Protein AF-A0A8H7CWH9-F1 (afdb_monomer_lite)

Radius of gyration: 48.65 Å; chains: 1; bounding box: 119×48×132 Å

Secondary structure (DSSP, 8-state):
------------PPPPTTEEEEE-TTS-EEEEETTTTEEE---------S---TT--------TTSHHHHHHHHHHHTT-----TTEEEEEEE-S--SS--SSTTEEEEEEETTTTEEESSHHHHH-GGGGGS-HHHHHHHHHHHHHHHHH--SSSPPPTTHHHHHHHHHHHHHHHHHHHGGG---SS-HHHHHHHHHHHHHTTSGGGTT-HHHHHHHHHHHHHHHHHHHHTTTTTS-HHHHHHHHHHHHHHTTT-S-PPPTTTHHHHHHHHHHTSTTHHHHHHHHHHHHS---S-HHHHHHHHHHHHHHHHHHHHHHHHHHHHHHHHHHHHHT-S---HHHHHHHHHHHHHHHHHHHHHHHHHHHHHTT-SHHHHHHHHHHHHHSTTHHHHHHHHHTHHHHHHHHHHHHHHHHHHHHHHGGGS--S---SEEEEEEETTSPPPSS--SSPPPPHHHHHHTSEE-B-GGGHHHHHHHHSTT-SEEEEEEEEHHHHGGGEEEE---HHHH---TTS-PEEEE-SSS--STTTEEEEEEEE-BTTBSHHHHHHHTTT---

pLDDT: mean 79.01, std 16.64, range [28.09, 96.88]

Organism: NCBI:txid2733690

Sequence (558 aa):
MVSRSSTLVAESSPVPNSWLLHVHPQGWIYFSNSELKIVTDQASITPSGVFASPSRIKLRAKDIRLPEVYEILDKVTQPLVDNSQGIEMHLQVAKELSGATEGRGVLSLAVNHLHCIASYQLEDVTRSDSLQTDLRTLNRQRRLYWNFLWNHPSHVALPSRALNEAKDALIWYITDNLISGQRSVVPFSKLECDDLGKVLKELADPCYDASPAKTVFVAWLLREICSFRDSVHYGMHTLKESDALRQESRTSSSSAISRPPPFLLPLLDLVIRVVFFGIPLIYLSHVRKSSEYRGRLANVQQNWENYIERLVREYAHFLLIATVLLSATVGILSVSDILQPAKTAAIVSALASLGSIIVGVVAIWRHQASTRTADSFTYMYNAQHNYFGYHGHAMILSLPPVLLVWAVVTFTASILAYAMQDATGPTDRPTYIYKLVPASSPVPDTLPERLPLSELDTTSGFIHLSTAVQIPGTLKHFFAEHEQVYVLRIKYAMVEKDIRWEDPKAEVCGERGGEGFFPHLYNGGRLGSGEIDSVAVWDRNAGSWDEALRKAEPWLVY

Foldseek 3Di:
DDDDDPPPPPDDQDADPQKDWDAAPVGAIWIAGPVLLEIERFFDADDPDDDDDDPDPPSPGPDNSDPVNVVVCVVLSVVVPDPQPQKHKYWDFAHDPPDDPDDPGIQIKIAGQVLQFIDSDPVCRRDPCVVVPDPLNRLVRNLVSLVVCLVVVQPDWDDPCLLVVLLVLLVVQLVLCVVQPLLRQDQDHNVRSVVLNVVSVVCVDPVCRNPSVSSNSSSVSSSVVSVSCNVLVPPPDDPVRSVVVLVVLQVVLLPPFDDADPVCVVVLVCCCCPLLVVQLVVLLVLLSVLCRDSNYLVSSLVSLLVSLVVLLVVLVVLLVLLVVLLVVLVVLCPDPDADPLLNVLSVLLNVLSVQLNVLSVVSNVVSVVQSDSVSSVVVQVCQRPDNCHSSVVSVSSSSNVSSNVSSVVSNVSSVVRRVCCVVDPDPDDFQKKKAKDAVVQDQDPAKDQAGDADPVCVVVQWGWIAALLCVVVCCVQPVLPGQKMKMFIFGCVQQVVQWDFADPPCVPGHDDPPRGTTIIGNPRRGDIPRTTPDMDMAGAPPSHRVVVSVVCVVVRGD

InterPro domains:
  IPR009297 Protein of unknown function DUF952 [PF06108] (454-528)
  IPR009297 Protein of unknown function DUF952 [PTHR34129] (425-549)

Structure (mmCIF, N/CA/C/O backbone):
data_AF-A0A8H7CWH9-F1
#
_entry.id   AF-A0A8H7CWH9-F1
#
loop_
_atom_site.group_PDB
_atom_site.id
_atom_site.type_symbol
_atom_site.label_atom_id
_atom_site.label_alt_id
_atom_site.label_comp_id
_atom_site.label_asym_id
_atom_site.label_entity_id
_atom_site.label_seq_id
_atom_site.pdbx_PDB_ins_code
_atom_site.Cartn_x
_atom_site.Cartn_y
_atom_site.Cartn_z
_atom_site.occupancy
_atom_site.B_iso_or_equiv
_atom_site.auth_seq_id
_atom_site.auth_comp_id
_atom_site.auth_asym_id
_atom_site.auth_atom_id
_atom_site.pdbx_PDB_model_num
ATOM 1 N N . MET A 1 1 ? 69.651 12.461 1.926 1.00 36.06 1 MET A N 1
ATOM 2 C CA . MET A 1 1 ? 68.853 11.363 1.337 1.00 36.06 1 MET A CA 1
ATOM 3 C C . MET A 1 1 ? 67.500 11.923 0.928 1.00 36.06 1 MET A C 1
ATOM 5 O O . MET A 1 1 ? 66.620 12.054 1.764 1.00 36.06 1 MET A O 1
ATOM 9 N N . VAL A 1 2 ? 67.371 12.339 -0.331 1.00 32.56 2 VAL A N 1
ATOM 10 C CA . VAL A 1 2 ? 66.107 12.799 -0.924 1.00 32.56 2 VAL A CA 1
ATOM 11 C C . VAL A 1 2 ? 65.599 11.641 -1.776 1.00 32.56 2 VAL A C 1
ATOM 13 O O . VAL A 1 2 ? 66.203 11.314 -2.795 1.00 32.56 2 VAL A O 1
ATOM 16 N N . SER A 1 3 ? 64.559 10.959 -1.301 1.00 28.09 3 SER A N 1
ATOM 17 C CA . SER A 1 3 ? 63.927 9.854 -2.022 1.00 28.09 3 SER A CA 1
ATOM 18 C C . SER A 1 3 ? 62.997 10.432 -3.086 1.00 28.09 3 SER A C 1
ATOM 20 O O . SER A 1 3 ? 62.015 11.098 -2.767 1.00 28.09 3 SER A O 1
ATOM 22 N N . ARG A 1 4 ? 63.352 10.224 -4.358 1.00 32.47 4 ARG A N 1
ATOM 23 C CA . ARG A 1 4 ? 62.520 10.548 -5.519 1.00 32.47 4 ARG A CA 1
ATOM 24 C C . ARG A 1 4 ? 61.291 9.636 -5.516 1.00 32.47 4 ARG A C 1
ATOM 26 O O . ARG A 1 4 ? 61.421 8.437 -5.740 1.00 32.47 4 ARG A O 1
ATOM 33 N N . SER A 1 5 ? 60.112 10.216 -5.322 1.00 30.44 5 SER A N 1
ATOM 34 C CA . SER A 1 5 ? 58.834 9.573 -5.628 1.00 30.44 5 SER A CA 1
ATOM 35 C C . SER A 1 5 ? 58.733 9.374 -7.142 1.00 30.44 5 SER A C 1
ATOM 37 O O . SER A 1 5 ? 58.462 10.313 -7.887 1.00 30.44 5 SER A O 1
ATOM 39 N N . SER A 1 6 ? 59.011 8.159 -7.607 1.00 29.92 6 SER A N 1
ATOM 40 C CA . SER A 1 6 ? 58.760 7.723 -8.977 1.00 29.92 6 SER A CA 1
ATOM 41 C C . SER A 1 6 ? 57.258 7.540 -9.178 1.00 29.92 6 SER A C 1
ATOM 43 O O . SER A 1 6 ? 56.671 6.509 -8.851 1.00 29.92 6 SER A O 1
ATOM 45 N N . THR A 1 7 ? 56.618 8.571 -9.718 1.00 32.22 7 THR A N 1
ATOM 46 C CA . THR A 1 7 ? 55.267 8.491 -10.269 1.00 32.22 7 THR A CA 1
ATOM 47 C C . THR A 1 7 ? 55.303 7.524 -11.455 1.00 32.22 7 THR A C 1
ATOM 49 O O . THR A 1 7 ? 55.728 7.882 -12.550 1.00 32.22 7 THR A O 1
ATOM 52 N N . LEU A 1 8 ? 54.923 6.266 -11.222 1.00 31.72 8 LEU A N 1
ATOM 53 C CA . LEU A 1 8 ? 54.723 5.260 -12.264 1.00 31.72 8 LEU A CA 1
ATOM 54 C C . LEU A 1 8 ? 53.511 5.667 -13.113 1.00 31.72 8 LEU A C 1
ATOM 56 O O . LEU A 1 8 ? 52.377 5.288 -12.822 1.00 31.72 8 LEU A O 1
ATOM 60 N N . VAL A 1 9 ? 53.758 6.464 -14.151 1.00 32.81 9 VAL A N 1
ATOM 61 C CA . VAL A 1 9 ? 52.853 6.607 -15.294 1.00 32.81 9 VAL A CA 1
ATOM 62 C C . VAL A 1 9 ? 52.783 5.231 -15.952 1.00 32.81 9 VAL A C 1
ATOM 64 O O . VAL A 1 9 ? 53.792 4.707 -16.414 1.00 32.81 9 VAL A O 1
ATOM 67 N N . ALA A 1 10 ? 51.614 4.596 -15.916 1.00 34.62 10 ALA A N 1
ATOM 68 C CA . ALA A 1 10 ? 51.390 3.351 -16.634 1.00 34.62 10 ALA A CA 1
ATOM 69 C C . ALA A 1 10 ? 51.481 3.635 -18.142 1.00 34.62 10 ALA A C 1
ATOM 71 O O . ALA A 1 10 ? 50.628 4.337 -18.682 1.00 34.62 10 ALA A O 1
ATOM 72 N N . GLU A 1 11 ? 52.515 3.119 -18.806 1.00 36.38 11 GLU A N 1
ATOM 73 C CA . GLU A 1 11 ? 52.637 3.135 -20.266 1.00 36.38 11 GLU A CA 1
ATOM 74 C C . GLU A 1 11 ? 51.413 2.444 -20.888 1.00 36.38 11 GLU A C 1
ATOM 76 O O . GLU A 1 11 ? 51.205 1.240 -20.728 1.00 36.38 11 GLU A O 1
ATOM 81 N N . SER A 1 12 ? 50.558 3.209 -21.569 1.00 50.28 12 SER A N 1
ATOM 82 C CA . SER A 1 12 ? 49.477 2.659 -22.380 1.00 50.28 12 SER A CA 1
ATOM 83 C C . SER A 1 12 ? 50.078 2.034 -23.639 1.00 50.28 12 SER A C 1
ATOM 85 O O . SER A 1 12 ? 50.621 2.754 -24.476 1.00 50.28 12 SER A O 1
ATOM 87 N N . SER A 1 13 ? 49.984 0.711 -23.786 1.00 59.06 13 SER A N 1
ATOM 88 C CA . SER A 1 13 ? 50.326 0.017 -25.035 1.00 59.06 13 SER A CA 1
ATOM 89 C C . SER A 1 13 ? 49.581 0.651 -26.227 1.00 59.06 13 SER A C 1
ATOM 91 O O . SER A 1 13 ? 48.406 1.007 -26.076 1.00 59.06 13 SER A O 1
ATOM 93 N N . PRO A 1 14 ? 50.237 0.840 -27.387 1.00 69.12 14 PRO A N 1
ATOM 94 C CA . PRO A 1 14 ? 49.621 1.480 -28.546 1.00 69.12 14 PRO A CA 1
ATOM 95 C C . PRO A 1 14 ? 48.468 0.630 -29.096 1.00 69.12 14 PRO A C 1
ATOM 97 O O . PRO A 1 14 ? 48.522 -0.599 -29.083 1.00 69.12 14 PRO A O 1
ATOM 100 N N . VAL A 1 15 ? 47.414 1.296 -29.569 1.00 71.81 15 VAL A N 1
ATOM 101 C CA . VAL A 1 15 ? 46.290 0.644 -30.256 1.00 71.81 15 VAL A CA 1
ATOM 102 C C . VAL A 1 15 ? 46.780 0.131 -31.620 1.00 71.81 15 VAL A C 1
ATOM 104 O O . VAL A 1 15 ? 47.503 0.872 -32.292 1.00 71.81 15 VAL A O 1
ATOM 107 N N . PRO A 1 16 ? 46.433 -1.101 -32.044 1.00 72.44 16 PRO A N 1
ATOM 108 C CA . PRO A 1 16 ? 46.834 -1.618 -33.351 1.00 72.44 16 PRO A CA 1
ATOM 109 C C . PRO A 1 16 ? 46.383 -0.719 -34.510 1.00 72.44 16 PRO A C 1
ATOM 111 O O . PRO A 1 16 ? 45.282 -0.166 -34.492 1.00 72.44 16 PRO A O 1
ATOM 114 N N . ASN A 1 17 ? 47.224 -0.601 -35.540 1.00 64.81 17 ASN A N 1
ATOM 115 C CA . ASN A 1 17 ? 46.901 0.139 -36.764 1.00 64.81 17 ASN A CA 1
ATOM 116 C C . ASN A 1 17 ? 45.596 -0.420 -37.368 1.00 64.81 17 ASN A C 1
ATOM 118 O O . ASN A 1 17 ? 45.459 -1.639 -37.421 1.00 64.81 17 ASN A O 1
ATOM 122 N N . SER A 1 18 ? 44.674 0.450 -37.813 1.00 75.19 18 SER A N 1
ATOM 123 C CA . SER A 1 18 ? 43.266 0.199 -38.240 1.00 75.19 18 SER A CA 1
ATOM 124 C C . SER A 1 18 ? 42.178 0.237 -37.150 1.00 75.19 18 SER A C 1
ATOM 126 O O . SER A 1 18 ? 40.994 0.328 -37.482 1.00 75.19 18 SER A O 1
ATOM 128 N N . TRP A 1 19 ? 42.540 0.265 -35.862 1.00 79.94 19 TRP A N 1
ATOM 129 C CA . TRP A 1 19 ? 41.574 0.360 -34.760 1.00 79.94 19 TRP A CA 1
ATOM 130 C C . TRP A 1 19 ? 41.524 1.759 -34.141 1.00 79.94 19 TRP A C 1
ATOM 132 O O . TRP A 1 19 ? 42.546 2.394 -33.887 1.00 79.94 19 TRP A O 1
ATOM 142 N N . LEU A 1 20 ? 40.311 2.228 -33.856 1.00 84.88 20 LEU A N 1
ATOM 143 C CA . LEU A 1 20 ? 40.031 3.511 -33.220 1.00 84.88 20 LEU A CA 1
ATOM 144 C C . LEU A 1 20 ? 39.544 3.291 -31.789 1.00 84.88 20 LEU A C 1
ATOM 146 O O . LEU A 1 20 ? 38.644 2.486 -31.555 1.00 84.88 20 LEU A O 1
ATOM 150 N N . LEU A 1 21 ? 40.136 4.021 -30.842 1.00 86.44 21 LEU A N 1
ATOM 151 C CA . LEU A 1 21 ? 39.702 4.071 -29.448 1.00 86.44 21 LEU A CA 1
ATOM 152 C C . LEU A 1 21 ? 38.583 5.102 -29.298 1.00 86.44 21 LEU A C 1
ATOM 154 O O . LEU A 1 21 ? 38.774 6.278 -29.603 1.00 86.44 21 LEU A O 1
ATOM 158 N N . HIS A 1 22 ? 37.465 4.672 -28.732 1.00 86.94 22 HIS A N 1
ATOM 159 C CA . HIS A 1 22 ? 36.342 5.527 -28.378 1.00 86.94 22 HIS A CA 1
ATOM 160 C C . HIS A 1 22 ? 36.139 5.553 -26.871 1.00 86.94 22 HIS A C 1
ATOM 162 O O . HIS A 1 22 ? 36.386 4.568 -26.172 1.00 86.94 22 HIS A O 1
ATOM 168 N N . VAL A 1 23 ? 35.656 6.689 -26.376 1.00 86.25 23 VAL A N 1
ATOM 169 C CA . VAL A 1 23 ? 35.307 6.879 -24.967 1.00 86.25 23 VAL A CA 1
ATOM 170 C C . VAL A 1 23 ? 33.805 7.094 -24.872 1.00 86.25 23 VAL A C 1
ATOM 172 O O . VAL A 1 23 ? 33.240 7.961 -25.543 1.00 86.25 23 VAL A O 1
ATOM 175 N N . HIS A 1 24 ? 33.156 6.285 -24.046 1.00 89.62 24 HIS A N 1
ATOM 176 C CA . HIS A 1 24 ? 31.752 6.437 -23.712 1.00 89.62 24 HIS A CA 1
ATOM 177 C C . HIS A 1 24 ? 31.564 7.613 -22.734 1.00 89.62 24 HIS A C 1
ATOM 179 O O . HIS A 1 24 ? 32.402 7.793 -21.849 1.00 89.62 24 HIS A O 1
ATOM 185 N N . PRO A 1 25 ? 30.455 8.377 -22.787 1.00 87.00 25 PRO A N 1
ATOM 186 C CA . PRO A 1 25 ? 30.198 9.472 -21.842 1.00 87.00 25 PRO A CA 1
ATOM 187 C C . PRO A 1 25 ? 30.204 9.080 -20.351 1.00 87.00 25 PRO A C 1
ATOM 189 O O . PRO A 1 25 ? 30.433 9.930 -19.498 1.00 87.00 25 PRO A O 1
ATOM 192 N N . GLN A 1 26 ? 29.980 7.802 -20.022 1.00 84.44 26 GLN A N 1
ATOM 193 C CA . GLN A 1 26 ? 30.089 7.263 -18.651 1.00 84.44 26 GLN A CA 1
ATOM 194 C C . GLN A 1 26 ? 31.520 6.831 -18.260 1.00 84.44 26 GLN A C 1
ATOM 196 O O . GLN A 1 26 ? 31.734 6.358 -17.148 1.00 84.44 26 GLN A O 1
ATOM 201 N N . GLY A 1 27 ? 32.506 6.998 -19.148 1.00 82.44 27 GLY A N 1
ATOM 202 C CA . GLY A 1 27 ? 33.933 6.859 -18.846 1.00 82.44 27 GLY A CA 1
ATOM 203 C C . GLY A 1 27 ? 34.589 5.526 -19.217 1.00 82.44 27 GLY A C 1
ATOM 204 O O . GLY A 1 27 ? 35.804 5.409 -19.070 1.00 82.44 27 GLY A O 1
ATOM 205 N N . TRP A 1 28 ? 33.846 4.528 -19.711 1.00 83.69 28 TRP A N 1
ATOM 206 C CA . TRP A 1 28 ? 34.459 3.309 -20.259 1.00 83.69 28 TRP A CA 1
ATOM 207 C C . TRP A 1 28 ? 34.928 3.501 -21.704 1.00 83.69 28 TRP A C 1
ATOM 209 O O . TRP A 1 28 ? 34.498 4.424 -22.396 1.00 83.69 28 TRP A O 1
ATOM 219 N N . ILE A 1 29 ? 35.811 2.614 -22.158 1.00 85.44 29 ILE A N 1
ATOM 220 C CA . ILE A 1 29 ? 36.385 2.640 -23.505 1.00 85.44 29 ILE A CA 1
ATOM 221 C C . ILE A 1 29 ? 35.892 1.464 -24.341 1.00 85.44 29 ILE A C 1
ATOM 223 O O . ILE A 1 29 ? 35.563 0.413 -23.798 1.00 85.44 29 ILE A O 1
ATOM 227 N N . TYR A 1 30 ? 35.888 1.641 -25.655 1.00 86.94 30 TYR A N 1
ATOM 228 C CA . TYR A 1 30 ? 35.650 0.575 -26.623 1.00 86.94 30 TYR A CA 1
ATOM 229 C C . TYR A 1 30 ? 36.426 0.859 -27.910 1.00 86.94 30 TYR A C 1
ATOM 231 O O . TYR A 1 30 ? 36.938 1.963 -28.107 1.00 86.94 30 TYR A O 1
ATOM 239 N N . PHE A 1 31 ? 36.537 -0.139 -28.780 1.00 86.25 31 PHE A N 1
ATOM 240 C CA . PHE A 1 31 ? 37.340 -0.061 -29.993 1.00 86.25 31 PHE A CA 1
ATOM 241 C C . PHE A 1 31 ? 36.487 -0.352 -31.222 1.00 86.25 31 PHE A C 1
ATOM 243 O O . PHE A 1 31 ? 35.656 -1.259 -31.199 1.00 86.25 31 PHE A O 1
ATOM 250 N N . SER A 1 32 ? 36.711 0.396 -32.300 1.00 85.94 32 SER A N 1
ATOM 251 C CA . SER A 1 32 ? 36.064 0.156 -33.592 1.00 85.94 32 SER A CA 1
ATOM 252 C C . SER A 1 32 ? 37.092 0.048 -34.710 1.00 85.94 32 SER A C 1
ATOM 254 O O . SER A 1 32 ? 38.042 0.829 -34.746 1.00 85.94 32 SER A O 1
ATOM 256 N N . ASN A 1 33 ? 36.858 -0.836 -35.669 1.00 83.69 33 ASN A N 1
ATOM 257 C CA . ASN A 1 33 ? 37.616 -0.925 -36.907 1.00 83.69 33 ASN A CA 1
ATOM 258 C C . ASN A 1 33 ? 36.690 -0.625 -38.090 1.00 83.69 33 ASN A C 1
ATOM 260 O O . ASN A 1 33 ? 35.756 -1.382 -38.355 1.00 83.69 33 ASN A O 1
ATOM 264 N N . SER A 1 34 ? 36.948 0.480 -38.790 1.00 78.00 34 SER A N 1
ATOM 265 C CA . SER A 1 34 ? 36.117 0.925 -39.915 1.00 78.00 34 SER A CA 1
ATOM 266 C C . SER A 1 34 ? 36.290 0.063 -41.169 1.00 78.00 34 SER A C 1
ATOM 268 O O . SER A 1 34 ? 35.359 -0.036 -41.963 1.00 78.00 34 SER A O 1
ATOM 270 N N . GLU A 1 35 ? 37.456 -0.562 -41.354 1.00 75.25 35 GLU A N 1
ATOM 271 C CA . GLU A 1 35 ? 37.756 -1.409 -42.517 1.00 75.25 35 GLU A CA 1
ATOM 272 C C . GLU A 1 35 ? 37.085 -2.777 -42.381 1.00 75.25 35 GLU A C 1
ATOM 274 O O . GLU A 1 35 ? 36.467 -3.268 -43.323 1.00 75.25 35 GLU A O 1
ATOM 279 N N . LEU A 1 36 ? 37.143 -3.355 -41.179 1.00 73.38 36 LEU A N 1
ATOM 280 C CA . LEU A 1 36 ? 36.510 -4.637 -40.865 1.00 73.38 36 LEU A CA 1
ATOM 281 C C . LEU A 1 36 ? 35.026 -4.500 -40.480 1.00 73.38 36 LEU A C 1
ATOM 283 O O . LEU A 1 36 ? 34.329 -5.507 -40.414 1.00 73.38 36 LEU A O 1
ATOM 287 N N . LYS A 1 37 ? 34.541 -3.271 -40.235 1.00 78.50 37 LYS A N 1
ATOM 288 C CA . LYS A 1 37 ? 33.204 -2.945 -39.692 1.00 78.50 37 LYS A CA 1
ATOM 289 C C . LYS A 1 37 ? 32.901 -3.667 -38.377 1.00 78.50 37 LYS A C 1
ATOM 291 O O . LYS A 1 37 ? 31.851 -4.293 -38.217 1.00 78.50 37 LYS A O 1
ATOM 296 N N . ILE A 1 38 ? 33.842 -3.608 -37.438 1.00 80.62 38 ILE A N 1
ATOM 297 C CA . ILE A 1 38 ? 33.761 -4.346 -36.172 1.00 80.62 38 ILE A CA 1
ATOM 298 C C . ILE A 1 38 ? 33.897 -3.420 -34.980 1.00 80.62 38 ILE A C 1
ATOM 300 O O . ILE A 1 38 ? 34.739 -2.526 -34.969 1.00 80.62 38 ILE A O 1
ATOM 304 N N . VAL A 1 39 ? 33.103 -3.693 -33.949 1.00 83.81 39 VAL A N 1
ATOM 305 C CA . VAL A 1 39 ? 33.157 -3.021 -32.651 1.00 83.81 39 VAL A CA 1
ATOM 306 C C . VAL A 1 39 ? 33.426 -4.054 -31.563 1.00 83.81 39 VAL A C 1
ATOM 308 O O . VAL A 1 39 ? 32.888 -5.160 -31.597 1.00 83.81 39 VAL A O 1
ATOM 311 N N . THR A 1 40 ? 34.263 -3.717 -30.584 1.00 82.19 40 THR A N 1
ATOM 312 C CA . THR A 1 40 ? 34.515 -4.570 -29.416 1.00 82.19 40 THR A CA 1
ATOM 313 C C . THR A 1 40 ? 34.777 -3.739 -28.161 1.00 82.19 40 THR A C 1
ATOM 315 O O . THR A 1 40 ? 35.407 -2.683 -28.206 1.00 82.19 40 THR A O 1
ATOM 318 N N . ASP A 1 41 ? 34.279 -4.219 -27.028 1.00 76.44 41 ASP A N 1
ATOM 319 C CA . ASP A 1 41 ? 34.265 -3.556 -25.720 1.00 76.44 41 ASP A CA 1
ATOM 320 C C . ASP A 1 41 ? 35.094 -4.303 -24.659 1.00 76.44 41 ASP A C 1
ATOM 322 O O . ASP A 1 41 ? 35.134 -3.908 -23.492 1.00 76.44 41 ASP A O 1
ATOM 326 N N . GLN A 1 42 ? 35.756 -5.405 -25.026 1.00 64.50 42 GLN A N 1
ATOM 327 C CA . GLN A 1 42 ? 36.283 -6.326 -24.027 1.00 64.50 42 GLN A CA 1
ATOM 328 C C . GLN A 1 42 ? 37.522 -5.859 -23.265 1.00 64.50 42 GLN A C 1
ATOM 330 O O . GLN A 1 42 ? 38.565 -5.520 -23.821 1.00 64.50 42 GLN A O 1
ATOM 335 N N . ALA A 1 43 ? 37.366 -6.021 -21.949 1.00 47.84 43 ALA A N 1
ATOM 336 C CA . ALA A 1 43 ? 38.363 -6.145 -20.908 1.00 47.84 43 ALA A CA 1
ATOM 337 C C . ALA A 1 43 ? 37.829 -7.095 -19.812 1.00 47.84 43 ALA A C 1
ATOM 339 O O . ALA A 1 43 ? 37.311 -6.628 -18.800 1.00 47.84 43 ALA A O 1
ATOM 340 N N . SER A 1 44 ? 37.936 -8.426 -19.958 1.00 36.88 44 SER A N 1
ATOM 341 C CA . SER A 1 44 ? 37.855 -9.330 -18.790 1.00 36.88 44 SER A CA 1
ATOM 342 C C . SER A 1 44 ? 38.356 -10.757 -19.045 1.00 36.88 44 SER A C 1
ATOM 344 O O . SER A 1 44 ? 37.734 -11.525 -19.770 1.00 36.88 44 SER A O 1
ATOM 346 N N . ILE A 1 45 ? 39.405 -11.158 -18.319 1.00 40.72 45 ILE A N 1
ATOM 347 C CA . ILE A 1 45 ? 39.523 -12.520 -17.783 1.00 40.72 45 ILE A CA 1
ATOM 348 C C . ILE A 1 45 ? 39.641 -12.360 -16.267 1.00 40.72 45 ILE A C 1
ATOM 350 O O . ILE A 1 45 ? 40.588 -11.750 -15.770 1.00 40.72 45 ILE A O 1
ATOM 354 N N . THR A 1 46 ? 38.677 -12.891 -15.518 1.00 35.16 46 THR A N 1
ATOM 355 C CA . THR A 1 46 ? 38.874 -13.169 -14.089 1.00 35.16 46 THR A CA 1
ATOM 356 C C . THR A 1 46 ? 39.667 -14.474 -13.991 1.00 35.16 46 THR A C 1
ATOM 358 O O . THR A 1 46 ? 39.257 -15.445 -14.627 1.00 35.16 46 THR A O 1
ATOM 361 N N . PRO A 1 47 ? 40.781 -14.554 -13.239 1.00 36.12 47 PRO A N 1
ATOM 362 C CA . PRO A 1 47 ? 41.436 -15.832 -13.018 1.00 36.12 47 PRO A CA 1
ATOM 363 C C . PRO A 1 47 ? 40.518 -16.691 -12.149 1.00 36.12 47 PRO A C 1
ATOM 365 O O . PRO A 1 47 ? 40.150 -16.303 -11.039 1.00 36.12 47 PRO A O 1
ATOM 368 N N . SER A 1 48 ? 40.154 -17.863 -12.650 1.00 36.47 48 SER A N 1
ATOM 369 C CA . SER A 1 48 ? 39.626 -18.958 -11.847 1.00 36.47 48 SER A CA 1
ATOM 370 C C . SER A 1 48 ? 40.697 -19.385 -10.840 1.00 36.47 48 SER A C 1
ATOM 372 O O . SER A 1 48 ? 41.603 -20.150 -11.159 1.00 36.47 48 SER A O 1
ATOM 374 N N . GLY A 1 49 ? 40.613 -18.843 -9.630 1.00 33.66 49 GLY A N 1
ATOM 375 C CA . GLY A 1 49 ? 41.446 -19.207 -8.493 1.00 33.66 49 GLY A CA 1
ATOM 376 C C . GLY A 1 49 ? 40.675 -18.921 -7.216 1.00 33.66 49 GLY A C 1
ATOM 377 O O . GLY A 1 49 ? 40.584 -17.776 -6.778 1.00 33.66 49 GLY A O 1
ATOM 378 N N . VAL A 1 50 ? 40.071 -19.963 -6.650 1.00 40.16 50 VAL A N 1
ATOM 379 C CA . VAL A 1 50 ? 39.501 -19.936 -5.302 1.00 40.16 50 VAL A CA 1
ATOM 380 C C . VAL A 1 50 ? 40.626 -19.502 -4.349 1.00 40.16 50 VAL A C 1
ATOM 382 O O . VAL A 1 50 ? 41.708 -20.076 -4.396 1.00 40.16 50 VAL A O 1
ATOM 385 N N . PHE A 1 51 ? 40.362 -18.478 -3.531 1.00 39.56 51 PHE A N 1
ATOM 386 C CA . PHE A 1 51 ? 41.273 -17.794 -2.591 1.00 39.56 51 PHE A CA 1
ATOM 387 C C . PHE A 1 51 ? 42.181 -16.687 -3.168 1.00 39.56 51 PHE A C 1
ATOM 389 O O . PHE A 1 51 ? 43.387 -16.857 -3.320 1.00 39.56 51 PHE A O 1
ATOM 396 N N . ALA A 1 52 ? 41.637 -15.475 -3.337 1.00 34.03 52 ALA A N 1
ATOM 397 C CA . ALA A 1 52 ? 42.446 -14.253 -3.299 1.00 34.03 52 ALA A CA 1
ATOM 398 C C . ALA A 1 52 ? 41.719 -13.126 -2.539 1.00 34.03 52 ALA A C 1
ATOM 400 O O . ALA A 1 52 ? 40.560 -12.820 -2.800 1.00 34.03 52 ALA A O 1
ATOM 401 N N . SER A 1 53 ? 42.427 -12.545 -1.567 1.00 34.38 53 SER A N 1
ATOM 402 C CA . SER A 1 53 ? 41.986 -11.499 -0.631 1.00 34.38 53 SER A CA 1
ATOM 403 C C . SER A 1 53 ? 41.604 -10.170 -1.331 1.00 34.38 53 SER A C 1
ATOM 405 O O . SER A 1 53 ? 42.170 -9.869 -2.386 1.00 34.38 53 SER A O 1
ATOM 407 N N . PRO A 1 54 ? 40.703 -9.330 -0.766 1.00 40.12 54 PRO A N 1
ATOM 408 C CA . PRO A 1 54 ? 40.034 -8.228 -1.481 1.00 40.12 54 PRO A CA 1
ATOM 409 C C . PRO A 1 54 ? 40.907 -7.026 -1.882 1.00 40.12 54 PRO A C 1
ATOM 411 O O . PRO A 1 54 ? 40.398 -6.080 -2.473 1.00 40.12 54 PRO A O 1
ATOM 414 N N . SER A 1 55 ? 42.201 -6.999 -1.562 1.00 36.34 55 SER A N 1
ATOM 415 C CA . SER A 1 55 ? 43.006 -5.767 -1.608 1.00 36.34 55 SER A CA 1
ATOM 416 C C . SER A 1 55 ? 44.033 -5.669 -2.748 1.00 36.34 55 SER A C 1
ATOM 418 O O . SER A 1 55 ? 44.768 -4.684 -2.806 1.00 36.34 55 SER A O 1
ATOM 420 N N . ARG A 1 56 ? 44.094 -6.621 -3.696 1.00 35.19 56 ARG A N 1
ATOM 421 C CA . ARG A 1 56 ? 45.070 -6.576 -4.816 1.00 35.19 56 ARG A CA 1
ATOM 422 C C . ARG A 1 56 ? 44.591 -7.127 -6.169 1.00 35.19 56 ARG A C 1
ATOM 424 O O . ARG A 1 56 ? 45.411 -7.543 -6.984 1.00 35.19 56 ARG A O 1
ATOM 431 N N . ILE A 1 57 ? 43.298 -7.066 -6.480 1.00 39.59 57 ILE A N 1
ATOM 432 C CA . ILE A 1 57 ? 42.826 -7.363 -7.843 1.00 39.59 57 ILE A CA 1
ATOM 433 C C . ILE A 1 57 ? 43.017 -6.110 -8.713 1.00 39.59 57 ILE A C 1
ATOM 435 O O . ILE A 1 57 ? 42.092 -5.341 -8.953 1.00 39.59 57 ILE A O 1
ATOM 439 N N . LYS A 1 58 ? 44.242 -5.886 -9.206 1.00 36.94 58 LYS A N 1
ATOM 440 C CA . LYS A 1 58 ? 44.419 -5.102 -10.436 1.00 36.94 58 LYS A CA 1
ATOM 441 C C . LYS A 1 58 ? 43.881 -5.972 -11.571 1.00 36.94 58 LYS A C 1
ATOM 443 O O . LYS A 1 58 ? 44.623 -6.787 -12.112 1.00 36.94 58 LYS A O 1
ATOM 448 N N . LEU A 1 59 ? 42.592 -5.836 -11.890 1.00 40.28 59 LEU A N 1
ATOM 449 C CA . LEU A 1 59 ? 42.020 -6.313 -13.149 1.00 40.28 59 LEU A CA 1
ATOM 450 C C . LEU A 1 59 ? 42.839 -5.674 -14.277 1.00 40.28 59 LEU A C 1
ATOM 452 O O . LEU A 1 59 ? 42.595 -4.533 -14.661 1.00 40.28 59 LEU A O 1
ATOM 456 N N . ARG A 1 60 ? 43.867 -6.367 -14.777 1.00 43.62 60 ARG A N 1
ATOM 457 C CA . ARG A 1 60 ? 44.452 -6.019 -16.070 1.00 43.62 60 ARG A CA 1
ATOM 458 C C . ARG A 1 60 ? 43.384 -6.360 -17.097 1.00 43.62 60 ARG A C 1
ATOM 460 O O . ARG A 1 60 ? 43.212 -7.520 -17.456 1.00 43.62 60 ARG A O 1
ATOM 467 N N . ALA A 1 61 ? 42.627 -5.338 -17.475 1.00 51.47 61 ALA A N 1
ATOM 468 C CA . ALA A 1 61 ? 41.800 -5.316 -18.663 1.00 51.47 61 ALA A CA 1
ATOM 469 C C . ALA A 1 61 ? 42.599 -5.923 -19.826 1.00 51.47 61 ALA A C 1
ATOM 471 O O . ALA A 1 61 ? 43.587 -5.334 -20.260 1.00 51.47 61 ALA A O 1
ATOM 472 N N . LYS A 1 62 ? 42.237 -7.136 -20.262 1.00 60.56 62 LYS A N 1
ATOM 473 C CA . LYS A 1 62 ? 42.758 -7.699 -21.505 1.00 60.56 62 LYS A CA 1
ATOM 474 C C . LYS A 1 62 ? 41.928 -7.125 -22.643 1.00 60.56 62 LYS A C 1
ATOM 476 O O . LYS A 1 62 ? 40.837 -7.624 -22.887 1.00 60.56 62 LYS A O 1
ATOM 481 N N . ASP A 1 63 ? 42.416 -6.053 -23.251 1.00 67.56 63 ASP A N 1
ATOM 482 C CA . ASP A 1 63 ? 41.800 -5.416 -24.414 1.00 67.56 63 ASP A CA 1
ATOM 483 C C . ASP A 1 63 ? 42.652 -5.624 -25.671 1.00 67.56 63 ASP A C 1
ATOM 485 O O . ASP A 1 63 ? 43.674 -6.311 -25.636 1.00 67.56 63 ASP A O 1
ATOM 489 N N . ILE A 1 64 ? 42.236 -5.027 -26.789 1.00 67.75 64 ILE A N 1
ATOM 490 C CA . ILE A 1 64 ? 42.913 -5.166 -28.083 1.00 67.75 64 ILE A CA 1
ATOM 491 C C . ILE A 1 64 ? 44.366 -4.666 -28.095 1.00 67.75 64 ILE A C 1
ATOM 493 O O . ILE A 1 64 ? 45.133 -5.001 -28.9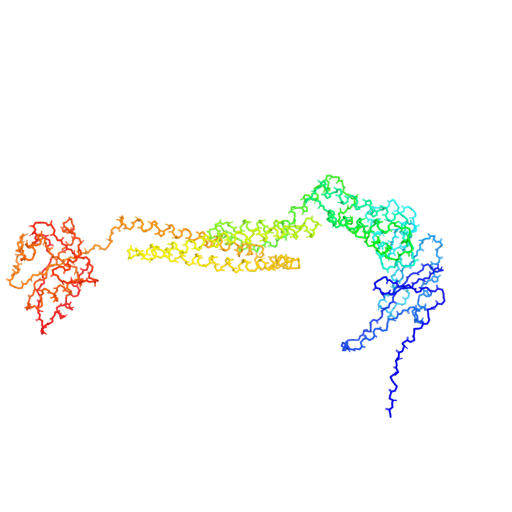94 1.00 67.75 64 ILE A O 1
ATOM 497 N N . ARG A 1 65 ? 44.784 -3.886 -27.094 1.00 70.06 65 ARG A N 1
ATOM 498 C CA . ARG A 1 65 ? 46.182 -3.464 -26.953 1.00 70.06 65 ARG A CA 1
ATOM 499 C C . ARG A 1 65 ? 47.084 -4.626 -26.522 1.00 70.06 65 ARG A C 1
ATOM 501 O O . ARG A 1 65 ? 48.305 -4.486 -26.547 1.00 70.06 65 ARG A O 1
ATOM 508 N N . LEU A 1 66 ? 46.508 -5.767 -26.128 1.00 70.25 66 LEU A N 1
ATOM 509 C CA . LEU A 1 66 ? 47.232 -7.016 -25.913 1.00 70.25 66 LEU A CA 1
ATOM 510 C C . LEU A 1 66 ? 47.295 -7.855 -27.204 1.00 70.25 66 LEU A C 1
ATOM 512 O O . LEU A 1 66 ? 46.244 -8.177 -27.765 1.00 70.25 66 LEU A O 1
ATOM 516 N N . PRO A 1 67 ? 48.492 -8.318 -27.619 1.00 67.12 67 PRO A N 1
ATOM 517 C CA . PRO A 1 67 ? 48.665 -9.139 -28.822 1.00 67.12 67 PRO A CA 1
ATOM 518 C C . PRO A 1 67 ? 47.808 -10.416 -28.854 1.00 67.12 67 PRO A C 1
ATOM 520 O O . PRO A 1 67 ? 47.268 -10.759 -29.899 1.00 67.12 67 PRO A O 1
ATOM 523 N N . GLU A 1 68 ? 47.607 -11.076 -27.705 1.00 67.94 68 GLU A N 1
ATOM 524 C CA . GLU A 1 68 ? 46.774 -12.289 -27.591 1.00 67.94 68 GLU A CA 1
ATOM 525 C C . GLU A 1 68 ? 45.324 -12.059 -28.049 1.00 67.94 68 GLU A C 1
ATOM 527 O O . GLU A 1 68 ? 44.726 -12.916 -28.694 1.00 67.94 68 GLU A O 1
ATOM 532 N N . VAL A 1 69 ? 44.748 -10.901 -27.706 1.00 67.31 69 VAL A N 1
ATOM 533 C CA . VAL A 1 69 ? 43.358 -10.554 -28.044 1.00 67.31 69 VAL A CA 1
ATOM 534 C C . VAL A 1 69 ? 43.262 -10.175 -29.518 1.00 67.31 69 VAL A C 1
ATOM 536 O O . VAL A 1 69 ? 42.332 -10.599 -30.201 1.00 67.31 69 VAL A O 1
ATOM 539 N N . TYR A 1 70 ? 44.248 -9.428 -30.016 1.00 69.44 70 TYR A N 1
ATOM 540 C CA . TYR A 1 70 ? 44.333 -9.045 -31.421 1.00 69.44 70 TYR A CA 1
ATOM 541 C C . TYR A 1 70 ? 44.436 -10.263 -32.351 1.00 69.44 70 TYR A C 1
ATOM 543 O O . TYR A 1 70 ? 43.683 -10.341 -33.313 1.00 69.44 70 TYR A O 1
ATOM 551 N N . GLU A 1 71 ? 45.289 -11.249 -32.048 1.00 67.62 71 GLU A N 1
ATOM 552 C CA . GLU A 1 71 ? 45.432 -12.459 -32.876 1.00 67.62 71 GLU A CA 1
ATOM 553 C C . GLU A 1 71 ? 44.159 -13.317 -32.927 1.00 67.62 71 GLU A C 1
ATOM 555 O O . GLU A 1 71 ? 43.869 -13.945 -33.946 1.00 67.62 71 GLU A O 1
ATOM 560 N N . ILE A 1 72 ? 43.399 -13.374 -31.828 1.00 69.38 72 ILE A N 1
ATOM 561 C CA . ILE A 1 72 ? 42.119 -14.093 -31.788 1.00 69.38 72 ILE A CA 1
ATOM 562 C C . ILE A 1 72 ? 41.084 -13.360 -32.635 1.00 69.38 72 ILE A C 1
ATOM 564 O O . ILE A 1 72 ? 40.383 -14.000 -33.417 1.00 69.38 72 ILE A O 1
ATOM 568 N N . LEU A 1 73 ? 40.997 -12.034 -32.488 1.00 68.62 73 LEU A N 1
ATOM 569 C CA . LEU A 1 73 ? 40.098 -11.216 -33.293 1.00 68.62 73 LEU A CA 1
ATOM 570 C C . LEU A 1 73 ? 40.454 -11.358 -34.774 1.00 68.62 73 LEU A C 1
ATOM 572 O O . LEU A 1 73 ? 39.595 -11.774 -35.536 1.00 68.62 73 LEU A O 1
ATOM 576 N N . ASP A 1 74 ? 41.714 -11.172 -35.164 1.00 68.56 74 ASP A N 1
ATOM 577 C CA . ASP A 1 74 ? 42.149 -11.270 -36.563 1.00 68.56 74 ASP A CA 1
ATOM 578 C C . ASP A 1 74 ? 41.790 -12.627 -37.208 1.00 68.56 74 ASP A C 1
ATOM 580 O O . ASP A 1 74 ? 41.248 -12.679 -38.313 1.00 68.56 74 ASP A O 1
ATOM 584 N N . LYS A 1 75 ? 41.959 -13.742 -36.481 1.00 67.00 75 LYS A N 1
ATOM 585 C CA . LYS A 1 75 ? 41.548 -15.083 -36.951 1.00 67.00 75 LYS A CA 1
ATOM 586 C C . LYS A 1 75 ? 40.034 -15.238 -37.122 1.00 67.00 75 LYS A C 1
ATOM 588 O O . LYS A 1 75 ? 39.594 -15.989 -37.989 1.00 67.00 75 LYS A O 1
ATOM 593 N N . VAL A 1 76 ? 39.237 -14.572 -36.287 1.00 65.31 76 VAL A N 1
ATOM 594 C CA . VAL A 1 76 ? 37.764 -14.634 -36.317 1.00 65.31 76 VAL A CA 1
ATOM 595 C C . VAL A 1 76 ? 37.182 -13.681 -37.363 1.00 65.31 76 VAL A C 1
ATOM 597 O O . VAL A 1 76 ? 36.100 -13.942 -37.884 1.00 65.31 76 VAL A O 1
ATOM 600 N N . THR A 1 77 ? 37.888 -12.600 -37.703 1.00 63.12 77 THR A N 1
ATOM 601 C CA . THR A 1 77 ? 37.394 -11.549 -38.604 1.00 63.12 77 THR A CA 1
ATOM 602 C C . THR A 1 77 ? 37.708 -11.788 -40.077 1.00 63.12 77 THR A C 1
ATOM 604 O O . THR A 1 77 ? 36.954 -11.324 -40.930 1.00 63.12 77 THR A O 1
ATOM 607 N N . GLN A 1 78 ? 38.752 -12.560 -40.395 1.00 58.44 78 GLN A N 1
ATOM 608 C CA . GLN A 1 78 ? 39.113 -12.932 -41.773 1.00 58.44 78 GLN A CA 1
ATOM 609 C C . GLN A 1 78 ? 37.977 -13.560 -42.623 1.00 58.44 78 GLN A C 1
ATOM 611 O O . GLN A 1 78 ? 37.913 -13.245 -43.810 1.00 58.44 78 GLN A O 1
ATOM 616 N N . PRO A 1 79 ? 37.057 -14.394 -42.088 1.00 54.28 79 PRO A N 1
ATOM 617 C CA . PRO A 1 79 ? 35.958 -14.964 -42.877 1.00 54.28 79 PRO A CA 1
ATOM 618 C C . PRO A 1 79 ? 34.688 -14.095 -42.973 1.00 54.28 79 PRO A C 1
ATOM 620 O O . PRO A 1 79 ? 33.756 -14.489 -43.668 1.00 54.28 79 PRO A O 1
ATOM 623 N N . LEU A 1 80 ? 34.605 -12.942 -42.294 1.00 58.47 80 LEU A N 1
ATOM 624 C CA . LEU A 1 80 ? 33.357 -12.166 -42.159 1.00 58.47 80 LEU A CA 1
ATOM 625 C C . LEU A 1 80 ? 33.243 -10.955 -43.107 1.00 58.47 80 LEU A C 1
ATOM 627 O O . LEU A 1 80 ? 32.361 -10.110 -42.944 1.00 58.47 80 LEU A O 1
ATOM 631 N N . VAL A 1 81 ? 34.115 -10.867 -44.112 1.00 52.62 81 VAL A N 1
ATOM 632 C CA . VAL A 1 81 ? 34.094 -9.808 -45.131 1.00 52.62 81 VAL A CA 1
ATOM 633 C C . VAL A 1 81 ? 32.999 -10.107 -46.161 1.00 52.62 81 VAL A C 1
ATOM 635 O O . VAL A 1 81 ? 33.286 -10.461 -47.301 1.00 52.62 81 VAL A O 1
ATOM 638 N N . ASP A 1 82 ? 31.733 -9.988 -45.756 1.00 55.84 82 ASP A N 1
ATOM 639 C CA . ASP A 1 82 ? 30.616 -9.932 -46.699 1.00 55.84 82 ASP A CA 1
ATOM 640 C C . ASP A 1 82 ? 30.088 -8.496 -46.824 1.00 55.84 82 ASP A C 1
ATOM 642 O O . ASP A 1 82 ? 29.882 -7.762 -45.852 1.00 55.84 82 ASP A O 1
ATOM 646 N N . ASN A 1 83 ? 29.930 -8.066 -48.070 1.00 54.44 83 ASN A N 1
ATOM 647 C CA . ASN A 1 83 ? 29.969 -6.675 -48.518 1.00 54.44 83 ASN A CA 1
ATOM 648 C C . ASN A 1 83 ? 28.620 -5.948 -48.356 1.00 54.44 83 ASN A C 1
ATOM 650 O O . ASN A 1 83 ? 28.164 -5.223 -49.240 1.00 54.44 83 ASN A O 1
ATOM 654 N N . SER A 1 84 ? 27.955 -6.123 -47.216 1.00 63.06 84 SER A N 1
ATOM 655 C CA . SER A 1 84 ? 26.679 -5.462 -46.935 1.00 63.06 84 SER A CA 1
ATOM 656 C C . SER A 1 84 ? 26.905 -4.027 -46.431 1.00 63.06 84 SER A C 1
ATOM 658 O O . SER A 1 84 ? 27.631 -3.760 -45.465 1.00 63.06 84 SER A O 1
ATOM 660 N N . GLN A 1 85 ? 26.351 -3.043 -47.144 1.00 66.88 85 GLN A N 1
ATOM 661 C CA . GLN A 1 85 ? 26.473 -1.629 -46.778 1.00 66.88 85 GLN A CA 1
ATOM 662 C C . GLN A 1 85 ? 25.710 -1.345 -45.473 1.00 66.88 85 GLN A C 1
ATOM 664 O O . GLN A 1 85 ? 24.556 -1.734 -45.329 1.00 66.88 85 GLN A O 1
ATOM 669 N N . GLY A 1 86 ? 26.351 -0.652 -44.526 1.00 71.38 86 GLY A N 1
ATOM 670 C CA . GLY A 1 86 ? 25.715 -0.207 -43.279 1.00 71.38 86 GLY A CA 1
ATOM 671 C C . GLY A 1 86 ? 25.534 -1.269 -42.186 1.00 71.38 86 GLY A C 1
ATOM 672 O O . GLY A 1 86 ? 24.876 -0.964 -41.190 1.00 71.38 86 GLY A O 1
ATOM 673 N N . ILE A 1 87 ? 26.099 -2.472 -42.357 1.00 81.31 87 ILE A N 1
ATOM 674 C CA . ILE A 1 87 ? 26.125 -3.521 -41.327 1.00 81.31 87 ILE A CA 1
ATOM 675 C C . ILE A 1 87 ? 27.484 -3.531 -40.626 1.00 81.31 87 ILE A C 1
ATOM 677 O O . ILE A 1 87 ? 28.516 -3.605 -41.290 1.00 81.31 87 ILE A O 1
ATOM 681 N N . GLU A 1 88 ? 27.474 -3.472 -39.299 1.00 84.81 88 GLU A N 1
ATOM 682 C CA . GLU A 1 88 ? 28.636 -3.678 -38.437 1.00 84.81 88 GLU A CA 1
ATOM 683 C C . GLU A 1 88 ? 28.417 -4.881 -37.515 1.00 84.81 88 GLU A C 1
ATOM 685 O O . GLU A 1 88 ? 27.282 -5.266 -37.227 1.00 84.81 88 GLU A O 1
ATOM 690 N N . MET A 1 89 ? 29.500 -5.495 -37.049 1.00 81.62 89 MET A N 1
ATOM 691 C CA . MET A 1 89 ? 29.432 -6.587 -36.083 1.00 81.62 89 MET A CA 1
ATOM 692 C C . MET A 1 89 ? 30.054 -6.183 -34.758 1.00 81.62 89 MET A C 1
ATOM 694 O O . MET A 1 89 ? 31.208 -5.767 -34.685 1.00 81.62 89 MET A O 1
ATOM 698 N N . HIS A 1 90 ? 29.303 -6.374 -33.683 1.00 83.62 90 HIS A N 1
ATOM 699 C CA . HIS A 1 90 ? 29.820 -6.277 -32.327 1.00 83.62 90 HIS A CA 1
ATOM 700 C C . HIS A 1 90 ? 30.298 -7.653 -31.870 1.00 83.62 90 HIS A C 1
ATOM 702 O O . HIS A 1 90 ? 29.520 -8.607 -31.859 1.00 83.62 90 HIS A O 1
ATOM 708 N N . LEU A 1 91 ? 31.583 -7.763 -31.529 1.00 77.00 91 LEU A N 1
ATOM 709 C CA . LEU A 1 91 ? 32.208 -9.010 -31.092 1.00 77.00 91 LEU A CA 1
ATOM 710 C C . LEU A 1 91 ? 32.515 -8.975 -29.595 1.00 77.00 91 LEU A C 1
ATOM 712 O O . LEU A 1 91 ? 33.276 -8.126 -29.119 1.00 77.00 91 LEU A O 1
ATOM 716 N N . GLN A 1 92 ? 31.990 -9.970 -28.879 1.00 69.31 92 GLN A N 1
ATOM 717 C CA . GLN A 1 92 ? 32.260 -10.210 -27.467 1.00 69.31 92 GLN A CA 1
ATOM 718 C C . GLN A 1 92 ? 32.909 -11.592 -27.282 1.00 69.31 92 GLN A C 1
ATOM 720 O O . GLN A 1 92 ? 32.310 -12.626 -27.582 1.00 69.31 92 GLN A O 1
ATOM 725 N N . VAL A 1 93 ? 34.146 -11.623 -26.778 1.00 60.31 93 VAL A N 1
ATOM 726 C CA . VAL A 1 93 ? 34.910 -12.866 -26.555 1.00 60.31 93 VAL A CA 1
ATOM 727 C C . VAL A 1 93 ? 34.469 -13.537 -25.240 1.00 60.31 93 VAL A C 1
ATOM 729 O O . VAL A 1 93 ? 34.510 -12.946 -24.167 1.00 60.31 93 VAL A O 1
ATOM 732 N N . ALA A 1 94 ? 33.985 -14.773 -25.284 1.00 51.66 94 ALA A N 1
ATOM 733 C CA . ALA A 1 94 ? 33.438 -15.473 -24.124 1.00 51.66 94 ALA A CA 1
ATOM 734 C C . ALA A 1 94 ? 34.515 -15.910 -23.109 1.00 51.66 94 ALA A C 1
ATOM 736 O O . ALA A 1 94 ? 35.700 -16.040 -23.408 1.00 51.66 94 ALA A O 1
ATOM 737 N N . LYS A 1 95 ? 34.053 -16.161 -21.878 1.00 47.91 95 LYS A N 1
ATOM 738 C CA . LYS A 1 95 ? 34.832 -16.319 -20.636 1.00 47.91 95 LYS A CA 1
ATOM 739 C C . LYS A 1 95 ? 35.683 -17.603 -20.538 1.00 47.91 95 LYS A C 1
ATOM 741 O O . LYS A 1 95 ? 36.511 -17.697 -19.637 1.00 47.91 95 LYS A O 1
ATOM 746 N N . GLU A 1 96 ? 35.509 -18.577 -21.432 1.00 45.19 96 GLU A N 1
ATOM 747 C CA . GLU A 1 96 ? 36.183 -19.884 -21.375 1.00 45.19 96 GLU A CA 1
ATOM 748 C C . GLU A 1 96 ? 37.113 -20.092 -22.577 1.00 45.19 96 GLU A C 1
ATOM 750 O O . GLU A 1 96 ? 36.732 -20.615 -23.620 1.00 45.19 96 GLU A O 1
ATOM 755 N N . LEU A 1 97 ? 38.372 -19.685 -22.415 1.00 46.62 97 LEU A N 1
ATOM 756 C CA . LEU A 1 97 ? 39.433 -19.875 -23.412 1.00 46.62 97 LEU A CA 1
ATOM 757 C C . LEU A 1 97 ? 40.200 -21.202 -23.250 1.00 46.62 97 LEU A C 1
ATOM 759 O O . LEU A 1 97 ? 41.175 -21.428 -23.958 1.00 46.62 97 LEU A O 1
ATOM 763 N N . SER A 1 98 ? 39.781 -22.106 -22.356 1.00 37.25 98 SER A N 1
ATOM 764 C CA . SER A 1 98 ? 40.511 -23.356 -22.078 1.00 37.25 98 SER A CA 1
ATOM 765 C C . SER A 1 98 ? 40.005 -24.587 -22.842 1.00 37.25 98 SER A C 1
ATOM 767 O O . SER A 1 98 ? 40.225 -25.707 -22.387 1.00 37.25 98 SER A O 1
ATOM 769 N N . GLY A 1 99 ? 39.323 -24.422 -23.981 1.00 39.38 99 GLY A N 1
ATOM 770 C CA . GLY A 1 99 ? 38.830 -25.584 -24.736 1.00 39.38 99 GLY A CA 1
ATOM 771 C C . GLY A 1 99 ? 38.216 -25.342 -26.115 1.00 39.38 99 GLY A C 1
ATOM 772 O O . GLY A 1 99 ? 37.871 -26.314 -26.782 1.00 39.38 99 GLY A O 1
ATOM 773 N N . ALA A 1 100 ? 38.087 -24.098 -26.582 1.00 35.31 100 ALA A N 1
ATOM 774 C CA . ALA A 1 100 ? 37.497 -23.810 -27.888 1.00 35.31 100 ALA A CA 1
ATOM 775 C C . ALA A 1 100 ? 38.498 -24.072 -29.029 1.00 35.31 100 ALA A C 1
ATOM 777 O O . ALA A 1 100 ? 39.094 -23.158 -29.594 1.00 35.31 100 ALA A O 1
ATOM 778 N N . THR A 1 101 ? 38.671 -25.344 -29.381 1.00 39.53 101 THR A N 1
ATOM 779 C CA . THR A 1 101 ? 38.914 -25.693 -30.783 1.00 39.53 101 THR A CA 1
ATOM 780 C C . THR A 1 101 ? 37.637 -25.325 -31.551 1.00 39.53 101 THR A C 1
ATOM 782 O O . THR A 1 101 ? 36.540 -25.657 -31.116 1.00 39.53 101 THR A O 1
ATOM 785 N N . GLU A 1 102 ? 37.783 -24.555 -32.632 1.00 45.03 102 GLU A N 1
ATOM 786 C CA . GLU A 1 102 ? 36.709 -24.114 -33.543 1.00 45.03 102 GLU A CA 1
ATOM 787 C C . GLU A 1 102 ? 35.661 -23.133 -32.965 1.00 45.03 102 GLU A C 1
ATOM 789 O O . GLU A 1 102 ? 34.584 -23.525 -32.530 1.00 45.03 102 GLU A O 1
ATOM 794 N N . GLY A 1 103 ? 35.942 -21.822 -33.030 1.00 46.66 103 GLY A N 1
ATOM 795 C CA . GLY A 1 103 ? 34.950 -20.746 -33.261 1.00 46.66 103 GLY A CA 1
ATOM 796 C C . GLY A 1 103 ? 33.797 -20.506 -32.263 1.00 46.66 103 GLY A C 1
ATOM 797 O O . GLY A 1 103 ? 33.128 -19.483 -32.361 1.00 46.66 103 GLY A O 1
ATOM 798 N N . ARG A 1 104 ? 33.548 -21.379 -31.281 1.00 39.22 104 ARG A N 1
ATOM 799 C CA . ARG A 1 104 ? 32.360 -21.340 -30.397 1.00 39.22 104 ARG A CA 1
ATOM 800 C C . ARG A 1 104 ? 32.428 -20.333 -29.247 1.00 39.22 104 ARG A C 1
ATOM 802 O O . ARG A 1 104 ? 31.495 -20.250 -28.455 1.00 39.22 104 ARG A O 1
ATOM 809 N N . GLY A 1 105 ? 33.517 -19.577 -29.141 1.00 47.47 105 GLY A N 1
ATOM 810 C CA . GLY A 1 105 ? 33.759 -18.642 -28.044 1.00 47.47 105 GLY A CA 1
ATOM 811 C C . GLY A 1 105 ? 33.420 -17.182 -28.338 1.00 47.47 105 GLY A C 1
ATOM 812 O O . GLY A 1 105 ? 33.692 -16.354 -27.483 1.00 47.47 105 GLY A O 1
ATOM 813 N N . VAL A 1 106 ? 32.888 -16.819 -29.508 1.00 57.81 106 VAL A N 1
ATOM 814 C CA . VAL A 1 106 ? 32.638 -15.407 -29.856 1.00 57.81 106 VAL A CA 1
ATOM 815 C C . VAL A 1 106 ? 31.147 -15.173 -30.048 1.00 57.81 106 VAL A C 1
ATOM 817 O O . VAL A 1 106 ? 30.537 -15.714 -30.966 1.00 57.81 106 VAL A O 1
ATOM 820 N N . LEU A 1 107 ? 30.553 -14.364 -29.170 1.00 59.84 107 LEU A N 1
ATOM 821 C CA . LEU A 1 107 ? 29.204 -13.848 -29.370 1.00 59.84 107 LEU A CA 1
ATOM 822 C C . LEU A 1 107 ? 29.309 -12.679 -30.350 1.00 59.84 107 LEU A C 1
ATOM 824 O O . LEU A 1 107 ? 29.938 -11.668 -30.036 1.00 59.84 107 LEU A O 1
ATOM 828 N N . SER A 1 108 ? 28.725 -12.833 -31.537 1.00 75.75 108 SER A N 1
ATOM 829 C CA . SER A 1 108 ? 28.619 -11.767 -32.531 1.00 75.75 108 SER A CA 1
ATOM 830 C C . SER A 1 108 ? 27.188 -11.232 -32.573 1.00 75.75 108 SER A C 1
ATOM 832 O O . SER A 1 108 ? 26.218 -11.989 -32.618 1.00 75.75 108 SER A O 1
ATOM 834 N N . LEU A 1 109 ? 27.047 -9.912 -32.513 1.00 84.31 109 LEU A N 1
ATOM 835 C CA . LEU A 1 109 ? 25.792 -9.210 -32.758 1.00 84.31 109 LEU A CA 1
ATOM 836 C C . LEU A 1 109 ? 25.944 -8.439 -34.070 1.00 84.31 109 LEU A C 1
ATOM 838 O O . LEU A 1 109 ? 26.773 -7.538 -34.161 1.00 84.31 109 LEU A O 1
ATOM 842 N N . ALA A 1 110 ? 25.147 -8.784 -35.078 1.00 85.44 110 ALA A N 1
ATOM 843 C CA . ALA A 1 110 ? 25.078 -8.041 -36.330 1.00 85.44 110 ALA A CA 1
ATOM 844 C C . ALA A 1 110 ? 24.147 -6.835 -36.156 1.00 85.44 110 ALA A C 1
ATOM 846 O O . ALA A 1 110 ? 23.013 -6.976 -35.693 1.00 85.44 110 ALA A O 1
ATOM 847 N N . VAL A 1 111 ? 24.620 -5.651 -36.526 1.00 87.12 111 VAL A N 1
ATOM 848 C CA . VAL A 1 111 ? 23.961 -4.358 -36.326 1.00 87.12 111 VAL A CA 1
ATOM 849 C C . VAL A 1 111 ? 23.831 -3.678 -37.683 1.00 87.12 111 VAL A C 1
ATOM 851 O O . VAL A 1 111 ? 24.820 -3.477 -38.370 1.00 87.12 111 VAL A O 1
ATOM 854 N N . ASN A 1 112 ? 22.620 -3.299 -38.083 1.00 87.94 112 ASN A N 1
ATOM 855 C CA . ASN A 1 112 ? 22.365 -2.565 -39.323 1.00 87.94 112 ASN A CA 1
ATOM 856 C C . ASN A 1 112 ? 21.885 -1.152 -39.006 1.00 87.94 112 ASN A C 1
ATOM 858 O O . ASN A 1 112 ? 20.762 -0.950 -38.531 1.00 87.94 112 ASN A O 1
ATOM 862 N N . HIS A 1 113 ? 22.729 -0.163 -39.298 1.00 86.81 113 HIS A N 1
ATOM 863 C CA . HIS A 1 113 ? 22.436 1.244 -39.023 1.00 86.81 113 HIS A CA 1
ATOM 864 C C . HIS A 1 113 ? 21.409 1.851 -39.969 1.00 86.81 113 HIS A C 1
ATOM 866 O O . HIS A 1 113 ? 20.670 2.745 -39.555 1.00 86.81 113 HIS A O 1
ATOM 872 N N . LEU A 1 114 ? 21.320 1.355 -41.207 1.00 84.69 114 LEU A N 1
ATOM 873 C CA . LEU A 1 114 ? 20.360 1.845 -42.196 1.00 84.69 114 LEU A CA 1
ATOM 874 C C . LEU A 1 114 ? 18.924 1.539 -41.751 1.00 84.69 114 LEU A C 1
ATOM 876 O O . LEU A 1 114 ? 18.044 2.398 -41.807 1.00 84.69 114 LEU A O 1
ATOM 880 N N . HIS A 1 115 ? 18.703 0.321 -41.252 1.00 84.06 115 HIS A N 1
ATOM 881 C CA . HIS A 1 115 ? 17.395 -0.140 -40.789 1.00 84.06 115 HIS A CA 1
ATOM 882 C C . HIS A 1 115 ? 17.205 -0.076 -39.267 1.00 84.06 115 HIS A C 1
ATOM 884 O O . HIS A 1 115 ? 16.087 -0.312 -38.804 1.00 84.06 115 HIS A O 1
ATOM 890 N N . CYS A 1 116 ? 18.210 0.371 -38.506 1.00 89.06 116 CYS A N 1
ATOM 891 C CA . CYS A 1 116 ? 18.207 0.461 -37.037 1.00 89.06 116 CYS A CA 1
ATOM 892 C C . CYS A 1 116 ? 17.732 -0.840 -36.361 1.00 89.06 116 CYS A C 1
ATOM 894 O O . CYS A 1 116 ? 16.875 -0.817 -35.475 1.00 89.06 116 CYS A O 1
ATOM 896 N N . ILE A 1 117 ? 18.261 -1.974 -36.820 1.00 89.44 117 ILE A N 1
ATOM 897 C CA . ILE A 1 117 ? 17.952 -3.320 -36.317 1.00 89.44 117 ILE A CA 1
ATOM 898 C C . ILE A 1 117 ? 19.244 -4.054 -35.970 1.00 89.44 117 ILE A C 1
ATOM 900 O O . ILE A 1 117 ? 20.283 -3.803 -36.578 1.00 89.44 117 ILE A O 1
ATOM 904 N N . ALA A 1 118 ? 19.184 -4.959 -34.995 1.00 89.00 118 ALA A N 1
ATOM 905 C CA . ALA A 1 118 ? 20.291 -5.843 -34.664 1.00 89.00 118 ALA A CA 1
ATOM 906 C C . ALA A 1 118 ? 19.789 -7.250 -34.311 1.00 89.00 118 ALA A C 1
ATOM 908 O O . ALA A 1 118 ? 18.722 -7.396 -33.711 1.00 89.00 118 ALA A O 1
ATOM 909 N N . SER A 1 119 ? 20.559 -8.280 -34.665 1.00 87.44 119 SER A N 1
ATOM 910 C CA . SER A 1 119 ? 20.287 -9.684 -34.324 1.00 87.44 119 SER A CA 1
ATOM 911 C C . SER A 1 119 ? 21.591 -10.453 -34.117 1.00 87.44 119 SER A C 1
ATOM 913 O O . SER A 1 119 ? 22.643 -10.077 -34.625 1.00 87.44 119 SER A O 1
ATOM 915 N N . TYR A 1 120 ? 21.514 -11.555 -33.374 1.00 83.94 120 TYR A N 1
ATOM 916 C CA . TYR A 1 120 ? 22.625 -12.501 -33.210 1.00 83.94 120 TYR A CA 1
ATOM 917 C C . TYR A 1 120 ? 22.818 -13.403 -34.439 1.00 83.94 120 TYR A C 1
ATOM 919 O O . TYR A 1 120 ? 23.811 -14.114 -34.534 1.00 83.94 120 TYR A O 1
ATOM 927 N N . GLN A 1 121 ? 21.862 -13.398 -35.371 1.00 80.00 121 GLN A N 1
ATOM 928 C CA . GLN A 1 121 ? 21.953 -14.103 -36.645 1.00 80.00 121 GLN A CA 1
ATOM 929 C C . GLN A 1 121 ? 22.107 -13.077 -37.769 1.00 80.00 121 GLN A C 1
ATOM 931 O O . GLN A 1 121 ? 21.282 -12.176 -37.912 1.00 80.00 121 GLN A O 1
ATOM 936 N N . LEU A 1 122 ? 23.164 -13.209 -38.573 1.00 75.75 122 LEU A N 1
ATOM 937 C CA . LEU A 1 122 ? 23.470 -12.273 -39.662 1.00 75.75 122 LEU A CA 1
ATOM 938 C C . LEU A 1 122 ? 22.367 -12.245 -40.741 1.00 75.75 122 LEU A C 1
ATOM 940 O O . LEU A 1 122 ? 22.088 -11.198 -41.328 1.00 75.75 122 LEU A O 1
ATOM 944 N N . GLU A 1 123 ? 21.703 -13.379 -40.971 1.00 75.25 123 GLU A N 1
ATOM 945 C CA . GLU A 1 123 ? 20.622 -13.531 -41.956 1.00 75.25 123 GLU A CA 1
ATOM 946 C C . GLU A 1 123 ? 19.409 -12.632 -41.662 1.00 75.25 123 GLU A C 1
ATOM 948 O O . GLU A 1 123 ? 18.799 -12.083 -42.582 1.00 75.25 123 GLU A O 1
ATOM 953 N N . ASP A 1 124 ? 19.100 -12.416 -40.381 1.00 76.69 124 ASP A N 1
ATOM 954 C CA . ASP A 1 124 ? 17.965 -11.597 -39.936 1.00 76.69 124 ASP A CA 1
ATOM 955 C C . ASP A 1 124 ? 18.132 -10.111 -40.278 1.00 76.69 124 ASP A C 1
ATOM 957 O O . ASP A 1 124 ? 17.158 -9.366 -40.368 1.00 76.69 124 ASP A O 1
ATOM 961 N N . VAL A 1 125 ? 19.384 -9.673 -40.407 1.00 75.69 125 VAL A N 1
ATOM 962 C CA . VAL A 1 125 ? 19.788 -8.265 -40.504 1.00 75.69 125 VAL A CA 1
ATOM 963 C C . VAL A 1 125 ? 20.146 -7.878 -41.947 1.00 75.69 125 VAL A C 1
ATOM 965 O O . VAL A 1 125 ? 20.114 -6.697 -42.308 1.00 75.69 125 VAL A O 1
ATOM 968 N N . THR A 1 126 ? 20.470 -8.876 -42.774 1.00 71.75 126 THR A N 1
ATOM 969 C CA . THR A 1 126 ? 20.867 -8.741 -44.185 1.00 71.75 126 THR A CA 1
ATOM 970 C C . THR A 1 126 ? 19.687 -8.815 -45.153 1.00 71.75 126 THR A C 1
ATOM 972 O O . THR A 1 126 ? 19.713 -8.159 -46.194 1.00 71.75 126 THR A O 1
ATOM 975 N N . ARG A 1 127 ? 18.626 -9.570 -44.836 1.00 64.88 127 ARG A N 1
ATOM 976 C CA . ARG A 1 127 ? 17.439 -9.671 -45.699 1.00 64.88 127 ARG A CA 1
ATOM 977 C C . ARG A 1 127 ? 16.592 -8.398 -45.636 1.00 64.88 127 ARG A C 1
ATOM 979 O O . ARG A 1 127 ? 15.983 -8.105 -44.612 1.00 64.88 127 ARG A O 1
ATOM 986 N N . SER A 1 128 ? 16.474 -7.686 -46.755 1.00 54.41 128 SER A N 1
ATOM 987 C CA . SER A 1 128 ? 15.606 -6.503 -46.912 1.00 54.41 128 SER A CA 1
ATOM 988 C C . SER A 1 128 ? 14.103 -6.810 -46.756 1.00 54.41 128 SER A C 1
ATOM 990 O O . SER A 1 128 ? 13.324 -5.909 -46.457 1.00 54.41 128 SER A O 1
ATOM 992 N N . ASP A 1 129 ? 13.706 -8.083 -46.890 1.00 52.59 129 ASP A N 1
ATOM 993 C CA . ASP A 1 129 ? 12.337 -8.587 -46.663 1.00 52.59 129 ASP A CA 1
ATOM 994 C C . ASP A 1 129 ? 11.964 -8.739 -45.176 1.00 52.59 129 ASP A C 1
ATOM 996 O O . ASP A 1 129 ? 10.813 -9.016 -44.842 1.00 52.59 129 ASP A O 1
ATOM 1000 N N . SER A 1 130 ? 12.902 -8.505 -44.251 1.00 51.34 130 SER A N 1
ATOM 1001 C CA . SER A 1 130 ? 12.661 -8.553 -42.798 1.00 51.34 130 SER A CA 1
ATOM 1002 C C . SER A 1 130 ? 11.634 -7.518 -42.298 1.00 51.34 130 SER A C 1
ATOM 1004 O O . SER A 1 130 ? 11.158 -7.619 -41.166 1.00 51.34 130 SER A O 1
ATOM 1006 N N . LEU A 1 131 ? 11.203 -6.577 -43.146 1.00 52.78 131 LEU A N 1
ATOM 1007 C CA . LEU A 1 131 ? 10.055 -5.696 -42.898 1.00 52.78 131 LEU A CA 1
ATOM 1008 C C . LEU A 1 131 ? 8.690 -6.419 -42.956 1.00 52.78 131 LEU A C 1
ATOM 1010 O O . LEU A 1 131 ? 7.707 -5.851 -42.486 1.00 52.78 131 LEU A O 1
ATOM 1014 N N . GLN A 1 132 ? 8.619 -7.652 -43.482 1.00 52.94 132 GLN A N 1
ATOM 1015 C CA . GLN A 1 132 ? 7.434 -8.531 -43.422 1.00 52.94 132 GLN A CA 1
ATOM 1016 C C . GLN A 1 132 ? 7.431 -9.479 -42.207 1.00 52.94 132 GLN A C 1
ATOM 1018 O O . GLN A 1 132 ? 6.523 -10.296 -42.053 1.00 52.94 132 GLN A O 1
ATOM 1023 N N . THR A 1 133 ? 8.439 -9.388 -41.337 1.00 62.47 133 THR A N 1
ATOM 1024 C CA . THR A 1 133 ? 8.526 -10.201 -40.117 1.00 62.47 133 THR A CA 1
ATOM 1025 C C . THR A 1 133 ? 7.476 -9.762 -39.094 1.00 62.47 133 THR A C 1
ATOM 1027 O O . THR A 1 133 ? 7.074 -8.600 -39.055 1.00 62.47 133 THR A O 1
ATOM 1030 N N . ASP A 1 134 ? 7.073 -10.689 -38.221 1.00 78.50 134 ASP A N 1
ATOM 1031 C CA . ASP A 1 134 ? 6.277 -10.415 -37.020 1.00 78.50 134 ASP A CA 1
ATOM 1032 C C . ASP A 1 134 ? 6.756 -9.137 -36.291 1.00 78.50 134 ASP A C 1
ATOM 1034 O O . ASP A 1 134 ? 7.948 -8.975 -35.996 1.00 78.50 134 ASP A O 1
ATOM 1038 N N . LEU A 1 135 ? 5.819 -8.229 -35.988 1.00 82.88 135 LEU A N 1
ATOM 1039 C CA . LEU A 1 135 ? 6.077 -6.919 -35.373 1.00 82.88 135 LEU A CA 1
ATOM 1040 C C . LEU A 1 135 ? 6.858 -7.039 -34.060 1.00 82.88 135 LEU A C 1
ATOM 1042 O O . LEU A 1 135 ? 7.673 -6.172 -33.734 1.00 82.88 135 LEU A O 1
ATOM 1046 N N . ARG A 1 136 ? 6.648 -8.132 -33.321 1.00 84.00 136 ARG A N 1
ATOM 1047 C CA . ARG A 1 136 ? 7.371 -8.427 -32.082 1.00 84.00 136 ARG A CA 1
ATOM 1048 C C . ARG A 1 136 ? 8.856 -8.681 -32.326 1.00 84.00 136 ARG A C 1
ATOM 1050 O O . ARG A 1 136 ? 9.700 -8.153 -31.603 1.00 84.00 136 ARG A O 1
ATOM 1057 N N . THR A 1 137 ? 9.185 -9.470 -33.345 1.00 86.19 137 THR A N 1
ATOM 1058 C CA . THR A 1 137 ? 10.575 -9.764 -33.714 1.00 86.19 137 THR A CA 1
ATOM 1059 C C . THR A 1 137 ? 11.285 -8.489 -34.149 1.00 86.19 137 THR A C 1
ATOM 1061 O O . THR A 1 137 ? 12.385 -8.215 -33.670 1.00 86.19 137 THR A O 1
ATOM 1064 N N . LEU A 1 138 ? 10.615 -7.651 -34.947 1.00 87.88 138 LEU A N 1
ATOM 1065 C CA . LEU A 1 138 ? 11.140 -6.346 -35.344 1.00 87.88 138 LEU A CA 1
ATOM 1066 C C . LEU A 1 138 ? 11.382 -5.433 -34.131 1.00 87.88 138 LEU A C 1
ATOM 1068 O O . LEU A 1 138 ? 12.433 -4.800 -34.027 1.00 87.88 138 LEU A O 1
ATOM 1072 N N . ASN A 1 139 ? 10.438 -5.366 -33.187 1.00 90.00 139 ASN A N 1
ATOM 1073 C CA . ASN A 1 139 ? 10.589 -4.547 -31.984 1.00 90.00 139 ASN A CA 1
ATOM 1074 C C . ASN A 1 139 ? 11.749 -5.037 -31.096 1.00 90.00 139 ASN A C 1
ATOM 1076 O O . ASN A 1 139 ? 12.543 -4.225 -30.614 1.00 90.00 139 ASN A O 1
ATOM 1080 N N . ARG A 1 140 ? 11.926 -6.358 -30.971 1.00 89.31 140 ARG A N 1
ATOM 1081 C CA . ARG A 1 140 ? 13.073 -6.969 -30.284 1.00 89.31 140 ARG A CA 1
ATOM 1082 C C . ARG A 1 140 ? 14.400 -6.626 -30.965 1.00 89.31 140 ARG A C 1
ATOM 1084 O O . ARG A 1 140 ? 15.352 -6.257 -30.280 1.00 89.31 140 ARG A O 1
ATOM 1091 N N . GLN A 1 141 ? 14.468 -6.701 -32.293 1.00 90.50 141 GLN A N 1
ATOM 1092 C CA . GLN A 1 141 ? 15.667 -6.339 -33.057 1.00 90.50 141 GLN A CA 1
ATOM 1093 C C . GLN A 1 141 ? 16.008 -4.848 -32.926 1.00 90.50 141 GLN A C 1
ATOM 1095 O O . GLN A 1 141 ? 17.172 -4.488 -32.739 1.00 90.50 141 GLN A O 1
ATOM 1100 N N . ARG A 1 142 ? 15.000 -3.966 -32.953 1.00 91.56 142 ARG A N 1
ATOM 1101 C CA . ARG A 1 142 ? 15.178 -2.527 -32.686 1.00 91.56 142 ARG A CA 1
ATOM 1102 C C . ARG A 1 142 ? 15.675 -2.278 -31.266 1.00 91.56 142 ARG A C 1
ATOM 1104 O O . ARG A 1 142 ? 16.579 -1.475 -31.065 1.00 91.56 142 ARG A O 1
ATOM 1111 N N . ARG A 1 143 ? 15.140 -2.991 -30.271 1.00 93.25 143 ARG A N 1
ATOM 1112 C CA . ARG A 1 143 ? 15.614 -2.901 -28.883 1.00 93.25 143 ARG A CA 1
ATOM 1113 C C . ARG A 1 143 ? 17.092 -3.275 -28.759 1.00 93.25 143 ARG A C 1
ATOM 1115 O O . ARG A 1 143 ? 17.819 -2.582 -28.051 1.00 93.25 143 ARG A O 1
ATOM 1122 N N . LEU A 1 144 ? 17.534 -4.337 -29.439 1.00 91.81 144 LEU A N 1
ATOM 1123 C CA . LEU A 1 144 ? 18.946 -4.738 -29.476 1.00 91.81 144 LEU A CA 1
ATOM 1124 C C . LEU A 1 144 ? 19.820 -3.660 -30.127 1.00 91.81 144 LEU A C 1
ATOM 1126 O O . LEU A 1 144 ? 20.858 -3.315 -29.567 1.00 91.81 144 LEU A O 1
ATOM 1130 N N . TYR A 1 145 ? 19.368 -3.073 -31.239 1.00 92.94 145 TYR A N 1
ATOM 1131 C CA . TYR A 1 145 ? 20.062 -1.972 -31.910 1.00 92.94 145 TYR A CA 1
ATOM 1132 C C . TYR A 1 145 ? 20.242 -0.753 -30.997 1.00 92.94 145 TYR A C 1
ATOM 1134 O O . TYR A 1 145 ? 21.352 -0.256 -30.822 1.00 92.94 145 TYR A O 1
ATOM 1142 N N . TRP A 1 146 ? 19.163 -0.289 -30.363 1.00 94.75 146 TRP A N 1
ATOM 1143 C CA . TRP A 1 146 ? 19.226 0.866 -29.466 1.00 94.75 146 TRP A CA 1
ATOM 1144 C C . TRP A 1 146 ? 20.052 0.582 -28.211 1.00 94.75 146 TRP A C 1
ATOM 1146 O O . TRP A 1 146 ? 20.740 1.470 -27.717 1.00 94.75 146 TRP A O 1
ATOM 1156 N N . ASN A 1 147 ? 20.047 -0.659 -27.718 1.00 93.50 147 ASN A N 1
ATOM 1157 C CA . ASN A 1 147 ? 20.932 -1.067 -26.632 1.00 93.50 147 ASN A CA 1
ATOM 1158 C C . ASN A 1 147 ? 22.409 -1.054 -27.049 1.00 93.50 147 ASN A C 1
ATOM 1160 O O . ASN A 1 147 ? 23.261 -0.623 -26.276 1.00 93.50 147 ASN A O 1
ATOM 1164 N N . PHE A 1 148 ? 22.709 -1.498 -28.269 1.00 91.38 148 PHE A N 1
ATOM 1165 C CA . PHE A 1 148 ? 24.053 -1.433 -28.823 1.00 91.38 148 PHE A CA 1
ATOM 1166 C C . PHE A 1 148 ? 24.532 0.023 -28.954 1.00 91.38 148 PHE A C 1
ATOM 1168 O O . PHE A 1 148 ? 25.599 0.353 -28.438 1.00 91.38 148 PHE A O 1
ATOM 1175 N N . LEU A 1 149 ? 23.720 0.900 -29.554 1.00 92.12 149 LEU A N 1
ATOM 1176 C CA . LEU A 1 149 ? 24.062 2.311 -29.769 1.00 92.12 149 LEU A CA 1
ATOM 1177 C C . LEU A 1 149 ? 24.171 3.093 -28.449 1.00 92.12 149 LEU A C 1
ATOM 1179 O O . LEU A 1 149 ? 24.973 4.014 -28.335 1.00 92.12 149 LEU A O 1
ATOM 1183 N N . TRP A 1 150 ? 23.395 2.704 -27.432 1.00 91.81 150 TRP A N 1
ATOM 1184 C CA . TRP A 1 150 ? 23.519 3.249 -26.081 1.00 91.81 150 TRP A CA 1
ATOM 1185 C C . TRP A 1 150 ? 24.881 2.934 -25.452 1.00 91.81 150 TRP A C 1
ATOM 1187 O O . TRP A 1 150 ? 25.446 3.806 -24.808 1.00 91.81 150 TRP A O 1
ATOM 1197 N N . ASN A 1 151 ? 25.422 1.729 -25.667 1.00 90.19 151 ASN A N 1
ATOM 1198 C CA . ASN A 1 151 ? 26.740 1.333 -25.155 1.00 90.19 151 ASN A CA 1
ATOM 1199 C C . ASN A 1 151 ? 27.911 1.853 -26.011 1.00 90.19 151 ASN A C 1
ATOM 1201 O O . ASN A 1 151 ? 29.015 2.027 -25.489 1.00 90.19 151 ASN A O 1
ATOM 1205 N N . HIS A 1 152 ? 27.669 2.118 -27.301 1.00 90.44 152 HIS A N 1
ATOM 1206 C CA . HIS A 1 152 ? 28.673 2.530 -28.290 1.00 90.44 152 HIS A CA 1
ATOM 1207 C C . HIS A 1 152 ? 28.196 3.760 -29.105 1.00 90.44 152 HIS A C 1
ATOM 1209 O O . HIS A 1 152 ? 27.838 3.637 -30.274 1.00 90.44 152 HIS A O 1
ATOM 1215 N N . PRO A 1 153 ? 28.142 4.961 -28.501 1.00 90.06 153 PRO A N 1
ATOM 1216 C CA . PRO A 1 153 ? 27.526 6.152 -29.098 1.00 90.06 153 PRO A CA 1
ATOM 1217 C C . PRO A 1 153 ? 28.483 7.040 -29.908 1.00 90.06 153 PRO A C 1
ATOM 1219 O O . PRO A 1 153 ? 28.032 7.958 -30.589 1.00 90.06 153 PRO A O 1
ATOM 1222 N N . SER A 1 154 ? 29.794 6.843 -29.768 1.00 86.44 154 SER A N 1
ATOM 1223 C CA . SER A 1 154 ? 30.837 7.771 -30.227 1.00 86.44 154 SER A CA 1
ATOM 1224 C C . SER A 1 154 ? 31.374 7.451 -31.628 1.00 86.44 154 SER A C 1
ATOM 1226 O O . SER A 1 154 ? 31.965 8.323 -32.258 1.00 86.44 154 SER A O 1
ATOM 1228 N N . HIS A 1 155 ? 31.175 6.228 -32.132 1.00 84.56 155 HIS A N 1
ATOM 1229 C CA . HIS A 1 155 ? 31.701 5.788 -33.434 1.00 84.56 155 HIS A CA 1
ATOM 1230 C C . HIS A 1 155 ? 30.691 5.945 -34.576 1.00 84.56 155 HIS A C 1
ATOM 1232 O O . HIS A 1 155 ? 31.092 5.994 -35.736 1.00 84.56 155 HIS A O 1
ATOM 1238 N N . VAL A 1 156 ? 29.398 6.063 -34.258 1.00 85.44 156 VAL A N 1
ATOM 1239 C CA . VAL A 1 156 ? 28.304 6.208 -35.228 1.00 85.44 156 VAL A CA 1
ATOM 1240 C C . VAL A 1 156 ? 27.419 7.393 -34.851 1.00 85.44 156 VAL A C 1
ATOM 1242 O O . VAL A 1 156 ? 26.985 7.534 -33.708 1.00 85.44 156 VAL A O 1
ATOM 1245 N N . ALA A 1 157 ? 27.120 8.242 -35.836 1.00 85.56 157 ALA A N 1
ATOM 1246 C CA . ALA A 1 157 ? 26.184 9.348 -35.674 1.00 85.56 157 ALA A CA 1
ATOM 1247 C C . ALA A 1 157 ? 24.738 8.846 -35.520 1.00 85.56 157 ALA A C 1
ATOM 1249 O O . ALA A 1 157 ? 24.346 7.820 -36.082 1.00 85.56 157 ALA A O 1
ATOM 1250 N N . LEU A 1 158 ? 23.918 9.598 -34.784 1.00 87.94 158 LEU A N 1
ATOM 1251 C CA . LEU A 1 158 ? 22.513 9.258 -34.586 1.00 87.94 158 LEU A CA 1
ATOM 1252 C C . LEU A 1 158 ? 21.762 9.207 -35.938 1.00 87.94 158 LEU A C 1
ATOM 1254 O O . LEU A 1 158 ? 21.840 10.163 -36.713 1.00 87.94 158 LEU A O 1
ATOM 1258 N N . PRO A 1 159 ? 20.967 8.155 -36.216 1.00 88.94 159 PRO A N 1
ATOM 1259 C CA . PRO A 1 159 ? 20.128 8.106 -37.410 1.00 88.94 159 PRO A CA 1
ATOM 1260 C C . PRO A 1 159 ? 19.143 9.283 -37.462 1.00 88.94 159 PRO A C 1
ATOM 1262 O O . PRO A 1 159 ? 18.451 9.562 -36.481 1.00 88.94 159 PRO A O 1
ATOM 1265 N N . SER A 1 160 ? 19.006 9.929 -38.622 1.00 84.44 160 SER A N 1
ATOM 1266 C CA . SER A 1 160 ? 18.192 11.149 -38.795 1.00 84.44 160 SER A CA 1
ATOM 1267 C C . SER A 1 160 ? 16.718 10.987 -38.391 1.00 84.44 160 SER A C 1
ATOM 1269 O O . SER A 1 160 ? 16.099 11.923 -37.888 1.00 84.44 160 SER A O 1
ATOM 1271 N N . ARG A 1 161 ? 16.156 9.782 -38.545 1.00 88.75 161 ARG A N 1
ATOM 1272 C CA . ARG A 1 161 ? 14.775 9.454 -38.145 1.00 88.75 161 ARG A CA 1
ATOM 1273 C C . ARG A 1 161 ? 14.574 9.267 -36.638 1.00 88.75 161 ARG A C 1
ATOM 1275 O O . ARG A 1 161 ? 13.464 9.465 -36.151 1.00 88.75 161 ARG A O 1
ATOM 1282 N N . ALA A 1 162 ? 15.626 8.919 -35.896 1.00 91.00 162 ALA A N 1
ATOM 1283 C CA . ALA A 1 162 ? 15.531 8.484 -34.501 1.00 91.00 162 ALA A CA 1
ATOM 1284 C C . ALA A 1 162 ? 14.931 9.565 -33.593 1.00 91.00 162 ALA A C 1
ATOM 1286 O O . ALA A 1 162 ? 14.079 9.293 -32.749 1.00 91.00 162 ALA A O 1
ATOM 1287 N N . LEU A 1 163 ? 15.340 10.818 -33.809 1.00 91.56 163 LEU A N 1
ATOM 1288 C CA . LEU A 1 163 ? 14.854 11.950 -33.027 1.00 91.56 163 LEU A CA 1
ATOM 1289 C C . LEU A 1 163 ? 13.349 12.180 -33.230 1.00 91.56 163 LEU A C 1
ATOM 1291 O O . LEU A 1 163 ? 12.633 12.468 -32.273 1.00 91.56 163 LEU A O 1
ATOM 1295 N N . ASN A 1 164 ? 12.868 12.036 -34.466 1.00 91.88 164 ASN A N 1
ATOM 1296 C CA . ASN A 1 164 ? 11.453 12.202 -34.788 1.00 91.88 164 ASN A CA 1
ATOM 1297 C C . ASN A 1 164 ? 10.618 11.038 -34.243 1.00 91.88 164 ASN A C 1
ATOM 1299 O O . ASN A 1 164 ? 9.563 11.280 -33.667 1.00 91.88 164 ASN A O 1
ATOM 1303 N N . GLU A 1 165 ? 11.117 9.801 -34.335 1.00 92.12 165 GLU A N 1
ATOM 1304 C CA . GLU A 1 165 ? 10.461 8.624 -33.744 1.00 92.12 165 GLU A CA 1
ATOM 1305 C C . GLU A 1 165 ? 10.324 8.743 -32.218 1.00 92.12 165 GLU A C 1
ATOM 1307 O O . GLU A 1 165 ? 9.280 8.412 -31.655 1.00 92.12 165 GLU A O 1
ATOM 1312 N N . ALA A 1 166 ? 11.355 9.261 -31.543 1.00 93.50 166 ALA A N 1
ATOM 1313 C CA . ALA A 1 166 ? 11.313 9.506 -30.105 1.00 93.50 166 ALA A CA 1
ATOM 1314 C C . ALA A 1 166 ? 10.278 10.584 -29.737 1.00 93.50 166 ALA A C 1
ATOM 1316 O O . ALA A 1 166 ? 9.510 10.404 -28.790 1.00 93.50 166 ALA A O 1
ATOM 1317 N N . LYS A 1 167 ? 10.221 11.686 -30.502 1.00 92.81 167 LYS A N 1
ATOM 1318 C CA . LYS A 1 167 ? 9.232 12.760 -30.308 1.00 92.81 167 LYS A CA 1
ATOM 1319 C C . LYS A 1 167 ? 7.803 12.258 -30.510 1.00 92.81 167 LYS A C 1
ATOM 1321 O O . LYS A 1 167 ? 6.953 12.537 -29.671 1.00 92.81 167 LYS A O 1
ATOM 1326 N N . ASP A 1 168 ? 7.552 11.501 -31.574 1.00 93.69 168 ASP A N 1
ATOM 1327 C CA . ASP A 1 168 ? 6.228 10.948 -31.879 1.00 93.69 168 ASP A CA 1
ATOM 1328 C C . ASP A 1 168 ? 5.740 9.997 -30.772 1.00 93.69 168 ASP A C 1
ATOM 1330 O O . ASP A 1 168 ? 4.635 10.141 -30.245 1.00 93.69 168 ASP A O 1
ATOM 1334 N N . ALA A 1 169 ? 6.615 9.098 -30.307 1.00 92.75 169 ALA A N 1
ATOM 1335 C CA . ALA A 1 169 ? 6.301 8.206 -29.194 1.00 92.75 169 ALA A CA 1
ATOM 1336 C C . ALA A 1 169 ? 5.985 8.967 -27.892 1.00 92.75 169 ALA A C 1
ATOM 1338 O O . ALA A 1 169 ? 5.026 8.620 -27.200 1.00 92.75 169 ALA A O 1
ATOM 1339 N N . LEU A 1 170 ? 6.746 10.019 -27.562 1.00 93.69 170 LEU A N 1
ATOM 1340 C CA . LEU A 1 170 ? 6.464 10.852 -26.387 1.00 93.69 170 LEU A CA 1
ATOM 1341 C C . LEU A 1 170 ? 5.150 11.628 -26.523 1.00 93.69 170 LEU A C 1
ATOM 1343 O O . LEU A 1 170 ? 4.405 11.715 -25.548 1.00 93.69 170 LEU A O 1
ATOM 1347 N N . ILE A 1 171 ? 4.830 12.159 -27.707 1.00 93.12 171 ILE A N 1
ATOM 1348 C CA . ILE A 1 171 ? 3.549 12.839 -27.958 1.00 93.12 171 ILE A CA 1
ATOM 1349 C C . ILE A 1 171 ? 2.391 11.869 -27.735 1.00 93.12 171 ILE A C 1
ATOM 1351 O O . ILE A 1 171 ? 1.421 12.229 -27.064 1.00 93.12 171 ILE A O 1
ATOM 1355 N N . TRP A 1 172 ? 2.500 10.628 -28.216 1.00 92.06 172 TRP A N 1
ATOM 1356 C CA . TRP A 1 172 ? 1.504 9.600 -27.922 1.00 92.06 172 TRP A CA 1
ATOM 1357 C C . TRP A 1 172 ? 1.378 9.351 -26.416 1.00 92.06 172 TRP A C 1
ATOM 1359 O O . TRP A 1 172 ? 0.267 9.297 -25.893 1.00 92.06 172 TRP A O 1
ATOM 1369 N N . TYR A 1 173 ? 2.491 9.264 -25.688 1.00 91.81 173 TYR A N 1
ATOM 1370 C CA . TYR A 1 173 ? 2.450 9.056 -24.242 1.00 91.81 173 TYR A CA 1
ATOM 1371 C C . TYR A 1 173 ? 1.808 10.225 -23.491 1.00 91.81 173 TYR A C 1
ATOM 1373 O O . TYR A 1 173 ? 1.012 9.997 -22.581 1.00 91.81 173 TYR A O 1
ATOM 1381 N N . ILE A 1 174 ? 2.091 11.471 -23.873 1.00 90.56 174 ILE A N 1
ATOM 1382 C CA . ILE A 1 174 ? 1.399 12.654 -23.337 1.00 90.56 174 ILE A CA 1
ATOM 1383 C C . ILE A 1 174 ? -0.097 12.581 -23.667 1.00 90.56 174 ILE A C 1
ATOM 1385 O O . ILE A 1 174 ? -0.936 12.832 -22.804 1.00 90.56 174 ILE A O 1
ATOM 1389 N N . THR A 1 175 ? -0.437 12.189 -24.892 1.00 92.12 175 THR A N 1
ATOM 1390 C CA . THR A 1 175 ? -1.824 12.078 -25.353 1.00 92.12 175 THR A CA 1
ATOM 1391 C C . THR A 1 175 ? -2.598 11.025 -24.563 1.00 92.12 175 THR A C 1
ATOM 1393 O O . THR A 1 175 ? -3.667 11.327 -24.038 1.00 92.12 175 THR A O 1
ATOM 1396 N N . ASP A 1 176 ? -2.051 9.822 -24.377 1.00 89.50 176 ASP A N 1
ATOM 1397 C CA . ASP A 1 176 ? -2.699 8.781 -23.572 1.00 89.50 176 ASP A CA 1
ATOM 1398 C C . ASP A 1 176 ? -2.810 9.187 -22.095 1.00 89.50 176 ASP A C 1
ATOM 1400 O O . ASP A 1 176 ? -3.818 8.911 -21.448 1.00 89.50 176 ASP A O 1
ATOM 1404 N N . ASN A 1 177 ? -1.830 9.923 -21.562 1.00 87.38 177 ASN A N 1
ATOM 1405 C CA . ASN A 1 177 ? -1.939 10.524 -20.231 1.00 87.38 177 ASN A CA 1
ATOM 1406 C C . ASN A 1 177 ? -3.144 11.475 -20.114 1.00 87.38 177 ASN A C 1
ATOM 1408 O O . ASN A 1 177 ? -3.801 11.495 -19.074 1.00 87.38 177 ASN A O 1
ATOM 1412 N N . LEU A 1 178 ? -3.442 12.251 -21.160 1.00 88.94 178 LEU A N 1
ATOM 1413 C CA . LEU A 1 178 ? -4.574 13.183 -21.187 1.00 88.94 178 LEU A CA 1
ATOM 1414 C C . LEU A 1 178 ? -5.916 12.471 -21.403 1.00 88.94 178 LEU A C 1
ATOM 1416 O O . LEU A 1 178 ? -6.896 12.824 -20.752 1.00 88.94 178 LEU A O 1
ATOM 1420 N N . ILE A 1 179 ? -5.962 11.470 -22.286 1.00 88.88 179 ILE A N 1
ATOM 1421 C CA . ILE A 1 179 ? -7.190 10.731 -22.623 1.00 88.88 179 ILE A CA 1
ATOM 1422 C C . ILE A 1 179 ? -7.562 9.747 -21.507 1.00 88.88 179 ILE A C 1
ATOM 1424 O O . ILE A 1 179 ? -8.708 9.699 -21.059 1.00 88.88 179 ILE A O 1
ATOM 1428 N N . SER A 1 180 ? -6.594 8.952 -21.053 1.00 82.56 180 SER A N 1
ATOM 1429 C CA . SER A 1 180 ? -6.816 7.828 -20.141 1.00 82.56 180 SER A CA 1
ATOM 1430 C C . SER A 1 180 ? -6.595 8.200 -18.667 1.00 82.56 180 SER A C 1
ATOM 1432 O O . SER A 1 180 ? -7.056 7.479 -17.774 1.00 82.56 180 SER A O 1
ATOM 1434 N N . GLY A 1 181 ? -5.910 9.312 -18.372 1.00 81.31 181 GLY A N 1
ATOM 1435 C CA . GLY A 1 181 ? -5.650 9.785 -17.008 1.00 81.31 181 GLY A CA 1
ATOM 1436 C C . GLY A 1 181 ? -4.987 8.713 -16.136 1.00 81.31 181 GLY A C 1
ATOM 1437 O O . GLY A 1 181 ? -3.992 8.099 -16.515 1.00 81.31 181 GLY A O 1
ATOM 1438 N N . GLN A 1 182 ? -5.587 8.412 -14.980 1.00 70.19 182 GLN A N 1
ATOM 1439 C CA . GLN A 1 182 ? -5.113 7.358 -14.064 1.00 70.19 182 GLN A CA 1
ATOM 1440 C C . GLN A 1 182 ? -5.216 5.927 -14.626 1.00 70.19 182 GLN A C 1
ATOM 1442 O O . GLN A 1 182 ? -4.747 4.983 -13.990 1.00 70.19 182 GLN A O 1
ATOM 1447 N N . ARG A 1 183 ? -5.869 5.739 -15.779 1.00 74.12 183 ARG A N 1
ATOM 1448 C CA . ARG A 1 183 ? -5.976 4.445 -16.474 1.00 74.12 183 ARG A CA 1
ATOM 1449 C C . ARG A 1 183 ? -4.896 4.260 -17.541 1.00 74.12 183 ARG A C 1
ATOM 1451 O O . ARG A 1 183 ? -4.860 3.201 -18.159 1.00 74.12 183 ARG A O 1
ATOM 1458 N N . SER A 1 184 ? -4.068 5.277 -17.768 1.00 81.56 184 SER A N 1
ATOM 1459 C CA . SER A 1 184 ? -2.973 5.233 -18.730 1.00 81.56 184 SER A CA 1
ATOM 1460 C C . SER A 1 184 ? -1.916 4.211 -18.306 1.00 81.56 184 SER A C 1
ATOM 1462 O O . SER A 1 184 ? -1.532 4.151 -17.137 1.00 81.56 184 SER A O 1
ATOM 1464 N N . VAL A 1 185 ? -1.449 3.419 -19.271 1.00 79.00 185 VAL A N 1
ATOM 1465 C CA . VAL A 1 185 ? -0.456 2.349 -19.067 1.00 79.00 185 VAL A CA 1
ATOM 1466 C C . VAL A 1 185 ? 0.904 2.681 -19.678 1.00 79.00 185 VAL A C 1
ATOM 1468 O O . VAL A 1 185 ? 1.806 1.857 -19.611 1.00 79.00 185 VAL A O 1
ATOM 1471 N N . VAL A 1 186 ? 1.063 3.858 -20.297 1.00 87.00 186 VAL A N 1
ATOM 1472 C CA . VAL A 1 186 ? 2.331 4.250 -20.942 1.00 87.00 186 VAL A CA 1
ATOM 1473 C C . VAL A 1 186 ? 3.449 4.435 -19.904 1.00 87.00 186 VAL A C 1
ATOM 1475 O O . VAL A 1 186 ? 3.141 4.754 -18.752 1.00 87.00 186 VAL A O 1
ATOM 1478 N N . PRO A 1 187 ? 4.733 4.259 -20.271 1.00 84.00 187 PRO A N 1
ATOM 1479 C CA . PRO A 1 187 ? 5.804 4.052 -19.295 1.00 84.00 187 PRO A CA 1
ATOM 1480 C C . PRO A 1 187 ? 6.169 5.316 -18.510 1.00 84.00 187 PRO A C 1
ATOM 1482 O O . PRO A 1 187 ? 6.606 5.212 -17.369 1.00 84.00 187 PRO A O 1
ATOM 1485 N N . PHE A 1 188 ? 5.946 6.497 -19.093 1.00 87.06 188 PHE A N 1
ATOM 1486 C CA . PHE A 1 188 ? 6.285 7.787 -18.496 1.00 87.06 188 PHE A CA 1
ATOM 1487 C C . PHE A 1 188 ? 5.024 8.569 -18.101 1.00 87.06 188 PHE A C 1
ATOM 1489 O O . PHE A 1 188 ? 4.001 8.563 -18.801 1.00 87.06 188 PHE A O 1
ATOM 1496 N N . SER A 1 189 ? 5.088 9.241 -16.955 1.00 84.75 189 SER A N 1
ATOM 1497 C CA . SER A 1 189 ? 4.087 10.207 -16.505 1.00 84.75 189 SER A CA 1
ATOM 1498 C C . SER A 1 189 ? 4.110 11.474 -17.365 1.00 84.75 189 SER A C 1
ATOM 1500 O O . SER A 1 189 ? 5.064 11.734 -18.093 1.00 84.75 189 SER A O 1
ATOM 1502 N N . LYS A 1 190 ? 3.063 12.302 -17.264 1.00 85.69 190 LYS A N 1
ATOM 1503 C CA . LYS A 1 190 ? 3.007 13.582 -17.986 1.00 85.69 190 LYS A CA 1
ATOM 1504 C C . LYS A 1 190 ? 4.216 14.478 -17.675 1.00 85.69 190 LYS A C 1
ATOM 1506 O O . LYS A 1 190 ? 4.799 15.027 -18.598 1.00 85.69 190 LYS A O 1
ATOM 1511 N N . LEU A 1 191 ? 4.592 14.586 -16.397 1.00 85.75 191 LEU A N 1
ATOM 1512 C CA . LEU A 1 191 ? 5.728 15.404 -15.958 1.00 85.75 191 LEU A CA 1
ATOM 1513 C C . LEU A 1 191 ? 7.046 14.889 -16.549 1.00 85.75 191 LEU A C 1
ATOM 1515 O O . LEU A 1 191 ? 7.802 15.665 -17.123 1.00 85.75 191 LEU A O 1
ATOM 1519 N N . GLU A 1 192 ? 7.277 13.575 -16.494 1.00 88.25 192 GLU A N 1
ATOM 1520 C CA . GLU A 1 192 ? 8.465 12.957 -17.094 1.00 88.25 192 GLU A CA 1
ATOM 1521 C C . GLU A 1 192 ? 8.488 13.148 -18.615 1.00 88.25 192 GLU A C 1
ATOM 1523 O O . GLU A 1 192 ? 9.526 13.489 -19.169 1.00 88.25 192 GLU A O 1
ATOM 1528 N N . CYS A 1 193 ? 7.354 12.986 -19.304 1.00 90.31 193 CYS A N 1
ATOM 1529 C CA . CYS A 1 193 ? 7.270 13.251 -20.740 1.00 90.31 193 CYS A CA 1
ATOM 1530 C C . CYS A 1 193 ? 7.573 14.715 -21.088 1.00 90.31 193 CYS A C 1
ATOM 1532 O O . CYS A 1 193 ? 8.223 14.964 -22.103 1.00 90.31 193 CYS A O 1
ATOM 1534 N N . ASP A 1 194 ? 7.112 15.673 -20.278 1.00 89.69 194 ASP A N 1
ATOM 1535 C CA . ASP A 1 194 ? 7.392 17.096 -20.480 1.00 89.69 194 ASP A CA 1
ATOM 1536 C C . ASP A 1 194 ? 8.892 17.388 -20.307 1.00 89.69 194 ASP A C 1
ATOM 1538 O O . ASP A 1 194 ? 9.473 18.111 -21.117 1.00 89.69 194 ASP A O 1
ATOM 1542 N N . ASP A 1 195 ? 9.543 16.788 -19.307 1.00 91.75 195 ASP A N 1
ATOM 1543 C CA . ASP A 1 195 ? 10.982 16.947 -19.068 1.00 91.75 195 ASP A CA 1
ATOM 1544 C C . ASP A 1 195 ? 11.832 16.260 -20.146 1.00 91.75 195 ASP A C 1
ATOM 1546 O O . ASP A 1 195 ? 12.725 16.887 -20.720 1.00 91.75 195 ASP A O 1
ATOM 1550 N N . LEU A 1 196 ? 11.499 15.021 -20.521 1.00 93.38 196 LEU A N 1
ATOM 1551 C CA . LEU A 1 196 ? 12.123 14.326 -21.653 1.00 93.38 196 LEU A CA 1
ATOM 1552 C C . LEU A 1 196 ? 11.925 15.111 -22.960 1.00 93.38 196 LEU A C 1
ATOM 1554 O O . LEU A 1 196 ? 12.842 15.226 -23.774 1.00 93.38 196 LEU A O 1
ATOM 1558 N N . GLY A 1 197 ? 10.741 15.697 -23.147 1.00 92.75 197 GLY A N 1
ATOM 1559 C CA . GLY A 1 197 ? 10.404 16.526 -24.297 1.00 92.75 197 GLY A CA 1
ATOM 1560 C C . GLY A 1 197 ? 11.212 17.823 -24.374 1.00 92.75 197 GLY A C 1
ATOM 1561 O O . GLY A 1 197 ? 11.573 18.231 -25.478 1.00 92.75 197 GLY A O 1
ATOM 1562 N N . LYS A 1 198 ? 11.531 18.464 -23.239 1.00 93.25 198 LYS A N 1
ATOM 1563 C CA . LYS A 1 198 ? 12.433 19.634 -23.192 1.00 93.25 198 LYS A CA 1
ATOM 1564 C C . LYS A 1 198 ? 13.841 19.251 -23.644 1.00 93.25 198 LYS A C 1
ATOM 1566 O O . LYS A 1 198 ? 14.361 19.879 -24.561 1.00 93.25 198 LYS A O 1
ATOM 1571 N N . VAL A 1 199 ? 14.392 18.161 -23.104 1.00 92.38 199 VAL A N 1
ATOM 1572 C CA . VAL A 1 199 ? 15.730 17.671 -23.480 1.00 92.38 199 VAL A CA 1
ATOM 1573 C C . VAL A 1 199 ? 15.793 17.325 -24.974 1.00 92.38 199 VAL A C 1
ATOM 1575 O O . VAL A 1 199 ? 16.733 17.713 -25.661 1.00 92.38 199 VAL A O 1
ATOM 1578 N N . LEU A 1 200 ? 14.767 16.672 -25.535 1.00 91.62 200 LEU A N 1
ATOM 1579 C CA . LEU A 1 200 ? 14.719 16.389 -26.979 1.00 91.62 200 LEU A CA 1
ATOM 1580 C C . LEU A 1 200 ? 14.602 17.639 -27.862 1.00 91.62 200 LEU A C 1
ATOM 1582 O O . LEU A 1 200 ? 14.959 17.575 -29.041 1.00 91.62 200 LEU A O 1
ATOM 1586 N N . LYS A 1 201 ? 14.046 18.743 -27.349 1.00 90.94 201 LYS A N 1
ATOM 1587 C CA . LYS A 1 201 ? 13.994 20.021 -28.074 1.00 90.94 201 LYS A CA 1
ATOM 1588 C C . LYS A 1 201 ? 15.363 20.689 -28.087 1.00 90.94 201 LYS A C 1
ATOM 1590 O O . LYS A 1 201 ? 15.789 21.098 -29.155 1.00 90.94 201 LYS A O 1
ATOM 1595 N N . GLU A 1 202 ? 16.059 20.717 -26.954 1.00 91.25 202 GLU A N 1
ATOM 1596 C CA . GLU A 1 202 ? 17.426 21.252 -26.851 1.00 91.25 202 GLU A CA 1
ATOM 1597 C C . GLU A 1 202 ? 18.412 20.449 -27.713 1.00 91.25 202 GLU A C 1
ATOM 1599 O O . GLU A 1 202 ? 19.187 21.005 -28.483 1.00 91.25 202 GLU A O 1
ATOM 1604 N N . LEU A 1 203 ? 18.325 19.116 -27.680 1.00 87.81 203 LEU A N 1
ATOM 1605 C CA . LEU A 1 203 ? 19.168 18.237 -28.499 1.00 87.81 203 LEU A CA 1
ATOM 1606 C C . LEU A 1 203 ? 18.820 18.255 -30.001 1.00 87.81 203 LEU A C 1
ATOM 1608 O O . LEU A 1 203 ? 19.513 17.615 -30.800 1.00 87.81 203 LEU A O 1
ATOM 1612 N N . ALA A 1 204 ? 17.742 18.937 -30.402 1.00 87.56 204 ALA A N 1
ATOM 1613 C CA . ALA A 1 204 ? 17.389 19.107 -31.810 1.00 87.56 204 ALA A CA 1
ATOM 1614 C C . ALA A 1 204 ? 18.249 20.166 -32.508 1.00 87.56 204 ALA A C 1
ATOM 1616 O O . ALA A 1 204 ? 18.260 20.192 -33.739 1.00 87.56 204 ALA A O 1
ATOM 1617 N N . ASP A 1 205 ? 18.967 20.999 -31.752 1.00 88.06 205 ASP A N 1
ATOM 1618 C CA . ASP A 1 205 ? 19.842 22.009 -32.329 1.00 88.06 205 ASP A CA 1
ATOM 1619 C C . ASP A 1 205 ? 21.007 21.359 -33.106 1.00 88.06 205 ASP A C 1
ATOM 1621 O O . ASP A 1 205 ? 21.612 20.392 -32.619 1.00 88.06 205 ASP A O 1
ATOM 1625 N N . PRO A 1 206 ? 21.377 21.893 -34.292 1.00 85.06 206 PRO A N 1
ATOM 1626 C CA . PRO A 1 206 ? 22.440 21.323 -35.130 1.00 85.06 206 PRO A CA 1
ATOM 1627 C C . PRO A 1 206 ? 23.813 21.246 -34.448 1.00 85.06 206 PRO A C 1
ATOM 1629 O O . PRO A 1 206 ? 24.668 20.453 -34.836 1.00 85.06 206 PRO A O 1
ATOM 1632 N N . CYS A 1 207 ? 24.045 22.046 -33.400 1.00 85.06 207 CYS A N 1
ATOM 1633 C CA . CYS A 1 207 ? 25.288 22.014 -32.628 1.00 85.06 207 CYS A CA 1
ATOM 1634 C C . CYS A 1 207 ? 25.532 20.663 -31.930 1.00 85.06 207 CYS A C 1
ATOM 1636 O O . CYS A 1 207 ? 26.676 20.341 -31.612 1.00 85.06 207 CYS A O 1
ATOM 1638 N N . TYR A 1 208 ? 24.485 19.856 -31.730 1.00 84.00 208 TYR A N 1
ATOM 1639 C CA . TYR A 1 208 ? 24.569 18.553 -31.076 1.00 84.00 208 TYR A CA 1
ATOM 1640 C C . TYR A 1 208 ? 24.597 17.365 -32.045 1.00 84.00 208 TYR A C 1
ATOM 1642 O O . TYR A 1 208 ? 24.591 16.228 -31.580 1.00 84.00 208 TYR A O 1
ATOM 1650 N N . ASP A 1 209 ? 24.641 17.570 -33.365 1.00 79.88 209 ASP A N 1
ATOM 1651 C CA . ASP A 1 209 ? 24.545 16.470 -34.343 1.00 79.88 209 ASP A CA 1
ATOM 1652 C C . ASP A 1 209 ? 25.681 15.443 -34.244 1.00 79.88 209 ASP A C 1
ATOM 1654 O O . ASP A 1 209 ? 25.447 14.250 -34.428 1.00 79.88 209 ASP A O 1
ATOM 1658 N N . ALA A 1 210 ? 26.883 15.883 -33.865 1.00 79.69 210 ALA A N 1
ATOM 1659 C CA . ALA A 1 210 ? 28.028 15.009 -33.602 1.00 79.69 210 ALA A CA 1
ATOM 1660 C C . ALA A 1 210 ? 28.205 14.664 -32.108 1.00 79.69 210 ALA A C 1
ATOM 1662 O O . ALA A 1 210 ? 29.216 14.079 -31.729 1.00 79.69 210 ALA A O 1
ATOM 1663 N N . SER A 1 211 ? 27.267 15.056 -31.237 1.00 89.19 211 SER A N 1
ATOM 1664 C CA . SER A 1 211 ? 27.404 14.878 -29.789 1.00 89.19 211 SER A CA 1
ATOM 1665 C C . SER A 1 211 ? 27.081 13.439 -29.365 1.00 89.19 211 SER A C 1
ATOM 1667 O O . SER A 1 211 ? 25.932 13.009 -29.511 1.00 89.19 211 SER A O 1
ATOM 1669 N N . PRO A 1 212 ? 28.018 12.712 -28.724 1.00 88.50 212 PRO A N 1
ATOM 1670 C CA . PRO A 1 212 ? 27.735 11.385 -28.180 1.00 88.50 212 PRO A CA 1
ATOM 1671 C C . PRO A 1 212 ? 26.616 11.408 -27.131 1.00 88.50 212 PRO A C 1
ATOM 1673 O O . PRO A 1 212 ? 25.873 10.441 -26.997 1.00 88.50 212 PRO A O 1
ATOM 1676 N N . ALA A 1 213 ? 26.437 12.525 -26.414 1.00 88.88 213 ALA A N 1
ATOM 1677 C CA . ALA A 1 213 ? 25.369 12.674 -25.426 1.00 88.88 213 ALA A CA 1
ATOM 1678 C C . ALA A 1 213 ? 23.969 12.638 -26.068 1.00 88.88 213 ALA A C 1
ATOM 1680 O O . ALA A 1 213 ? 23.061 12.013 -25.516 1.00 88.88 213 ALA A O 1
ATOM 1681 N N . LYS A 1 214 ? 23.810 13.239 -27.259 1.00 91.38 214 LYS A N 1
ATOM 1682 C CA . LYS A 1 214 ? 22.570 13.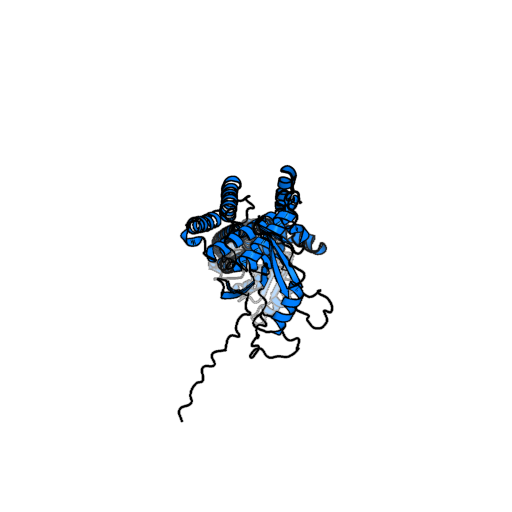165 -28.052 1.00 91.38 214 LYS A CA 1
ATOM 1683 C C . LYS A 1 214 ? 22.272 11.718 -28.436 1.00 91.38 214 LYS A C 1
ATOM 1685 O O . LYS A 1 214 ? 21.150 11.250 -28.240 1.00 91.38 214 LYS A O 1
ATOM 1690 N N . THR A 1 215 ? 23.287 11.003 -28.920 1.00 91.75 215 THR A N 1
ATOM 1691 C CA . THR A 1 215 ? 23.181 9.591 -29.302 1.00 91.75 215 THR A CA 1
ATOM 1692 C C . THR A 1 215 ? 22.794 8.710 -28.114 1.00 91.75 215 THR A C 1
ATOM 1694 O O . THR A 1 215 ? 21.820 7.967 -28.214 1.00 91.75 215 THR A O 1
ATOM 1697 N N . VAL A 1 216 ? 23.473 8.843 -26.967 1.00 92.38 216 VAL A N 1
ATOM 1698 C CA . VAL A 1 216 ? 23.164 8.080 -25.741 1.00 92.38 216 VAL A CA 1
ATOM 1699 C C . VAL A 1 216 ? 21.733 8.323 -25.280 1.00 92.38 216 VAL A C 1
ATOM 1701 O O . VAL A 1 216 ? 21.018 7.365 -24.990 1.00 92.38 216 VAL A O 1
ATOM 1704 N N . PHE A 1 217 ? 21.301 9.585 -25.210 1.00 92.88 217 PHE A N 1
ATOM 1705 C CA . PHE A 1 217 ? 19.978 9.927 -24.692 1.00 92.88 217 PHE A CA 1
ATOM 1706 C C . PHE A 1 217 ? 18.854 9.387 -25.583 1.00 92.88 217 PHE A C 1
ATOM 1708 O O . PHE A 1 217 ? 17.923 8.748 -25.090 1.00 92.88 217 PHE A O 1
ATOM 1715 N N . VAL A 1 218 ? 18.953 9.588 -26.901 1.00 93.62 218 VAL A N 1
ATOM 1716 C CA . VAL A 1 218 ? 17.934 9.110 -27.849 1.00 93.62 218 VAL A CA 1
ATOM 1717 C C . VAL A 1 218 ? 17.944 7.582 -27.944 1.00 93.62 218 VAL A C 1
ATOM 1719 O O . VAL A 1 218 ? 16.874 6.974 -27.958 1.00 93.62 218 VAL A O 1
ATOM 1722 N N . ALA A 1 219 ? 19.121 6.947 -27.946 1.00 93.56 219 ALA A N 1
ATOM 1723 C CA . ALA A 1 219 ? 19.233 5.490 -27.946 1.00 93.56 219 ALA A CA 1
ATOM 1724 C C . ALA A 1 219 ? 18.641 4.875 -26.671 1.00 93.56 219 ALA A C 1
ATOM 1726 O O . ALA A 1 219 ? 17.871 3.920 -26.750 1.00 93.56 219 ALA A O 1
ATOM 1727 N N . TRP A 1 220 ? 18.920 5.457 -25.501 1.00 94.38 220 TRP A N 1
ATOM 1728 C CA . TRP A 1 220 ? 18.290 5.052 -24.246 1.00 94.38 220 TRP A CA 1
ATOM 1729 C C . TRP A 1 220 ? 16.763 5.169 -24.323 1.00 94.38 220 TRP A C 1
ATOM 1731 O O . TRP A 1 220 ? 16.060 4.194 -24.064 1.00 94.38 220 TRP A O 1
ATOM 1741 N N . LEU A 1 221 ? 16.241 6.322 -24.747 1.00 94.31 221 LEU A N 1
ATOM 1742 C CA . LEU A 1 221 ? 14.799 6.559 -24.798 1.00 94.31 221 LEU A CA 1
ATOM 1743 C C . LEU A 1 221 ? 14.090 5.591 -25.758 1.00 94.31 221 LEU A C 1
ATOM 1745 O O . LEU A 1 221 ? 13.071 4.998 -25.404 1.00 94.31 221 LEU A O 1
ATOM 1749 N N . LEU A 1 222 ? 14.638 5.381 -26.958 1.00 94.56 222 LEU A N 1
ATOM 1750 C CA . LEU A 1 222 ? 14.076 4.444 -27.934 1.00 94.56 222 LEU A CA 1
ATOM 1751 C C . LEU A 1 222 ? 14.193 2.986 -27.477 1.00 94.56 222 LEU A C 1
ATOM 1753 O O . LEU A 1 222 ? 13.284 2.196 -27.742 1.00 94.56 222 LEU A O 1
ATOM 1757 N N . ARG A 1 223 ? 15.246 2.628 -26.731 1.00 94.75 223 ARG A N 1
ATOM 1758 C CA . ARG A 1 223 ? 15.352 1.321 -26.068 1.00 94.75 223 ARG A CA 1
ATOM 1759 C C . ARG A 1 223 ? 14.235 1.129 -25.046 1.00 94.75 223 ARG A C 1
ATOM 1761 O O . ARG A 1 223 ? 13.600 0.075 -25.063 1.00 94.75 223 ARG A O 1
ATOM 1768 N N . GLU A 1 224 ? 13.972 2.120 -24.194 1.00 91.38 224 GLU A N 1
ATOM 1769 C CA . GLU A 1 224 ? 12.887 2.052 -23.204 1.00 91.38 224 GLU A CA 1
ATOM 1770 C C . GLU A 1 224 ? 11.509 1.981 -23.875 1.00 91.38 224 GLU A C 1
ATOM 1772 O O . GLU A 1 224 ? 10.664 1.184 -23.472 1.00 91.38 224 GLU A O 1
ATOM 1777 N N . ILE A 1 225 ? 11.300 2.723 -24.967 1.00 92.69 225 ILE A N 1
ATOM 1778 C CA . ILE A 1 225 ? 10.079 2.634 -25.781 1.00 92.69 225 ILE A CA 1
ATOM 1779 C C . ILE A 1 225 ? 9.907 1.229 -26.369 1.00 92.69 225 ILE A C 1
ATOM 1781 O O . ILE A 1 225 ? 8.816 0.668 -26.283 1.00 92.69 225 ILE A O 1
ATOM 1785 N N . CYS A 1 226 ? 10.958 0.637 -26.947 1.00 92.12 226 CYS A N 1
ATOM 1786 C CA . CYS A 1 226 ? 10.885 -0.725 -27.484 1.00 92.12 226 CYS A CA 1
ATOM 1787 C C . CYS A 1 226 ? 10.645 -1.748 -26.362 1.00 92.12 226 CYS A C 1
ATOM 1789 O O . CYS A 1 226 ? 9.801 -2.626 -26.507 1.00 92.12 226 CYS A O 1
ATOM 1791 N N . SER A 1 227 ? 11.314 -1.600 -25.217 1.00 90.75 227 SER A N 1
ATOM 1792 C CA . SER A 1 227 ? 11.110 -2.446 -24.033 1.00 90.75 227 SER A CA 1
ATOM 1793 C C . SER A 1 227 ? 9.664 -2.386 -23.523 1.00 90.75 227 SER A C 1
ATOM 1795 O O . SER A 1 227 ? 9.058 -3.415 -23.229 1.00 90.75 227 SER A O 1
ATOM 1797 N N . PHE A 1 228 ? 9.074 -1.189 -23.485 1.00 89.69 228 PHE A N 1
ATOM 1798 C CA . PHE A 1 228 ? 7.665 -1.009 -23.149 1.00 89.69 228 PHE A CA 1
ATOM 1799 C C . PHE A 1 228 ? 6.735 -1.643 -24.192 1.00 89.69 228 PHE A C 1
ATOM 1801 O O . PHE A 1 228 ? 5.793 -2.343 -23.838 1.00 89.69 228 PHE A O 1
ATOM 1808 N N . ARG A 1 229 ? 7.004 -1.448 -25.487 1.00 89.44 229 ARG A N 1
ATOM 1809 C CA . ARG A 1 229 ? 6.227 -2.074 -26.570 1.00 89.44 229 ARG A CA 1
ATOM 1810 C C . ARG A 1 229 ? 6.247 -3.603 -26.487 1.00 89.44 229 ARG A C 1
ATOM 1812 O O . ARG A 1 229 ? 5.212 -4.224 -26.722 1.00 89.44 229 ARG A O 1
ATOM 1819 N N . ASP A 1 230 ? 7.378 -4.195 -26.097 1.00 87.00 230 ASP A N 1
ATOM 1820 C CA . ASP A 1 230 ? 7.487 -5.635 -25.841 1.00 87.00 230 ASP A CA 1
ATOM 1821 C C . ASP A 1 230 ? 6.582 -6.068 -24.678 1.00 87.00 230 ASP A C 1
ATOM 1823 O O . ASP A 1 230 ? 5.886 -7.076 -24.791 1.00 87.00 230 ASP A O 1
ATOM 1827 N N . SER A 1 231 ? 6.565 -5.316 -23.568 1.00 82.81 231 SER A N 1
ATOM 1828 C CA . SER A 1 231 ? 5.797 -5.692 -22.371 1.00 82.81 231 SER A CA 1
ATOM 1829 C C . SER A 1 231 ? 4.283 -5.626 -22.580 1.00 82.81 231 SER A C 1
ATOM 1831 O O . SER A 1 231 ? 3.542 -6.400 -21.974 1.00 82.81 231 SER A O 1
ATOM 1833 N N . VAL A 1 232 ? 3.818 -4.748 -23.473 1.00 82.75 232 VAL A N 1
ATOM 1834 C CA . VAL A 1 232 ? 2.394 -4.611 -23.820 1.00 82.75 232 VAL A CA 1
ATOM 1835 C C . VAL A 1 232 ? 1.984 -5.397 -25.066 1.00 82.75 232 VAL A C 1
ATOM 1837 O O . VAL A 1 232 ? 0.862 -5.220 -25.537 1.00 82.75 232 VAL A O 1
ATOM 1840 N N . HIS A 1 233 ? 2.863 -6.253 -25.603 1.00 84.62 233 HIS A N 1
ATOM 1841 C CA . HIS A 1 233 ? 2.614 -7.032 -26.824 1.00 84.62 233 HIS A CA 1
ATOM 1842 C C . HIS A 1 233 ? 2.128 -6.143 -27.985 1.00 84.62 233 HIS A C 1
ATOM 1844 O O . HIS A 1 233 ? 1.117 -6.412 -28.638 1.00 84.62 233 HIS A O 1
ATOM 1850 N N . TYR A 1 234 ? 2.826 -5.026 -28.201 1.00 84.62 234 TYR A N 1
ATOM 1851 C CA . TYR A 1 234 ? 2.447 -4.003 -29.172 1.00 84.62 234 TYR A CA 1
ATOM 1852 C C . TYR A 1 234 ? 2.227 -4.592 -30.575 1.00 84.62 234 TYR A C 1
ATOM 1854 O O . TYR A 1 234 ? 3.105 -5.253 -31.123 1.00 84.62 234 TYR A O 1
ATOM 1862 N N . GLY A 1 235 ? 1.053 -4.326 -31.158 1.00 84.44 235 GLY A N 1
ATOM 1863 C CA . GLY A 1 235 ? 0.684 -4.787 -32.501 1.00 84.44 235 GLY A CA 1
ATOM 1864 C C . GLY A 1 235 ? 0.168 -6.229 -32.594 1.00 84.44 235 GLY A C 1
ATOM 1865 O O . GLY A 1 235 ? -0.204 -6.641 -33.685 1.00 84.44 235 GLY A O 1
ATOM 1866 N N . MET A 1 236 ? 0.104 -6.978 -31.485 1.00 83.81 236 MET A N 1
ATOM 1867 C CA . MET A 1 236 ? -0.301 -8.395 -31.493 1.00 83.81 236 MET A CA 1
ATOM 1868 C C . MET A 1 236 ? -1.801 -8.622 -31.299 1.00 83.81 236 MET A C 1
ATOM 1870 O O . MET A 1 236 ? -2.340 -9.624 -31.757 1.00 83.81 236 MET A O 1
ATOM 1874 N N . HIS A 1 237 ? -2.464 -7.722 -30.576 1.00 86.56 237 HIS A N 1
ATOM 1875 C CA . HIS A 1 237 ? -3.845 -7.909 -30.141 1.00 86.56 237 HIS A CA 1
ATOM 1876 C C . HIS A 1 237 ? -4.793 -6.976 -30.876 1.00 86.56 237 HIS A C 1
ATOM 1878 O O . HIS A 1 237 ? -4.502 -5.795 -31.083 1.00 86.56 237 HIS A O 1
ATOM 1884 N N . THR A 1 238 ? -5.971 -7.498 -31.209 1.00 88.69 238 THR A N 1
ATOM 1885 C CA . THR A 1 238 ? -7.083 -6.668 -31.679 1.00 88.69 238 THR A CA 1
ATOM 1886 C C . THR A 1 238 ? -7.581 -5.751 -30.558 1.00 88.69 238 THR A C 1
ATOM 1888 O O . THR A 1 238 ? -7.306 -5.976 -29.379 1.00 88.69 238 THR A O 1
ATOM 1891 N N . LEU A 1 239 ? -8.358 -4.718 -30.903 1.00 86.56 239 LEU A N 1
ATOM 1892 C CA . LEU A 1 239 ? -8.908 -3.780 -29.915 1.00 86.56 239 LEU A CA 1
ATOM 1893 C C . LEU A 1 239 ? -9.641 -4.505 -28.771 1.00 86.56 239 LEU A C 1
ATOM 1895 O O . LEU A 1 239 ? -9.375 -4.236 -27.604 1.00 86.56 239 LEU A O 1
ATOM 1899 N N . LYS A 1 240 ? -10.510 -5.472 -29.106 1.00 89.00 240 LYS A N 1
ATOM 1900 C CA . LYS A 1 240 ? -11.291 -6.228 -28.113 1.00 89.00 240 LYS A CA 1
ATOM 1901 C C . LYS A 1 240 ? -10.409 -7.082 -27.202 1.00 89.00 240 LYS A C 1
ATOM 1903 O O . LYS A 1 240 ? -10.649 -7.123 -26.001 1.00 89.00 240 LYS A O 1
ATOM 1908 N N . GLU A 1 241 ? -9.400 -7.745 -27.759 1.00 88.00 241 GLU A N 1
ATOM 1909 C CA . GLU A 1 241 ? -8.452 -8.555 -26.983 1.00 88.00 241 GLU A CA 1
ATOM 1910 C C . GLU A 1 241 ? -7.581 -7.681 -26.080 1.00 88.00 241 GLU A C 1
ATOM 1912 O O . GLU A 1 241 ? -7.379 -8.011 -24.916 1.00 88.00 241 GLU A O 1
ATOM 1917 N N . SER A 1 242 ? -7.112 -6.533 -26.579 1.00 85.19 242 SER A N 1
ATOM 1918 C CA . SER A 1 242 ? -6.342 -5.577 -25.781 1.00 85.19 242 SER A CA 1
ATOM 1919 C C . SER A 1 242 ? -7.166 -5.031 -24.614 1.00 85.19 242 SER A C 1
ATOM 1921 O O . SER A 1 242 ? -6.675 -4.969 -23.486 1.00 85.19 242 SER A O 1
ATOM 1923 N N . ASP A 1 243 ? -8.434 -4.688 -24.852 1.00 83.38 243 ASP A N 1
ATOM 1924 C CA . ASP A 1 243 ? -9.334 -4.223 -23.799 1.00 83.38 243 ASP A CA 1
ATOM 1925 C C . ASP A 1 243 ? -9.632 -5.324 -22.775 1.00 83.38 243 ASP A C 1
ATOM 1927 O O . ASP A 1 243 ? -9.611 -5.052 -21.571 1.00 83.38 243 ASP A O 1
ATOM 1931 N N . ALA A 1 244 ? -9.827 -6.567 -23.224 1.00 86.25 244 ALA A N 1
ATOM 1932 C CA . ALA A 1 244 ? -9.999 -7.718 -22.343 1.00 86.25 244 ALA A CA 1
ATOM 1933 C C . ALA A 1 244 ? -8.751 -7.970 -21.480 1.00 86.25 244 ALA A C 1
ATOM 1935 O O . ALA A 1 244 ? -8.876 -8.074 -20.265 1.00 86.25 244 ALA A O 1
ATOM 1936 N N . LEU A 1 245 ? -7.545 -7.959 -22.058 1.00 81.44 245 LEU A N 1
ATOM 1937 C CA . LEU A 1 245 ? -6.281 -8.149 -21.329 1.00 81.44 245 LEU A CA 1
ATOM 1938 C C . LEU A 1 245 ? -5.991 -7.017 -20.339 1.00 81.44 245 LEU A C 1
ATOM 1940 O O . LEU A 1 245 ? -5.460 -7.251 -19.250 1.00 81.44 245 LEU A O 1
ATOM 1944 N N . ARG A 1 246 ? -6.348 -5.775 -20.688 1.00 77.31 246 ARG A N 1
ATOM 1945 C CA . ARG A 1 246 ? -6.251 -4.625 -19.778 1.00 77.31 246 ARG A CA 1
ATOM 1946 C C . ARG A 1 246 ? -7.234 -4.749 -18.622 1.00 77.31 246 ARG A C 1
ATOM 1948 O O . ARG A 1 246 ? -6.885 -4.395 -17.499 1.00 77.31 246 ARG A O 1
ATOM 1955 N N . GLN A 1 247 ? -8.453 -5.225 -18.871 1.00 76.81 247 GLN A N 1
ATOM 1956 C CA . GLN A 1 247 ? -9.417 -5.519 -17.809 1.00 76.81 247 GLN A CA 1
ATOM 1957 C C . GLN A 1 247 ? -8.933 -6.677 -16.940 1.00 76.81 247 GLN A C 1
ATOM 1959 O O . GLN A 1 247 ? -8.929 -6.552 -15.717 1.00 76.81 247 GLN A O 1
ATOM 1964 N N . GLU A 1 248 ? -8.442 -7.749 -17.556 1.00 75.44 248 GLU A N 1
ATOM 1965 C CA . GLU A 1 248 ? -7.928 -8.914 -16.856 1.00 75.44 248 GLU A CA 1
ATOM 1966 C C . GLU A 1 248 ? -6.755 -8.521 -15.967 1.00 75.44 248 GLU A C 1
ATOM 1968 O O . GLU A 1 248 ? -6.846 -8.737 -14.771 1.00 75.44 248 GLU A O 1
ATOM 1973 N N . SER A 1 249 ? -5.740 -7.823 -16.483 1.00 65.75 249 SER A N 1
ATOM 1974 C CA . SER A 1 249 ? -4.581 -7.349 -15.705 1.00 65.75 249 SER A CA 1
ATOM 1975 C C . SER A 1 249 ? -4.968 -6.459 -14.512 1.00 65.75 249 SER A C 1
ATOM 1977 O O . SER A 1 249 ? -4.303 -6.483 -13.473 1.00 65.75 249 SER A O 1
ATOM 1979 N N . ARG A 1 250 ? -6.075 -5.707 -14.615 1.00 62.88 250 ARG A N 1
ATOM 1980 C CA . ARG A 1 250 ? -6.653 -4.936 -13.494 1.00 62.88 250 ARG A CA 1
ATOM 1981 C C . ARG A 1 250 ? -7.326 -5.839 -12.461 1.00 62.88 250 ARG A C 1
ATOM 1983 O O . ARG A 1 250 ? -7.313 -5.535 -11.274 1.00 62.88 250 ARG A O 1
ATOM 1990 N N . THR A 1 251 ? -7.911 -6.951 -12.894 1.00 57.66 251 THR A N 1
ATOM 1991 C CA . THR A 1 251 ? -8.568 -7.919 -12.005 1.00 57.66 251 THR A CA 1
ATOM 1992 C C . THR A 1 251 ? -7.603 -8.950 -11.410 1.00 57.66 251 THR A C 1
ATOM 1994 O O . THR A 1 251 ? -7.696 -9.247 -10.222 1.00 57.66 251 THR A O 1
ATOM 1997 N N . SER A 1 252 ? -6.628 -9.457 -12.163 1.00 51.25 252 SER A N 1
ATOM 1998 C CA . SER A 1 252 ? -5.730 -10.542 -11.759 1.00 51.25 252 SER A CA 1
ATOM 1999 C C . SER A 1 252 ? -4.650 -10.075 -10.780 1.00 51.25 252 SER A C 1
ATOM 2001 O O . SER A 1 252 ? -4.322 -10.811 -9.845 1.00 51.25 252 SER A O 1
ATOM 2003 N N . SER A 1 253 ? -4.229 -8.807 -10.849 1.00 51.12 253 SER A N 1
ATOM 2004 C CA . SER A 1 253 ? -3.373 -8.170 -9.829 1.00 51.12 253 SER A CA 1
ATOM 2005 C C . SER A 1 253 ? -4.027 -8.105 -8.436 1.00 51.12 253 SER A C 1
ATOM 2007 O O . SER A 1 253 ? -3.330 -8.028 -7.429 1.00 51.12 253 SER A O 1
ATOM 2009 N N . SER A 1 254 ? -5.362 -8.202 -8.346 1.00 49.75 254 SER A N 1
ATOM 2010 C CA . SER A 1 254 ? -6.079 -8.305 -7.062 1.00 49.75 254 SER A CA 1
ATOM 2011 C C . SER A 1 254 ? -6.059 -9.719 -6.455 1.00 49.75 254 SER A C 1
ATOM 2013 O O . SER A 1 254 ? -6.385 -9.895 -5.279 1.00 49.75 254 SER A O 1
ATOM 2015 N N . SER A 1 255 ? -5.672 -10.727 -7.247 1.00 46.22 255 SER A N 1
ATOM 2016 C CA . SER A 1 255 ? -5.846 -12.152 -6.934 1.00 46.22 255 SER A CA 1
ATOM 2017 C C . SER A 1 255 ? -4.547 -12.931 -6.689 1.00 46.22 255 SER A C 1
ATOM 2019 O O . SER A 1 255 ? -4.607 -14.008 -6.100 1.00 46.22 255 SER A O 1
ATOM 2021 N N . ALA A 1 256 ? -3.378 -12.373 -7.031 1.00 45.56 256 ALA A N 1
ATOM 2022 C CA . ALA A 1 256 ? -2.056 -12.968 -6.784 1.00 45.56 256 ALA A CA 1
ATOM 2023 C C . ALA A 1 256 ? -1.559 -12.789 -5.331 1.00 45.56 256 ALA A C 1
ATOM 2025 O O . ALA A 1 256 ? -0.372 -12.596 -5.071 1.00 45.56 256 ALA A O 1
ATOM 2026 N N . ILE A 1 257 ? -2.477 -12.819 -4.364 1.00 52.66 257 ILE A N 1
ATOM 2027 C CA . ILE A 1 257 ? -2.154 -12.777 -2.939 1.00 52.66 257 ILE A CA 1
ATOM 2028 C C . ILE A 1 257 ? -2.207 -14.208 -2.427 1.00 52.66 257 ILE A C 1
ATOM 2030 O O . ILE A 1 257 ? -3.230 -14.878 -2.587 1.00 52.66 257 ILE A O 1
ATOM 2034 N N . SER A 1 258 ? -1.123 -14.645 -1.785 1.00 51.06 258 SER A N 1
ATOM 2035 C CA . SER A 1 258 ? -1.037 -15.881 -1.011 1.00 51.06 258 SER A CA 1
ATOM 2036 C C . SER A 1 258 ? -2.260 -15.995 -0.104 1.00 51.06 258 SER A C 1
ATOM 2038 O O . SER A 1 258 ? -2.353 -15.330 0.931 1.00 51.06 258 SER A O 1
ATOM 2040 N N . ARG A 1 259 ? -3.252 -16.786 -0.526 1.00 55.19 259 ARG A N 1
ATOM 2041 C CA . ARG A 1 259 ? -4.400 -17.098 0.320 1.00 55.19 259 ARG A CA 1
ATOM 2042 C C . ARG A 1 259 ? -3.845 -17.826 1.548 1.00 55.19 259 ARG A C 1
ATOM 2044 O O . ARG A 1 259 ? -3.037 -18.740 1.362 1.00 55.19 259 ARG A O 1
ATOM 2051 N N . PRO A 1 260 ? -4.227 -17.435 2.778 1.00 57.19 260 PRO A N 1
ATOM 2052 C CA . PRO A 1 260 ? -3.838 -18.183 3.964 1.00 57.19 260 PRO A CA 1
ATOM 2053 C C . PRO A 1 260 ? -4.218 -19.659 3.795 1.00 57.19 260 PRO A C 1
ATOM 2055 O O . PRO A 1 260 ? -5.194 -19.958 3.095 1.00 57.19 260 PRO A O 1
ATOM 2058 N N . PRO A 1 261 ? -3.478 -20.588 4.417 1.00 61.59 261 PRO A N 1
ATOM 2059 C CA . PRO A 1 261 ? -3.776 -22.004 4.294 1.00 61.59 261 PRO A CA 1
ATOM 2060 C C . PRO A 1 261 ? -5.227 -22.288 4.731 1.00 61.59 261 PRO A C 1
ATOM 2062 O O . PRO A 1 261 ? -5.713 -21.691 5.698 1.00 61.59 261 PRO A O 1
ATOM 2065 N N . PRO A 1 262 ? -5.933 -23.199 4.037 1.00 64.50 262 PRO A N 1
ATOM 2066 C CA . PRO A 1 262 ? -7.390 -23.319 4.105 1.00 64.50 262 PRO A CA 1
ATOM 2067 C C . PRO A 1 262 ? -7.938 -23.665 5.497 1.00 64.50 262 PRO A C 1
ATOM 2069 O O . PRO A 1 262 ? -9.092 -23.363 5.786 1.00 64.50 262 PRO A O 1
ATOM 2072 N N . PHE A 1 263 ? -7.115 -24.238 6.380 1.00 68.25 263 PHE A N 1
ATOM 2073 C CA . PHE A 1 263 ? -7.521 -24.618 7.735 1.00 68.25 263 PHE A CA 1
ATOM 2074 C C . PHE A 1 263 ? -7.593 -23.441 8.727 1.00 68.25 263 PHE A C 1
ATOM 2076 O O . PHE A 1 263 ? -8.344 -23.521 9.694 1.00 68.25 263 PHE A O 1
ATOM 2083 N N . LEU A 1 264 ? -6.865 -22.336 8.499 1.00 66.56 264 LEU A N 1
ATOM 2084 C CA . LEU A 1 264 ? -6.905 -21.144 9.372 1.00 66.56 264 LEU A CA 1
ATOM 2085 C C . LEU A 1 264 ? -7.999 -20.145 8.975 1.00 66.56 264 LEU A C 1
ATOM 2087 O O . LEU A 1 264 ? -8.362 -19.279 9.770 1.00 66.56 264 LEU A O 1
ATOM 2091 N N . LEU A 1 265 ? -8.538 -20.266 7.760 1.00 71.50 265 LEU A N 1
ATOM 2092 C CA . LEU A 1 265 ? -9.516 -19.334 7.204 1.00 71.50 265 LEU A CA 1
ATOM 2093 C C . LEU A 1 265 ? -10.826 -19.215 8.003 1.00 71.50 265 LEU A C 1
ATOM 2095 O O . LEU A 1 265 ? -11.233 -18.078 8.226 1.00 71.50 265 LEU A O 1
ATOM 2099 N N . PRO A 1 266 ? -11.491 -20.295 8.466 1.00 77.75 266 PRO A N 1
ATOM 2100 C CA . PRO A 1 266 ? -12.786 -20.145 9.132 1.00 77.75 266 PRO A CA 1
ATOM 2101 C C . PRO A 1 266 ? -12.660 -19.492 10.514 1.00 77.75 266 PRO A C 1
ATOM 2103 O O . PRO A 1 266 ? -13.483 -18.653 10.873 1.00 77.75 266 PRO A O 1
ATOM 2106 N N . LEU A 1 267 ? -11.608 -19.822 11.272 1.00 80.56 267 LEU A N 1
ATOM 2107 C CA . LEU A 1 267 ? -11.355 -19.216 12.580 1.00 80.56 267 LEU A CA 1
ATOM 2108 C C . LEU A 1 267 ? -10.974 -17.738 12.439 1.00 80.56 267 LEU A C 1
ATOM 2110 O O . LEU A 1 267 ? -11.492 -16.894 13.165 1.00 80.56 267 LEU A O 1
ATOM 2114 N N . LEU A 1 268 ? -10.098 -17.419 11.482 1.00 79.50 268 LEU A N 1
ATOM 2115 C CA . LEU A 1 268 ? -9.710 -16.041 11.193 1.00 79.50 268 LEU A CA 1
ATOM 2116 C C . LEU A 1 268 ? -10.918 -15.209 10.734 1.00 79.50 268 LEU A C 1
ATOM 2118 O O . LEU A 1 268 ? -11.089 -14.086 11.197 1.00 79.50 268 LEU A O 1
ATOM 2122 N N . ASP A 1 269 ? -11.772 -15.757 9.865 1.00 80.50 269 ASP A N 1
ATOM 2123 C CA . ASP A 1 269 ? -12.969 -15.062 9.376 1.00 80.50 269 ASP A CA 1
ATOM 2124 C C . ASP A 1 269 ? -13.997 -14.843 10.498 1.00 80.50 269 ASP A C 1
ATOM 2126 O O . ASP A 1 269 ? -14.576 -13.760 10.597 1.00 80.50 269 ASP A O 1
ATOM 2130 N N . LEU A 1 270 ? -14.159 -15.811 11.411 1.00 85.00 270 LEU A N 1
ATOM 2131 C CA . LEU A 1 270 ? -14.981 -15.644 12.614 1.00 85.00 270 LEU A CA 1
ATOM 2132 C C . LEU A 1 270 ? -14.455 -14.499 13.490 1.00 85.00 270 LEU A C 1
ATOM 2134 O O . LEU A 1 270 ? -15.223 -13.621 13.880 1.00 85.00 270 LEU A O 1
ATOM 2138 N N . VAL A 1 271 ? -13.148 -14.470 13.763 1.00 85.81 271 VAL A N 1
ATOM 2139 C CA . VAL A 1 271 ? -12.517 -13.405 14.560 1.00 85.81 271 VAL A CA 1
ATOM 2140 C C . VAL A 1 271 ? -12.679 -12.044 13.879 1.00 85.81 271 VAL A C 1
ATOM 2142 O O . VAL A 1 271 ? -13.055 -11.071 14.532 1.00 85.81 271 VAL A O 1
ATOM 2145 N N . ILE A 1 272 ? -12.459 -11.966 12.564 1.00 85.88 272 ILE A N 1
ATOM 2146 C CA . ILE A 1 272 ? -12.602 -10.722 11.801 1.00 85.88 272 ILE A CA 1
ATOM 2147 C C . ILE A 1 272 ? -14.041 -10.197 11.864 1.00 85.88 272 ILE A C 1
ATOM 2149 O O . ILE A 1 272 ? -14.244 -8.995 12.040 1.00 85.88 272 ILE A O 1
ATOM 2153 N N . ARG A 1 273 ? -15.045 -11.071 11.737 1.00 85.81 273 ARG A N 1
ATOM 2154 C CA . ARG A 1 273 ? -16.459 -10.667 11.732 1.00 85.81 273 ARG A CA 1
ATOM 2155 C C . ARG A 1 273 ? -16.994 -10.342 13.123 1.00 85.81 273 ARG A C 1
ATOM 2157 O O . ARG A 1 273 ? -17.725 -9.368 13.256 1.00 85.81 273 ARG A O 1
ATOM 2164 N N . VAL A 1 274 ? -16.638 -11.136 14.134 1.00 86.69 274 VAL A N 1
ATOM 2165 C CA . VAL A 1 274 ? -17.220 -11.040 15.484 1.00 86.69 274 VAL A CA 1
ATOM 2166 C C . VAL A 1 274 ? -16.411 -10.113 16.388 1.00 86.69 274 VAL A C 1
ATOM 2168 O O . VAL A 1 274 ? -16.975 -9.207 16.987 1.00 86.69 274 VAL A O 1
ATOM 2171 N N . VAL A 1 275 ? -15.093 -10.306 16.481 1.00 89.50 275 VAL A N 1
ATOM 2172 C CA . VAL A 1 275 ? -14.242 -9.547 17.419 1.00 89.50 275 VAL A CA 1
ATOM 2173 C C . VAL A 1 275 ? -13.843 -8.191 16.840 1.00 89.50 275 VAL A C 1
ATOM 2175 O O . VAL A 1 275 ? -13.764 -7.202 17.565 1.00 89.50 275 VAL A O 1
ATOM 2178 N N . PHE A 1 276 ? -13.594 -8.141 15.531 1.00 91.19 276 PHE A N 1
ATOM 2179 C CA . PHE A 1 276 ? -13.130 -6.941 14.831 1.00 91.19 276 PHE A CA 1
ATOM 2180 C C . PHE A 1 276 ? -14.242 -6.217 14.047 1.00 91.19 276 PHE A C 1
ATOM 2182 O O . PHE A 1 276 ? -13.955 -5.271 13.311 1.00 91.19 276 PHE A O 1
ATOM 2189 N N . PHE A 1 277 ? -15.503 -6.650 14.174 1.00 90.31 277 PHE A N 1
ATOM 2190 C CA . PHE A 1 277 ? -16.674 -6.031 13.531 1.00 90.31 277 PHE A CA 1
ATOM 2191 C C . PHE A 1 277 ? -16.560 -5.867 12.000 1.00 90.31 277 PHE A C 1
ATOM 2193 O O . PHE A 1 277 ? -17.155 -4.967 11.411 1.00 90.31 277 PHE A O 1
ATOM 2200 N N . GLY A 1 278 ? -15.748 -6.689 11.327 1.00 86.25 278 GLY A N 1
ATOM 2201 C CA . GLY A 1 278 ? -15.497 -6.587 9.886 1.00 86.25 278 GLY A CA 1
ATOM 2202 C C . GLY A 1 278 ? -14.641 -5.387 9.452 1.00 86.25 278 GLY A C 1
ATOM 2203 O O . GLY A 1 278 ? -14.352 -5.256 8.262 1.00 86.25 278 GLY A O 1
ATOM 2204 N N . ILE A 1 279 ? -14.164 -4.553 10.383 1.00 90.12 279 ILE A N 1
ATOM 2205 C CA . ILE A 1 279 ? -13.306 -3.388 10.106 1.00 90.12 279 ILE A CA 1
ATOM 2206 C C . ILE A 1 279 ? -12.022 -3.770 9.330 1.00 90.12 279 ILE A C 1
ATOM 2208 O O . ILE A 1 279 ? -11.692 -3.075 8.361 1.00 90.12 279 ILE A O 1
ATOM 2212 N N . PRO A 1 280 ? -11.319 -4.885 9.635 1.00 89.00 280 PRO A N 1
ATOM 2213 C CA . PRO A 1 280 ? -10.144 -5.312 8.875 1.00 89.00 280 PRO A CA 1
ATOM 2214 C C . PRO A 1 280 ? -10.404 -5.497 7.379 1.00 89.00 280 PRO A C 1
ATOM 2216 O O . PRO A 1 280 ? -9.502 -5.283 6.577 1.00 89.00 280 PRO A O 1
ATOM 2219 N N . LEU A 1 281 ? -11.620 -5.876 6.968 1.00 85.62 281 LEU A N 1
ATOM 2220 C CA . LEU A 1 281 ? -11.941 -6.083 5.551 1.00 85.62 281 LEU A CA 1
ATOM 2221 C C . LEU A 1 281 ? -11.912 -4.765 4.769 1.00 85.62 281 LEU A C 1
ATOM 2223 O O . LEU A 1 281 ? -11.484 -4.733 3.613 1.00 85.62 281 LEU A O 1
ATOM 2227 N N . ILE A 1 282 ? -12.308 -3.668 5.419 1.00 87.44 282 ILE A N 1
ATOM 2228 C CA . ILE A 1 282 ? -12.265 -2.323 4.843 1.00 87.44 282 ILE A CA 1
ATOM 2229 C C . ILE A 1 282 ? -10.806 -1.896 4.657 1.00 87.44 282 ILE A C 1
ATOM 2231 O O . ILE A 1 282 ? -10.411 -1.541 3.544 1.00 87.44 282 ILE A O 1
ATOM 2235 N N . TYR A 1 283 ? -9.974 -2.023 5.696 1.00 87.00 283 TYR A N 1
ATOM 2236 C CA . TYR A 1 283 ? -8.541 -1.712 5.611 1.00 87.00 283 TYR A CA 1
ATOM 2237 C C . TYR A 1 283 ? -7.814 -2.591 4.592 1.00 87.00 283 TYR A C 1
ATOM 2239 O O . TYR A 1 283 ? -7.000 -2.093 3.819 1.00 87.00 283 TYR A O 1
ATOM 2247 N N . LEU A 1 284 ? -8.167 -3.873 4.507 1.00 84.75 284 LEU A N 1
ATOM 2248 C CA . LEU A 1 284 ? -7.662 -4.783 3.485 1.00 84.75 284 LEU A CA 1
ATOM 2249 C C . LEU A 1 284 ? -7.991 -4.281 2.074 1.00 84.75 284 LEU A C 1
ATOM 2251 O O . LEU A 1 284 ? -7.122 -4.286 1.204 1.00 84.75 284 LEU A O 1
ATOM 2255 N N . SER A 1 285 ? -9.226 -3.826 1.844 1.00 82.81 285 SER A N 1
ATOM 2256 C CA . SER A 1 285 ? -9.634 -3.271 0.549 1.00 82.81 285 SER A CA 1
ATOM 2257 C C . SER A 1 285 ? -8.859 -1.995 0.197 1.00 82.81 285 SER A C 1
ATOM 2259 O O . SER A 1 285 ? -8.447 -1.820 -0.951 1.00 82.81 285 SER A O 1
ATOM 2261 N N . HIS A 1 286 ? -8.595 -1.134 1.185 1.00 83.88 286 HIS A N 1
ATOM 2262 C CA . HIS A 1 286 ? -7.852 0.107 0.990 1.00 83.88 286 HIS A CA 1
ATOM 2263 C C . HIS A 1 286 ? -6.369 -0.139 0.713 1.00 83.88 286 HIS A C 1
ATOM 2265 O O . HIS A 1 286 ? -5.857 0.416 -0.257 1.00 83.88 286 HIS A O 1
ATOM 2271 N N . VAL A 1 287 ? -5.717 -1.014 1.486 1.00 83.81 287 VAL A N 1
ATOM 2272 C CA . VAL A 1 287 ? -4.318 -1.412 1.258 1.00 83.81 287 VAL A CA 1
ATOM 2273 C C . VAL A 1 287 ? -4.160 -2.066 -0.111 1.00 83.81 287 VAL A C 1
ATOM 2275 O O . VAL A 1 287 ? -3.240 -1.722 -0.840 1.00 83.81 287 VAL A O 1
ATOM 2278 N N . ARG A 1 288 ? -5.081 -2.957 -0.506 1.00 77.69 288 ARG A N 1
ATOM 2279 C CA . ARG A 1 288 ? -5.045 -3.596 -1.833 1.00 77.69 288 ARG A CA 1
ATOM 2280 C C . ARG A 1 288 ? -5.154 -2.584 -2.967 1.00 77.69 288 ARG A C 1
ATOM 2282 O O . ARG A 1 288 ? -4.444 -2.693 -3.960 1.00 77.69 288 ARG A O 1
ATOM 2289 N N . LYS A 1 289 ? -6.049 -1.604 -2.823 1.00 77.81 289 LYS A N 1
ATOM 2290 C CA . LYS A 1 289 ? -6.258 -0.563 -3.834 1.00 77.81 289 LYS A CA 1
ATOM 2291 C C . LYS A 1 289 ? -5.051 0.370 -3.952 1.00 77.81 289 LYS A C 1
ATOM 2293 O O . LYS A 1 289 ? -4.764 0.827 -5.054 1.00 77.81 289 LYS A O 1
ATOM 2298 N N . SER A 1 290 ? -4.364 0.668 -2.847 1.00 78.94 290 SER A N 1
ATOM 2299 C CA . SER A 1 290 ? -3.158 1.505 -2.868 1.00 78.94 290 SER A CA 1
ATOM 2300 C C . SER A 1 290 ? -1.913 0.746 -3.333 1.00 78.94 290 SER A C 1
ATOM 2302 O O . SER A 1 290 ? -1.034 1.362 -3.925 1.00 78.94 290 SER A O 1
ATOM 2304 N N . SER A 1 291 ? -1.862 -0.578 -3.148 1.00 72.94 291 SER A N 1
ATOM 2305 C CA . SER A 1 291 ? -0.752 -1.430 -3.596 1.00 72.94 291 SER A CA 1
ATOM 2306 C C . SER A 1 291 ? -0.835 -1.895 -5.055 1.00 72.94 291 SER A C 1
ATOM 2308 O O . SER A 1 291 ? 0.060 -2.584 -5.538 1.00 72.94 291 SER A O 1
ATOM 2310 N N . GLU A 1 292 ? -1.925 -1.586 -5.758 1.00 69.75 292 GLU A N 1
ATOM 2311 C CA . GLU A 1 292 ? -2.199 -2.112 -7.097 1.00 69.75 292 GLU A CA 1
ATOM 2312 C C . GLU A 1 292 ? -1.297 -1.456 -8.159 1.00 69.75 292 GLU A C 1
ATOM 2314 O O . GLU A 1 292 ? -1.448 -0.276 -8.488 1.00 69.75 292 GLU A O 1
ATOM 2319 N N . TYR A 1 293 ? -0.382 -2.234 -8.744 1.00 66.81 293 TYR A N 1
ATOM 2320 C CA . TYR A 1 293 ? 0.445 -1.774 -9.858 1.00 66.81 293 TYR A CA 1
ATOM 2321 C C . TYR A 1 293 ? -0.369 -1.691 -11.153 1.00 66.81 293 TYR A C 1
ATOM 2323 O O . TYR A 1 293 ? -0.751 -2.699 -11.737 1.00 66.81 293 TYR A O 1
ATOM 2331 N N . ARG A 1 294 ? -0.604 -0.465 -11.632 1.00 59.59 294 ARG A N 1
ATOM 2332 C CA . ARG A 1 294 ? -1.336 -0.183 -12.882 1.00 59.59 294 ARG A CA 1
ATOM 2333 C C . ARG A 1 294 ? -0.419 0.259 -14.024 1.00 59.59 294 ARG A C 1
ATOM 2335 O O . ARG A 1 294 ? -0.741 1.190 -14.751 1.00 59.59 294 ARG A O 1
ATOM 2342 N N . GLY A 1 295 ? 0.756 -0.358 -14.138 1.00 56.53 295 GLY A N 1
ATOM 2343 C CA . GLY A 1 295 ? 1.730 -0.054 -15.196 1.00 56.53 295 GLY A CA 1
ATOM 2344 C C . GLY A 1 295 ? 2.691 1.099 -14.888 1.00 56.53 295 GLY A C 1
ATOM 2345 O O . GLY A 1 295 ? 3.673 1.269 -15.602 1.00 56.53 295 GLY A O 1
ATOM 2346 N N . ARG A 1 296 ? 2.478 1.863 -13.804 1.00 65.69 296 ARG A N 1
ATOM 2347 C CA . ARG A 1 296 ? 3.382 2.946 -13.377 1.00 65.69 296 ARG A CA 1
ATOM 2348 C C . ARG A 1 296 ? 3.698 2.909 -11.897 1.00 65.69 296 ARG A C 1
ATOM 2350 O O . ARG A 1 296 ? 2.789 2.942 -11.070 1.00 65.69 296 ARG A O 1
ATOM 2357 N N . LEU A 1 297 ? 4.989 2.966 -11.580 1.00 68.62 297 LEU A N 1
ATOM 2358 C CA . LEU A 1 297 ? 5.472 3.050 -10.201 1.00 68.62 297 LEU A CA 1
ATOM 2359 C C . LEU A 1 297 ? 5.084 4.382 -9.542 1.00 68.62 297 LEU A C 1
ATOM 2361 O O . LEU A 1 297 ? 4.654 4.374 -8.393 1.00 68.62 297 LEU A O 1
ATOM 2365 N N . ALA A 1 298 ? 5.122 5.494 -10.285 1.00 69.19 298 ALA A N 1
ATOM 2366 C CA . ALA A 1 298 ? 4.730 6.812 -9.776 1.00 69.19 298 ALA A CA 1
ATOM 2367 C C . ALA A 1 298 ? 3.258 6.865 -9.319 1.00 69.19 298 ALA A C 1
ATOM 2369 O O . ALA A 1 298 ? 2.946 7.439 -8.281 1.00 69.19 298 ALA A O 1
ATOM 2370 N N . ASN A 1 299 ? 2.346 6.205 -10.047 1.00 73.12 299 ASN A N 1
ATOM 2371 C CA . ASN A 1 299 ? 0.933 6.143 -9.658 1.00 73.12 299 ASN A CA 1
ATOM 2372 C C . ASN A 1 299 ? 0.733 5.319 -8.379 1.00 73.12 299 ASN A C 1
ATOM 2374 O O . ASN A 1 299 ? -0.080 5.686 -7.533 1.00 73.12 299 ASN A O 1
ATOM 2378 N N . VAL A 1 300 ? 1.460 4.205 -8.237 1.00 75.06 300 VAL A N 1
ATOM 2379 C CA . VAL A 1 300 ? 1.428 3.385 -7.015 1.00 75.06 300 VAL A CA 1
ATOM 2380 C C . VAL A 1 300 ? 1.921 4.201 -5.829 1.00 75.06 300 VAL A C 1
ATOM 2382 O O . VAL A 1 300 ? 1.260 4.237 -4.797 1.00 75.06 300 VAL A O 1
ATOM 2385 N N . GLN A 1 301 ? 3.030 4.917 -6.005 1.00 77.94 301 GLN A N 1
ATOM 2386 C CA . GLN A 1 301 ? 3.580 5.795 -4.983 1.00 77.94 301 GLN A CA 1
ATOM 2387 C C . GLN A 1 301 ? 2.579 6.880 -4.566 1.00 77.94 301 GLN A C 1
ATOM 2389 O O . GLN A 1 301 ? 2.283 7.012 -3.384 1.00 77.94 301 GLN A O 1
ATOM 2394 N N . GLN A 1 302 ? 1.994 7.610 -5.518 1.00 79.06 302 GLN A N 1
ATOM 2395 C CA . GLN A 1 302 ? 1.035 8.669 -5.200 1.00 79.06 302 GLN A CA 1
ATOM 2396 C C . GLN A 1 302 ? -0.222 8.120 -4.501 1.00 79.06 302 GLN A C 1
ATOM 2398 O O . GLN A 1 302 ? -0.744 8.720 -3.561 1.00 79.06 302 GLN A O 1
ATOM 2403 N N . ASN A 1 303 ? -0.726 6.960 -4.934 1.00 82.38 303 ASN A N 1
ATOM 2404 C CA . ASN A 1 303 ? -1.853 6.298 -4.272 1.00 82.38 303 ASN A CA 1
ATOM 2405 C C . ASN A 1 303 ? -1.500 5.851 -2.848 1.00 82.38 303 ASN A C 1
ATOM 2407 O O . ASN A 1 303 ? -2.356 5.897 -1.962 1.00 82.38 303 ASN A O 1
ATOM 2411 N N . TRP A 1 304 ? -0.256 5.424 -2.633 1.00 84.06 304 TRP A N 1
ATOM 2412 C CA . TRP A 1 304 ? 0.267 5.040 -1.330 1.00 84.06 304 TRP A CA 1
ATOM 2413 C C . TRP A 1 304 ? 0.393 6.234 -0.380 1.00 84.06 304 TRP A C 1
ATOM 2415 O O . TRP A 1 304 ? -0.108 6.166 0.741 1.00 84.06 304 TRP A O 1
ATOM 2425 N N . GLU A 1 305 ? 0.980 7.340 -0.836 1.00 85.12 305 GLU A N 1
ATOM 2426 C CA . GLU A 1 305 ? 1.105 8.586 -0.067 1.00 85.12 305 GLU A CA 1
ATOM 2427 C C . GLU A 1 305 ? -0.272 9.090 0.383 1.00 85.12 305 GLU A C 1
ATOM 2429 O O . GLU A 1 305 ? -0.513 9.256 1.579 1.00 85.12 305 GLU A O 1
ATOM 2434 N N . ASN A 1 306 ? -1.226 9.187 -0.550 1.00 86.50 306 ASN A N 1
ATOM 2435 C CA . ASN A 1 306 ? -2.609 9.563 -0.246 1.00 86.50 306 ASN A CA 1
ATOM 2436 C C . ASN A 1 306 ? -3.273 8.611 0.767 1.00 86.50 306 ASN A C 1
ATOM 2438 O O . ASN A 1 306 ? -4.054 9.039 1.621 1.00 86.50 306 ASN A O 1
ATOM 2442 N N . TYR A 1 307 ? -2.993 7.308 0.669 1.00 88.19 307 TYR A N 1
ATOM 2443 C CA . TYR A 1 307 ? -3.509 6.314 1.606 1.00 88.19 307 TYR A CA 1
ATOM 2444 C C . TYR A 1 307 ? -2.937 6.510 3.016 1.00 88.19 307 TYR A C 1
ATOM 2446 O O . TYR A 1 307 ? -3.701 6.512 3.980 1.00 88.19 307 TYR A O 1
ATOM 2454 N N . ILE A 1 308 ? -1.624 6.718 3.144 1.00 88.25 308 ILE A N 1
ATOM 2455 C CA . ILE A 1 308 ? -0.960 6.952 4.431 1.00 88.25 308 ILE A CA 1
ATOM 2456 C C . ILE A 1 308 ? -1.429 8.264 5.064 1.00 88.25 308 ILE A C 1
ATOM 2458 O O . ILE A 1 308 ? -1.750 8.277 6.252 1.00 88.25 308 ILE A O 1
ATOM 2462 N N . GLU A 1 309 ? -1.547 9.346 4.293 1.00 89.00 309 GLU A N 1
ATOM 2463 C CA . GLU A 1 309 ? -2.074 10.621 4.793 1.00 89.00 309 GLU A CA 1
ATOM 2464 C C . GLU A 1 309 ? -3.501 10.483 5.325 1.00 89.00 309 GLU A C 1
ATOM 2466 O O . GLU A 1 309 ? -3.825 10.982 6.408 1.00 89.00 309 GLU A O 1
ATOM 2471 N N . ARG A 1 310 ? -4.359 9.768 4.586 1.00 90.69 310 ARG A N 1
ATOM 2472 C CA . ARG A 1 310 ? -5.719 9.463 5.030 1.00 90.69 310 ARG A CA 1
ATOM 2473 C C . ARG A 1 310 ? -5.709 8.627 6.311 1.00 90.69 310 ARG A C 1
ATOM 2475 O O . ARG A 1 310 ? -6.444 8.954 7.237 1.00 90.69 310 ARG A O 1
ATOM 2482 N N . LEU A 1 311 ? -4.880 7.589 6.380 1.00 90.56 311 LEU A N 1
ATOM 2483 C CA . LEU A 1 311 ? -4.779 6.692 7.532 1.00 90.56 311 LEU A CA 1
ATOM 2484 C C . LEU A 1 311 ? -4.324 7.431 8.800 1.00 90.56 311 LEU A C 1
ATOM 2486 O O . LEU A 1 311 ? -4.938 7.301 9.856 1.00 90.56 311 LEU A O 1
ATOM 2490 N N . VAL A 1 312 ? -3.275 8.250 8.690 1.00 90.94 312 VAL A N 1
ATOM 2491 C CA . VAL A 1 312 ? -2.765 9.077 9.796 1.00 90.94 312 VAL A CA 1
ATOM 2492 C C . VAL A 1 312 ? -3.838 10.052 10.276 1.00 90.94 312 VAL A C 1
ATOM 2494 O O . VAL A 1 312 ? -4.028 10.224 11.481 1.00 90.94 312 VAL A O 1
ATOM 2497 N N . ARG A 1 313 ? -4.584 10.653 9.342 1.00 91.69 313 ARG A N 1
ATOM 2498 C CA . ARG A 1 313 ? -5.713 11.525 9.667 1.00 91.69 313 ARG A CA 1
ATOM 2499 C C . ARG A 1 313 ? -6.816 10.762 10.400 1.00 91.69 313 ARG A C 1
ATOM 2501 O O . ARG A 1 313 ? -7.301 11.262 11.407 1.00 91.69 313 ARG A O 1
ATOM 2508 N N . GLU A 1 314 ? -7.212 9.578 9.937 1.00 92.31 314 GLU A N 1
ATOM 2509 C CA . GLU A 1 314 ? -8.215 8.736 10.611 1.00 92.31 314 GLU A CA 1
ATOM 2510 C C . GLU A 1 314 ? -7.795 8.410 12.055 1.00 92.31 314 GLU A C 1
ATOM 2512 O O . GLU A 1 314 ? -8.574 8.623 12.985 1.00 92.31 314 GLU A O 1
ATOM 2517 N N . TYR A 1 315 ? -6.541 8.004 12.277 1.00 93.44 315 TYR A N 1
ATOM 2518 C CA . TYR A 1 315 ? -6.036 7.722 13.625 1.00 93.44 315 TYR A CA 1
ATOM 2519 C C . TYR A 1 315 ? -6.020 8.941 14.544 1.00 93.44 315 TYR A C 1
ATOM 2521 O O . TYR A 1 315 ? -6.325 8.801 15.726 1.00 93.44 315 TYR A O 1
ATOM 2529 N N . ALA A 1 316 ? -5.722 10.136 14.026 1.00 92.94 316 ALA A N 1
ATOM 2530 C CA . ALA A 1 316 ? -5.802 11.359 14.820 1.00 92.94 316 ALA A CA 1
ATOM 2531 C C . ALA A 1 316 ? -7.234 11.619 15.327 1.00 92.94 316 ALA A C 1
ATOM 2533 O O . ALA A 1 316 ? -7.417 12.015 16.477 1.00 92.94 316 ALA A O 1
ATOM 2534 N N . HIS A 1 317 ? -8.257 11.330 14.513 1.00 93.69 317 HIS A N 1
ATOM 2535 C CA . HIS A 1 317 ? -9.654 11.437 14.944 1.00 93.69 317 HIS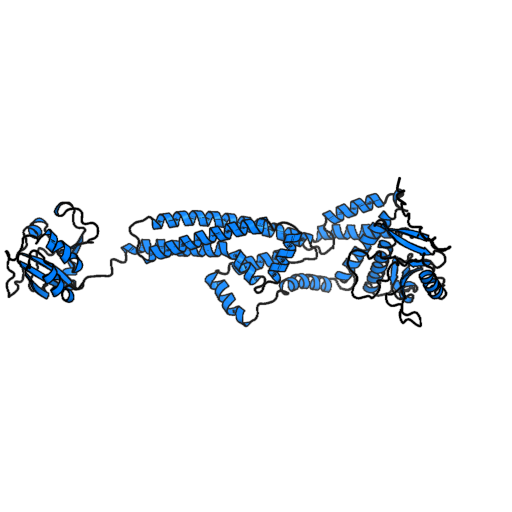 A CA 1
ATOM 2536 C C . HIS A 1 317 ? -10.006 10.383 16.001 1.00 93.69 317 HIS A C 1
ATOM 2538 O O . HIS A 1 317 ? -10.625 10.717 17.010 1.00 93.69 317 HIS A O 1
ATOM 2544 N N . PHE A 1 318 ? -9.584 9.127 15.820 1.00 94.00 318 PHE A N 1
ATOM 2545 C CA . PHE A 1 318 ? -9.829 8.080 16.820 1.00 94.00 318 PHE A CA 1
ATOM 2546 C C . PHE A 1 318 ? -9.135 8.373 18.149 1.00 94.00 318 PHE A C 1
ATOM 2548 O O . PHE A 1 318 ? -9.716 8.119 19.200 1.00 94.00 318 PHE A O 1
ATOM 2555 N N . LEU A 1 319 ? -7.933 8.956 18.113 1.00 94.12 319 LEU A N 1
ATOM 2556 C CA . LEU A 1 319 ? -7.206 9.380 19.305 1.00 94.12 319 LEU A CA 1
ATOM 2557 C C . LEU A 1 319 ? -8.008 10.412 20.111 1.00 94.12 319 LEU A C 1
ATOM 2559 O O . LEU A 1 319 ? -8.129 10.264 21.323 1.00 94.12 319 LEU A O 1
ATOM 2563 N N . LEU A 1 320 ? -8.600 11.410 19.444 1.00 94.19 320 LEU A N 1
ATOM 2564 C CA . LEU A 1 320 ? -9.447 12.421 20.089 1.00 94.19 320 LEU A CA 1
ATOM 2565 C C . LEU A 1 320 ? -10.718 11.816 20.703 1.00 94.19 320 LEU A C 1
ATOM 2567 O O . LEU A 1 320 ? -11.094 12.167 21.816 1.00 94.19 320 LEU A O 1
ATOM 2571 N N . ILE A 1 321 ? -11.382 10.891 20.006 1.00 95.38 321 ILE A N 1
ATOM 2572 C CA . ILE A 1 321 ? -12.595 10.246 20.535 1.00 95.38 321 ILE A CA 1
ATOM 2573 C C . ILE A 1 321 ? -12.242 9.351 21.734 1.00 95.38 321 ILE A C 1
ATOM 2575 O O . ILE A 1 321 ? -12.941 9.374 22.745 1.00 95.38 321 ILE A O 1
ATOM 2579 N N . ALA A 1 322 ? -11.139 8.601 21.655 1.00 96.06 322 ALA A N 1
ATOM 2580 C CA . ALA A 1 322 ? -10.687 7.717 22.727 1.00 96.06 322 ALA A CA 1
ATOM 2581 C C . ALA A 1 322 ? -10.310 8.484 24.005 1.00 96.06 322 ALA A C 1
ATOM 2583 O O . ALA A 1 322 ? -10.621 8.023 25.102 1.00 96.06 322 ALA A O 1
ATOM 2584 N N . THR A 1 323 ? -9.675 9.657 23.894 1.00 95.19 323 THR A N 1
ATOM 2585 C CA . THR A 1 323 ? -9.329 10.484 25.064 1.00 95.19 323 THR A CA 1
ATOM 2586 C C . THR A 1 323 ? -10.562 11.090 25.727 1.00 95.19 323 THR A C 1
ATOM 2588 O O . THR A 1 323 ? -10.659 11.070 26.956 1.00 95.19 323 THR A O 1
ATOM 2591 N N . VAL A 1 324 ? -11.535 11.564 24.940 1.00 96.00 324 VAL A N 1
ATOM 2592 C CA . VAL A 1 324 ? -12.821 12.056 25.462 1.00 96.00 324 VAL A CA 1
ATOM 2593 C C . VAL A 1 324 ? -13.578 10.934 26.173 1.00 96.00 324 VAL A C 1
ATOM 2595 O O . VAL A 1 324 ? -14.051 11.121 27.295 1.00 96.00 324 VAL A O 1
ATOM 2598 N N . LEU A 1 325 ? -13.638 9.747 25.565 1.00 95.50 325 LEU A N 1
ATOM 2599 C CA . LEU A 1 325 ? -14.294 8.588 26.163 1.00 95.50 325 LEU A CA 1
ATOM 2600 C C . LEU A 1 325 ? -13.595 8.137 27.451 1.00 95.50 325 LEU A C 1
ATOM 2602 O O . LEU A 1 325 ? -14.273 7.843 28.431 1.00 95.50 325 LEU A O 1
ATOM 2606 N N . LEU A 1 326 ? -12.256 8.141 27.482 1.00 96.31 326 LEU A N 1
ATOM 2607 C CA . LEU A 1 326 ? -11.487 7.825 28.686 1.00 96.31 326 LEU A CA 1
ATOM 2608 C C . LEU A 1 326 ? -11.829 8.789 29.834 1.00 96.31 326 LEU A C 1
ATOM 2610 O O . LEU A 1 326 ? -12.091 8.350 30.954 1.00 96.31 326 LEU A O 1
ATOM 2614 N N . SER A 1 327 ? -11.899 10.093 29.552 1.00 95.38 327 SER A N 1
ATOM 2615 C CA . SER A 1 327 ? -12.296 11.092 30.549 1.00 95.38 327 SER A CA 1
ATOM 2616 C C . SER A 1 327 ? -13.713 10.841 31.079 1.00 95.38 327 SER A C 1
ATOM 2618 O O . SER A 1 327 ? -13.925 10.926 32.288 1.00 95.38 327 SER A O 1
ATOM 2620 N N . ALA A 1 328 ? -14.660 10.476 30.210 1.00 94.38 328 ALA A N 1
ATOM 2621 C CA . ALA A 1 328 ? -16.023 10.135 30.614 1.00 94.38 328 ALA A CA 1
ATOM 2622 C C . ALA A 1 328 ? -16.086 8.847 31.460 1.00 94.38 328 ALA A C 1
ATOM 2624 O O . ALA A 1 328 ? -16.774 8.818 32.481 1.00 94.38 328 ALA A O 1
ATOM 2625 N N . THR A 1 329 ? -15.331 7.800 31.098 1.00 94.62 329 THR A N 1
ATOM 2626 C CA . THR A 1 329 ? -15.251 6.555 31.890 1.00 94.62 329 THR A CA 1
ATOM 2627 C C . THR A 1 329 ? -14.676 6.778 33.283 1.00 94.62 329 THR A C 1
ATOM 2629 O O . THR A 1 329 ? -15.192 6.219 34.248 1.00 94.62 329 THR A O 1
ATOM 2632 N N . VAL A 1 330 ? -13.643 7.618 33.411 1.00 93.62 330 VAL A N 1
ATOM 2633 C CA . VAL A 1 330 ? -13.074 7.985 34.717 1.00 93.62 330 VAL A CA 1
ATOM 2634 C C . VAL A 1 330 ? -14.091 8.776 35.544 1.00 93.62 330 VAL A C 1
ATOM 2636 O O . VAL A 1 330 ? -14.184 8.563 36.749 1.00 93.62 330 VAL A O 1
ATOM 2639 N N . GLY A 1 331 ? -14.905 9.617 34.895 1.00 91.38 331 GLY A N 1
ATOM 2640 C CA . GLY A 1 331 ? -16.032 10.304 35.528 1.00 91.38 331 GLY A CA 1
ATOM 2641 C C . GLY A 1 331 ? -17.040 9.334 36.149 1.00 91.38 331 GLY A C 1
ATOM 2642 O O . GLY A 1 331 ? -17.359 9.468 37.327 1.00 91.38 331 GLY A O 1
ATOM 2643 N N . ILE A 1 332 ? -17.478 8.310 35.407 1.00 89.00 332 ILE A N 1
ATOM 2644 C CA . ILE A 1 332 ? -18.387 7.281 35.945 1.00 89.00 332 ILE A CA 1
ATOM 2645 C C . ILE A 1 332 ? -17.739 6.531 37.110 1.00 89.00 332 ILE A C 1
ATOM 2647 O O . ILE A 1 332 ? -18.366 6.392 38.148 1.00 89.00 332 ILE A O 1
ATOM 2651 N N . LEU A 1 333 ? -16.478 6.108 36.988 1.00 89.88 333 LEU A N 1
ATOM 2652 C CA . LEU A 1 333 ? -15.774 5.365 38.044 1.00 89.88 333 LEU A CA 1
ATOM 2653 C C . LEU A 1 333 ? -15.589 6.148 39.355 1.00 89.88 333 LEU A C 1
ATOM 2655 O O . LEU A 1 333 ? -15.267 5.537 40.373 1.00 89.88 333 LEU A O 1
ATOM 2659 N N . SER A 1 334 ? -15.768 7.471 39.336 1.00 88.81 334 SER A N 1
ATOM 2660 C CA . SER A 1 334 ? -15.679 8.318 40.531 1.00 88.81 334 SER A CA 1
ATOM 2661 C C . SER A 1 334 ? -16.949 8.320 41.392 1.00 88.81 334 SER A C 1
ATOM 2663 O O . SER A 1 334 ? -16.905 8.785 42.529 1.00 88.81 334 SER A O 1
ATOM 2665 N N . VAL A 1 335 ? -18.069 7.794 40.882 1.00 85.75 335 VAL A N 1
ATOM 2666 C CA . VAL A 1 335 ? -19.337 7.716 41.621 1.00 85.75 335 VAL A CA 1
ATOM 2667 C C . VAL A 1 335 ? -19.280 6.569 42.639 1.00 85.75 335 VAL A C 1
ATOM 2669 O O . VAL A 1 335 ? -18.914 5.443 42.307 1.00 85.75 335 VAL A O 1
ATOM 2672 N N . SER A 1 336 ? -19.645 6.854 43.891 1.00 72.62 336 SER A N 1
ATOM 2673 C CA . SER A 1 336 ? -19.483 5.944 45.038 1.00 72.62 336 SER A CA 1
ATOM 2674 C C . SER A 1 336 ? -20.456 4.756 45.062 1.00 72.62 336 SER A C 1
ATOM 2676 O O . SER A 1 336 ? -20.229 3.811 45.812 1.00 72.62 336 SER A O 1
ATOM 2678 N N . ASP A 1 337 ? -21.524 4.799 44.261 1.00 74.00 337 ASP A N 1
ATOM 2679 C CA . ASP A 1 337 ? -22.684 3.904 44.362 1.00 74.00 337 ASP A CA 1
ATOM 2680 C C . ASP A 1 337 ? -22.918 3.089 43.078 1.00 74.00 337 ASP A C 1
ATOM 2682 O O . ASP A 1 337 ? -23.936 3.213 42.402 1.00 74.00 337 ASP A O 1
ATOM 2686 N N . ILE A 1 338 ? -21.926 2.289 42.680 1.00 78.25 338 ILE A N 1
ATOM 2687 C CA . ILE A 1 338 ? -21.968 1.517 41.430 1.00 78.25 338 ILE A CA 1
ATOM 2688 C C . ILE A 1 338 ? -21.880 0.021 41.726 1.00 78.25 338 ILE A C 1
ATOM 2690 O O . ILE A 1 338 ? -20.887 -0.460 42.281 1.00 78.25 338 ILE A O 1
ATOM 2694 N N . LEU A 1 339 ? -22.880 -0.735 41.268 1.00 78.44 339 LEU A N 1
ATOM 2695 C CA . LEU A 1 339 ? -22.870 -2.198 41.290 1.00 78.44 339 LEU A CA 1
ATOM 2696 C C . LEU A 1 339 ? -21.675 -2.793 40.511 1.00 78.44 339 LEU A C 1
ATOM 2698 O O . LEU A 1 339 ? -21.232 -2.277 39.481 1.00 78.44 339 LEU A O 1
ATOM 2702 N N . GLN A 1 340 ? -21.190 -3.956 40.958 1.00 84.44 340 GLN A N 1
ATOM 2703 C CA . GLN A 1 340 ? -20.069 -4.689 40.342 1.00 84.44 340 GLN A CA 1
ATOM 2704 C C . GLN A 1 340 ? -20.154 -4.874 38.806 1.00 84.44 340 GLN A C 1
ATOM 2706 O O . GLN A 1 340 ? -19.135 -4.662 38.137 1.00 84.44 340 GLN A O 1
ATOM 2711 N N . PRO A 1 341 ? -21.307 -5.224 38.190 1.00 85.00 341 PRO A N 1
ATOM 2712 C CA . PRO A 1 341 ? -21.420 -5.314 36.729 1.00 85.00 341 PRO A CA 1
ATOM 2713 C C . PRO A 1 341 ? -21.149 -3.987 36.003 1.00 85.00 341 PRO A C 1
ATOM 2715 O O . PRO A 1 341 ? -20.442 -3.976 34.997 1.00 85.00 341 PRO A O 1
ATOM 2718 N N . ALA A 1 342 ? -21.640 -2.858 36.520 1.00 88.69 342 ALA A N 1
ATOM 2719 C CA . ALA A 1 342 ? -21.376 -1.548 35.927 1.00 88.69 342 ALA A CA 1
ATOM 2720 C C . ALA A 1 342 ? -19.898 -1.154 36.100 1.00 88.69 342 ALA A C 1
ATOM 2722 O O . ALA A 1 342 ? -19.244 -0.731 35.147 1.00 88.69 342 ALA A O 1
ATOM 2723 N N . LYS A 1 343 ? -19.325 -1.398 37.285 1.00 89.94 343 LYS A N 1
ATOM 2724 C CA . LYS A 1 343 ? -17.914 -1.107 37.574 1.00 89.94 343 LYS A CA 1
ATOM 2725 C C . LYS A 1 343 ? -16.952 -1.896 36.681 1.00 89.94 343 LYS A C 1
ATOM 2727 O O . LYS A 1 343 ? -15.996 -1.333 36.150 1.00 89.94 343 LYS A O 1
ATOM 2732 N N . THR A 1 344 ? -17.199 -3.191 36.490 1.00 91.38 344 THR A N 1
ATOM 2733 C CA . THR A 1 344 ? -16.371 -4.039 35.614 1.00 91.38 344 THR A CA 1
ATOM 2734 C C . THR A 1 344 ? -16.453 -3.596 34.153 1.00 91.38 344 THR A C 1
ATOM 2736 O O . THR A 1 344 ? -15.413 -3.459 33.508 1.00 91.38 344 THR A O 1
ATOM 2739 N N . ALA A 1 345 ? -17.650 -3.278 33.649 1.00 93.69 345 ALA A N 1
ATOM 2740 C CA . ALA A 1 345 ? -17.835 -2.750 32.298 1.00 93.69 345 ALA A CA 1
ATOM 2741 C C . ALA A 1 345 ? -17.103 -1.407 32.083 1.00 93.69 345 ALA A C 1
ATOM 2743 O O . ALA A 1 345 ? -16.423 -1.233 31.069 1.00 93.69 345 ALA A O 1
ATOM 2744 N N . ALA A 1 346 ? -17.153 -0.493 33.059 1.00 94.06 346 ALA A N 1
ATOM 2745 C CA . ALA A 1 346 ? -16.421 0.774 33.009 1.00 94.06 346 ALA A CA 1
ATOM 2746 C C . ALA A 1 346 ? -14.892 0.585 32.978 1.00 94.06 346 ALA A C 1
ATOM 2748 O O . ALA A 1 346 ? -14.203 1.266 32.217 1.00 94.06 346 ALA A O 1
ATOM 2749 N N . ILE A 1 347 ? -14.351 -0.363 33.754 1.00 94.31 347 ILE A N 1
ATOM 2750 C CA . ILE A 1 347 ? -12.911 -0.681 33.748 1.00 94.31 347 ILE A CA 1
ATOM 2751 C C . ILE A 1 347 ? -12.483 -1.245 32.388 1.00 94.31 347 ILE A C 1
ATOM 2753 O O . ILE A 1 347 ? -11.463 -0.818 31.843 1.00 94.31 347 ILE A O 1
ATOM 2757 N N . VAL A 1 348 ? -13.264 -2.167 31.813 1.00 95.81 348 VAL A N 1
ATOM 2758 C CA . VAL A 1 348 ? -12.990 -2.713 30.472 1.00 95.81 348 VAL A CA 1
ATOM 2759 C C . VAL A 1 348 ? -12.984 -1.591 29.433 1.00 95.81 348 VAL A C 1
ATOM 2761 O O . VAL A 1 348 ? -12.068 -1.528 28.611 1.00 95.81 348 VAL A O 1
ATOM 2764 N N . SER A 1 349 ? -13.936 -0.658 29.515 1.00 96.50 349 SER A N 1
ATOM 2765 C CA . SER A 1 349 ? -13.966 0.503 28.628 1.00 96.50 349 SER A CA 1
ATOM 2766 C C . SER A 1 349 ? -12.740 1.400 28.783 1.00 96.50 349 SER A C 1
ATOM 2768 O O . SER A 1 349 ? -12.201 1.861 27.777 1.00 96.50 349 SER A O 1
ATOM 2770 N N . ALA A 1 350 ? -12.288 1.659 30.012 1.00 95.88 350 ALA A N 1
ATOM 2771 C CA . ALA A 1 350 ? -11.116 2.492 30.260 1.00 95.88 350 ALA A CA 1
ATOM 2772 C C . ALA A 1 350 ? -9.839 1.854 29.683 1.00 95.88 350 ALA A C 1
ATOM 2774 O O . ALA A 1 350 ? -9.052 2.529 29.016 1.00 95.88 350 ALA A O 1
ATOM 2775 N N . LEU A 1 351 ? -9.662 0.541 29.872 1.00 96.62 351 LEU A N 1
ATOM 2776 C CA . LEU A 1 351 ? -8.531 -0.208 29.315 1.00 96.62 351 LEU A CA 1
ATOM 2777 C C . LEU A 1 351 ? -8.564 -0.249 27.783 1.00 96.62 351 LEU A C 1
ATOM 2779 O O . LEU A 1 351 ? -7.527 -0.066 27.146 1.00 96.62 351 LEU A O 1
ATOM 2783 N N . ALA A 1 352 ? -9.741 -0.443 27.184 1.00 96.25 352 ALA A N 1
ATOM 2784 C CA . ALA A 1 352 ? -9.907 -0.430 25.733 1.00 96.25 352 ALA A CA 1
ATOM 2785 C C . ALA A 1 352 ? -9.602 0.958 25.133 1.00 96.25 352 ALA A C 1
ATOM 2787 O O . ALA A 1 352 ? -8.859 1.048 24.152 1.00 96.25 352 ALA A O 1
ATOM 2788 N N . SER A 1 353 ? -10.071 2.046 25.761 1.00 96.88 353 SER A N 1
ATOM 2789 C CA . SER A 1 353 ? -9.732 3.423 25.366 1.00 96.88 353 SER A CA 1
ATOM 2790 C C . SER A 1 353 ? -8.231 3.698 25.475 1.00 96.88 353 SER A C 1
ATOM 2792 O O . SER A 1 353 ? -7.633 4.230 24.540 1.00 96.88 353 SER A O 1
ATOM 2794 N N . LEU A 1 354 ? -7.592 3.287 26.577 1.00 96.44 354 LEU A N 1
ATOM 2795 C CA . LEU A 1 354 ? -6.145 3.425 26.760 1.00 96.44 354 LEU A CA 1
ATOM 2796 C C . LEU A 1 354 ? -5.362 2.635 25.700 1.00 96.44 354 LEU A C 1
ATOM 2798 O O . LEU A 1 354 ? -4.412 3.155 25.115 1.00 96.44 354 LEU A O 1
ATOM 2802 N N . GLY A 1 355 ? -5.790 1.407 25.400 1.00 95.50 355 GLY A N 1
ATOM 2803 C CA . GLY A 1 355 ? -5.218 0.594 24.329 1.00 95.50 355 GLY A CA 1
ATOM 2804 C C . GLY A 1 355 ? -5.337 1.268 22.960 1.00 95.50 355 GLY A C 1
ATOM 2805 O O . GLY A 1 355 ? -4.352 1.342 22.227 1.00 95.50 355 GLY A O 1
ATOM 2806 N N . SER A 1 356 ? -6.508 1.830 22.636 1.00 96.69 356 SER A N 1
ATOM 2807 C CA . SER A 1 356 ? -6.724 2.593 21.398 1.00 96.69 356 SER A CA 1
ATOM 2808 C C . SER A 1 356 ? -5.779 3.796 21.293 1.00 96.69 356 SER A C 1
ATOM 2810 O O . SER A 1 356 ? -5.220 4.045 20.225 1.00 96.69 356 SER A O 1
ATOM 2812 N N . ILE A 1 357 ? -5.555 4.519 22.397 1.00 96.00 357 ILE A N 1
ATOM 2813 C CA . ILE A 1 357 ? -4.629 5.661 22.461 1.00 96.00 357 ILE A CA 1
ATOM 2814 C C . ILE A 1 357 ? -3.191 5.207 22.182 1.00 96.00 357 ILE A C 1
ATOM 2816 O O . ILE A 1 357 ? -2.531 5.765 21.305 1.00 96.00 357 ILE A O 1
ATOM 2820 N N . ILE A 1 358 ? -2.713 4.174 22.884 1.00 95.00 358 ILE A N 1
ATOM 2821 C CA . ILE A 1 358 ? -1.336 3.674 22.745 1.00 95.00 358 ILE A CA 1
ATOM 2822 C C . ILE A 1 358 ? -1.083 3.188 21.316 1.00 95.00 358 ILE A C 1
ATOM 2824 O O . ILE A 1 358 ? -0.122 3.620 20.674 1.00 95.00 358 ILE A O 1
ATOM 2828 N N . VAL A 1 359 ? -1.956 2.320 20.794 1.00 94.12 359 VAL A N 1
ATOM 2829 C CA . VAL A 1 359 ? -1.800 1.780 19.437 1.00 94.12 359 VAL A CA 1
ATOM 2830 C C . VAL A 1 359 ? -1.941 2.895 18.398 1.00 94.12 359 VAL A C 1
ATOM 2832 O O . VAL A 1 359 ? -1.160 2.931 17.450 1.00 94.12 359 VAL A O 1
ATOM 2835 N N . GLY A 1 360 ? -2.864 3.843 18.591 1.00 93.06 360 GLY A N 1
ATOM 2836 C CA . GLY A 1 360 ? -3.057 4.991 17.703 1.00 93.06 360 GLY A CA 1
ATOM 2837 C C . GLY A 1 360 ? -1.818 5.884 17.592 1.00 93.06 360 GLY A C 1
ATOM 2838 O O . GLY A 1 360 ? -1.393 6.200 16.481 1.00 93.06 360 GLY A O 1
ATOM 2839 N N . VAL A 1 361 ? -1.183 6.237 18.715 1.00 93.56 361 VAL A N 1
ATOM 2840 C CA . VAL A 1 361 ? 0.040 7.065 18.726 1.00 93.56 361 VAL A CA 1
ATOM 2841 C C . VAL A 1 361 ? 1.208 6.344 18.050 1.00 93.56 361 VAL A C 1
ATOM 2843 O O . VAL A 1 361 ? 1.880 6.927 17.196 1.00 93.56 361 VAL A O 1
ATOM 2846 N N . VAL A 1 362 ? 1.428 5.066 18.379 1.00 91.44 362 VAL A N 1
ATOM 2847 C CA . VAL A 1 362 ? 2.492 4.257 17.757 1.00 91.44 362 VAL A CA 1
ATOM 2848 C C . VAL A 1 362 ? 2.264 4.123 16.251 1.00 91.44 362 VAL A C 1
ATOM 2850 O O . VAL A 1 362 ? 3.212 4.225 15.467 1.00 91.44 362 VAL A O 1
ATOM 2853 N N . ALA A 1 363 ? 1.014 3.927 15.830 1.00 89.12 363 ALA A N 1
ATOM 2854 C CA . ALA A 1 363 ? 0.667 3.810 14.424 1.00 89.12 363 ALA A CA 1
ATOM 2855 C C . ALA A 1 363 ? 0.897 5.130 13.670 1.00 89.12 363 ALA A C 1
ATOM 2857 O O . ALA A 1 363 ? 1.505 5.109 12.600 1.00 89.12 363 ALA A O 1
ATOM 2858 N N . ILE A 1 364 ? 0.502 6.280 14.233 1.00 90.12 364 ILE A N 1
ATOM 2859 C CA . ILE A 1 364 ? 0.785 7.602 13.647 1.00 90.12 364 ILE A CA 1
ATOM 2860 C C . ILE A 1 364 ? 2.294 7.797 13.469 1.00 90.12 364 ILE A C 1
ATOM 2862 O O . ILE A 1 364 ? 2.735 8.088 12.358 1.00 90.12 364 ILE A O 1
ATOM 2866 N N . TRP A 1 365 ? 3.088 7.562 14.519 1.00 87.44 365 TRP A N 1
ATOM 2867 C CA . TRP A 1 365 ? 4.545 7.715 14.469 1.00 87.44 365 TRP A CA 1
ATOM 2868 C C . TRP A 1 365 ? 5.186 6.838 13.381 1.00 87.44 365 TRP A C 1
ATOM 2870 O O . TRP A 1 365 ? 5.965 7.322 12.558 1.00 87.44 365 TRP A O 1
ATOM 2880 N N . ARG A 1 366 ? 4.809 5.553 13.317 1.00 85.88 366 ARG A N 1
ATOM 2881 C CA . ARG A 1 366 ? 5.357 4.604 12.336 1.00 85.88 366 ARG A CA 1
ATOM 2882 C C . ARG A 1 366 ? 4.954 4.941 10.896 1.00 85.88 366 ARG A C 1
ATOM 2884 O O . ARG A 1 366 ? 5.781 4.833 9.989 1.00 85.88 366 ARG A O 1
ATOM 2891 N N . HIS A 1 367 ? 3.693 5.308 10.661 1.00 84.38 367 HIS A N 1
ATOM 2892 C CA . HIS A 1 367 ? 3.194 5.556 9.305 1.00 84.38 367 HIS A CA 1
ATOM 2893 C C . HIS A 1 367 ? 3.611 6.922 8.758 1.00 84.38 367 HIS A C 1
ATOM 2895 O O . HIS A 1 367 ? 3.900 7.010 7.568 1.00 84.38 367 HIS A O 1
ATOM 2901 N N . GLN A 1 368 ? 3.753 7.950 9.602 1.00 81.94 368 GLN A N 1
ATOM 2902 C CA . GLN A 1 368 ? 4.312 9.244 9.186 1.00 81.94 368 GLN A CA 1
ATOM 2903 C C . GLN A 1 368 ? 5.758 9.123 8.685 1.00 81.94 368 GLN A C 1
ATOM 2905 O O . GLN A 1 368 ? 6.135 9.807 7.737 1.00 81.94 368 GLN A O 1
ATOM 2910 N N . ALA A 1 369 ? 6.552 8.222 9.272 1.00 75.50 369 ALA A N 1
ATOM 2911 C CA . ALA A 1 369 ? 7.924 7.964 8.838 1.00 75.50 369 ALA A CA 1
ATOM 2912 C C . ALA A 1 369 ? 8.019 7.201 7.500 1.00 75.50 369 ALA A C 1
ATOM 2914 O O . ALA A 1 369 ? 9.063 7.229 6.856 1.00 75.50 369 ALA A O 1
ATOM 2915 N N . SER A 1 370 ? 6.942 6.535 7.064 1.00 68.44 370 SER A N 1
ATOM 2916 C CA . SER A 1 370 ? 6.934 5.632 5.897 1.00 68.44 370 SER A CA 1
ATOM 2917 C C . SER A 1 370 ? 6.454 6.300 4.595 1.00 68.44 370 SER A C 1
ATOM 2919 O O . SER A 1 370 ? 5.998 5.613 3.684 1.00 68.44 370 SER A O 1
ATOM 2921 N N . THR A 1 371 ? 6.520 7.631 4.499 1.00 65.75 371 THR A N 1
ATOM 2922 C CA . THR A 1 371 ? 6.085 8.408 3.319 1.00 65.75 371 THR A CA 1
ATOM 2923 C C . THR A 1 371 ? 7.144 8.505 2.217 1.00 65.75 371 THR A C 1
ATOM 2925 O O . THR A 1 371 ? 6.855 8.988 1.128 1.00 65.75 371 THR A O 1
ATOM 2928 N N . ARG A 1 372 ? 8.379 8.042 2.458 1.00 66.69 372 ARG A N 1
ATOM 2929 C CA . ARG A 1 372 ? 9.454 8.054 1.453 1.00 66.69 372 ARG A CA 1
ATOM 2930 C C . ARG A 1 372 ? 9.280 6.941 0.412 1.00 66.69 372 ARG A C 1
ATOM 2932 O O . ARG A 1 372 ? 8.811 5.842 0.714 1.00 66.69 372 ARG A O 1
ATOM 2939 N N . THR A 1 373 ? 9.739 7.209 -0.811 1.00 60.84 373 THR A N 1
ATOM 2940 C CA . THR A 1 373 ? 9.685 6.309 -1.982 1.00 60.84 373 THR A CA 1
ATOM 2941 C C . THR A 1 373 ? 10.243 4.913 -1.714 1.00 60.84 373 THR A C 1
ATOM 2943 O O . THR A 1 373 ? 9.562 3.917 -1.948 1.00 60.84 373 THR A O 1
ATOM 2946 N N . ALA A 1 374 ? 11.475 4.826 -1.207 1.00 64.50 374 ALA A N 1
ATOM 2947 C CA . ALA A 1 374 ? 12.151 3.552 -0.948 1.00 64.50 374 ALA A CA 1
ATOM 2948 C C . ALA A 1 374 ? 11.477 2.743 0.179 1.00 64.50 374 ALA A C 1
ATOM 2950 O O . ALA A 1 374 ? 11.378 1.513 0.110 1.00 64.50 374 ALA A O 1
ATOM 2951 N N . ASP A 1 375 ? 10.952 3.442 1.184 1.00 70.06 375 ASP A N 1
ATOM 2952 C CA . ASP A 1 375 ? 10.310 2.836 2.351 1.00 70.06 375 ASP A CA 1
ATOM 2953 C C . ASP A 1 375 ? 8.901 2.315 2.015 1.00 70.06 375 ASP A C 1
ATOM 2955 O O . ASP A 1 375 ? 8.449 1.317 2.572 1.00 70.06 375 ASP A O 1
ATOM 2959 N N . SER A 1 376 ? 8.229 2.924 1.033 1.00 70.81 376 SER A N 1
ATOM 2960 C CA . SER A 1 376 ? 6.897 2.509 0.569 1.00 70.81 376 SER A CA 1
ATOM 2961 C C . SER A 1 376 ? 6.915 1.118 -0.076 1.00 70.81 376 SER A C 1
ATOM 2963 O O . SER A 1 376 ? 6.095 0.258 0.255 1.00 70.81 376 SER A O 1
ATOM 2965 N N . PHE A 1 377 ? 7.884 0.858 -0.962 1.00 72.94 377 PHE A N 1
ATOM 2966 C CA . PHE A 1 377 ? 8.004 -0.442 -1.631 1.00 72.94 377 PHE A CA 1
ATOM 2967 C C . PHE A 1 377 ? 8.457 -1.547 -0.678 1.00 72.94 377 PHE A C 1
ATOM 2969 O O . PHE A 1 377 ? 7.906 -2.645 -0.719 1.00 72.94 377 PHE A O 1
ATOM 2976 N N . THR A 1 378 ? 9.414 -1.263 0.210 1.00 76.81 378 THR A N 1
ATOM 2977 C CA . THR A 1 378 ? 9.856 -2.234 1.225 1.00 76.81 378 THR A CA 1
ATOM 2978 C C . THR A 1 378 ? 8.744 -2.546 2.220 1.00 76.81 378 THR A C 1
ATOM 2980 O O . THR A 1 378 ? 8.527 -3.711 2.548 1.00 76.81 378 THR A O 1
ATOM 2983 N N . TYR A 1 379 ? 7.966 -1.548 2.642 1.00 76.44 379 TYR A N 1
ATOM 2984 C CA . TYR A 1 379 ? 6.784 -1.761 3.470 1.00 76.44 379 TYR A CA 1
ATOM 2985 C C . TYR A 1 379 ? 5.751 -2.649 2.770 1.00 76.44 379 TYR A C 1
ATOM 2987 O O . TYR A 1 379 ? 5.256 -3.602 3.368 1.00 76.44 379 TYR A O 1
ATOM 2995 N N . MET A 1 380 ? 5.426 -2.358 1.508 1.00 77.06 380 MET A N 1
ATOM 2996 C CA . MET A 1 380 ? 4.432 -3.110 0.742 1.00 77.06 380 MET A CA 1
ATOM 2997 C C . MET A 1 380 ? 4.876 -4.554 0.492 1.00 77.06 380 MET A C 1
ATOM 2999 O O . MET A 1 380 ? 4.088 -5.484 0.664 1.00 77.06 380 MET A O 1
ATOM 3003 N N . TYR A 1 381 ? 6.160 -4.740 0.179 1.00 76.62 381 TYR A N 1
ATOM 3004 C CA . TYR A 1 381 ? 6.783 -6.051 0.055 1.00 76.62 381 TYR A CA 1
ATOM 3005 C C . TYR A 1 381 ? 6.700 -6.833 1.373 1.00 76.62 381 TYR A C 1
ATOM 3007 O O . TYR A 1 381 ? 6.238 -7.975 1.385 1.00 76.62 381 TYR A O 1
ATOM 3015 N N . ASN A 1 382 ? 7.058 -6.203 2.495 1.00 77.94 382 ASN A N 1
ATOM 3016 C CA . ASN A 1 382 ? 6.996 -6.820 3.820 1.00 77.94 382 ASN A CA 1
ATOM 3017 C C . ASN A 1 382 ? 5.554 -7.144 4.244 1.00 77.94 382 ASN A C 1
ATOM 3019 O O . ASN A 1 382 ? 5.313 -8.190 4.842 1.00 77.94 382 ASN A O 1
ATOM 3023 N N . ALA A 1 383 ? 4.583 -6.288 3.914 1.00 74.44 383 ALA A N 1
ATOM 3024 C CA . ALA A 1 383 ? 3.167 -6.521 4.199 1.00 74.44 383 ALA A CA 1
ATOM 3025 C C . ALA A 1 383 ? 2.601 -7.719 3.415 1.00 74.44 383 ALA A C 1
ATOM 3027 O O . ALA A 1 383 ? 1.746 -8.442 3.926 1.00 74.44 383 ALA A O 1
ATOM 3028 N N . GLN A 1 384 ? 3.092 -7.955 2.194 1.00 71.94 384 GLN A N 1
ATOM 3029 C CA . GLN A 1 384 ? 2.681 -9.089 1.367 1.00 71.94 384 GLN A CA 1
ATOM 3030 C C . GLN A 1 384 ? 3.323 -10.412 1.810 1.00 71.94 384 GLN A C 1
ATOM 3032 O O . GLN A 1 384 ? 2.650 -11.441 1.805 1.00 71.94 384 GLN A O 1
ATOM 3037 N N . HIS A 1 385 ? 4.603 -10.391 2.195 1.00 69.06 385 HIS A N 1
ATOM 3038 C CA . HIS A 1 385 ? 5.399 -11.601 2.453 1.00 69.06 385 HIS A CA 1
ATOM 3039 C C . HIS A 1 385 ? 5.403 -12.061 3.917 1.00 69.06 385 HIS A C 1
ATOM 3041 O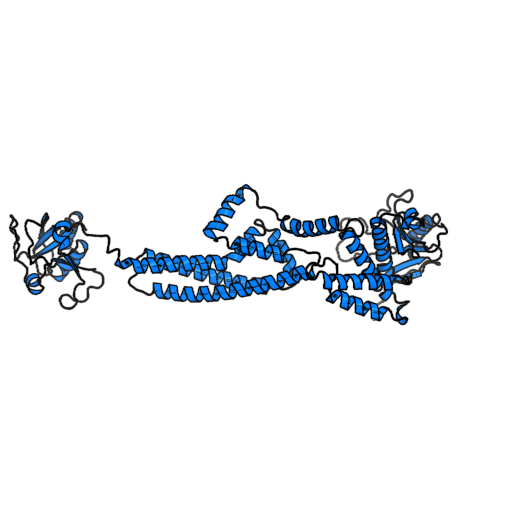 O . HIS A 1 385 ? 6.039 -13.060 4.246 1.00 69.06 385 HIS A O 1
ATOM 3047 N N . ASN A 1 386 ? 4.703 -11.361 4.812 1.00 70.38 386 ASN A N 1
ATOM 3048 C CA . ASN A 1 386 ? 4.566 -11.800 6.197 1.00 70.38 386 ASN A CA 1
ATOM 3049 C C . ASN A 1 386 ? 3.626 -13.021 6.317 1.00 70.38 386 ASN A C 1
ATOM 3051 O O . ASN A 1 386 ? 2.753 -13.220 5.475 1.00 70.38 386 ASN A O 1
ATOM 3055 N N . TYR A 1 387 ? 3.745 -13.809 7.392 1.00 66.06 387 TYR A N 1
ATOM 3056 C CA . TYR A 1 387 ? 3.021 -15.083 7.580 1.00 66.06 387 TYR A CA 1
ATOM 3057 C C . TYR A 1 387 ? 1.490 -14.990 7.440 1.00 66.06 387 TYR A C 1
ATOM 3059 O O . TYR A 1 387 ? 0.850 -15.930 6.977 1.00 66.06 387 TYR A O 1
ATOM 3067 N N . PHE A 1 388 ? 0.895 -13.855 7.815 1.00 67.50 388 PHE A N 1
ATOM 3068 C CA . PHE A 1 388 ? -0.550 -13.609 7.711 1.00 67.50 388 PHE A CA 1
ATOM 3069 C C . PHE A 1 388 ? -0.941 -12.757 6.487 1.00 67.50 388 PHE A C 1
ATOM 3071 O O . PHE A 1 388 ? -2.111 -12.386 6.335 1.00 67.50 388 PHE A O 1
ATOM 3078 N N . GLY A 1 389 ? 0.034 -12.428 5.632 1.00 75.19 389 GLY A N 1
ATOM 3079 C CA . GLY A 1 389 ? -0.102 -11.568 4.459 1.00 75.19 389 GLY A CA 1
ATOM 3080 C C . GLY A 1 389 ? -0.837 -10.257 4.749 1.00 75.19 389 GLY A C 1
ATOM 3081 O O . GLY A 1 389 ? -0.823 -9.723 5.863 1.00 75.19 389 GLY A O 1
ATOM 3082 N N . TYR A 1 390 ? -1.578 -9.778 3.748 1.00 76.44 390 TYR A N 1
ATOM 3083 C CA . TYR A 1 390 ? -2.392 -8.569 3.880 1.00 76.44 390 TYR A CA 1
ATOM 3084 C C . TYR A 1 390 ? -3.509 -8.675 4.929 1.00 76.44 390 TYR A C 1
ATOM 3086 O O . TYR A 1 390 ? -3.947 -7.647 5.437 1.00 76.44 390 TYR A O 1
ATOM 3094 N N . HIS A 1 391 ? -3.976 -9.882 5.270 1.00 79.12 391 HIS A N 1
ATOM 3095 C CA . HIS A 1 391 ? -5.046 -10.064 6.255 1.00 79.12 391 HIS A CA 1
ATOM 3096 C C . HIS A 1 391 ? -4.576 -9.708 7.668 1.00 79.12 391 HIS A C 1
ATOM 3098 O O . HIS A 1 391 ? -5.217 -8.901 8.337 1.00 79.12 391 HIS A O 1
ATOM 3104 N N . GLY A 1 392 ? -3.428 -10.239 8.100 1.00 81.69 392 GLY A N 1
ATOM 3105 C CA . GLY A 1 392 ? -2.857 -9.881 9.402 1.00 81.69 392 GLY A CA 1
ATOM 3106 C C . GLY A 1 392 ? -2.432 -8.416 9.458 1.00 81.69 392 GLY A C 1
ATOM 3107 O O . GLY A 1 392 ? -2.645 -7.740 10.462 1.00 81.69 392 GLY A O 1
ATOM 3108 N N . HIS A 1 393 ? -1.911 -7.891 8.348 1.00 84.50 393 HIS A N 1
ATOM 3109 C CA . HIS A 1 393 ? -1.561 -6.478 8.258 1.00 84.50 393 HIS A CA 1
ATOM 3110 C C . HIS A 1 393 ? -2.788 -5.569 8.410 1.00 84.50 393 HIS A C 1
ATOM 3112 O O . HIS A 1 393 ? -2.761 -4.609 9.175 1.00 84.50 393 HIS A O 1
ATOM 3118 N N . ALA A 1 394 ? -3.898 -5.907 7.750 1.00 87.56 394 ALA A N 1
ATOM 3119 C CA . ALA A 1 394 ? -5.157 -5.182 7.886 1.00 87.56 394 ALA A CA 1
ATOM 3120 C C . ALA A 1 394 ? -5.741 -5.269 9.306 1.00 87.56 394 ALA A C 1
ATOM 3122 O O . ALA A 1 394 ? -6.297 -4.284 9.788 1.00 87.56 394 ALA A O 1
ATOM 3123 N N . MET A 1 395 ? -5.570 -6.400 10.001 1.00 87.62 395 MET A N 1
ATOM 3124 C CA . MET A 1 395 ? -5.958 -6.520 11.411 1.00 87.62 395 MET A CA 1
ATOM 3125 C C . MET A 1 395 ? -5.178 -5.545 12.294 1.00 87.62 395 MET A C 1
ATOM 3127 O O . MET A 1 395 ? -5.795 -4.826 13.076 1.00 87.62 395 MET A O 1
ATOM 3131 N N . ILE A 1 396 ? -3.853 -5.458 12.130 1.00 89.00 396 ILE A N 1
ATOM 3132 C CA . ILE A 1 396 ? -3.011 -4.521 12.891 1.00 89.00 396 ILE A CA 1
ATOM 3133 C C . ILE A 1 396 ? -3.439 -3.072 12.635 1.00 89.00 396 ILE A C 1
ATOM 3135 O O . ILE A 1 396 ? -3.579 -2.300 13.580 1.00 89.00 396 ILE A O 1
ATOM 3139 N N . LEU A 1 397 ? -3.701 -2.715 11.375 1.00 90.06 397 LEU A N 1
ATOM 3140 C CA . LEU A 1 397 ? -4.175 -1.377 11.007 1.00 90.06 397 LEU A CA 1
ATOM 3141 C C . LEU A 1 397 ? -5.560 -1.059 11.601 1.00 90.06 397 LEU A C 1
ATOM 3143 O O . LEU A 1 397 ? -5.845 0.070 11.977 1.00 90.06 397 LEU A O 1
ATOM 3147 N N . SER A 1 398 ? -6.426 -2.058 11.753 1.00 93.94 398 SER A N 1
ATOM 3148 C CA . SER A 1 398 ? -7.749 -1.863 12.355 1.00 93.94 398 SER A CA 1
ATOM 3149 C C . SER A 1 398 ? -7.766 -1.834 13.890 1.00 93.94 398 SER A C 1
ATOM 3151 O O . SER A 1 398 ? -8.824 -1.598 14.468 1.00 93.94 398 SER A O 1
ATOM 3153 N N . LEU A 1 399 ? -6.642 -2.074 14.578 1.00 93.19 399 LEU A N 1
ATOM 3154 C CA . LEU A 1 399 ? -6.632 -2.189 16.043 1.00 93.19 399 LEU A CA 1
ATOM 3155 C C . LEU A 1 399 ? -7.121 -0.927 16.777 1.00 93.19 399 LEU A C 1
ATOM 3157 O O . LEU A 1 399 ? -7.971 -1.087 17.653 1.00 93.19 399 LEU A O 1
ATOM 3161 N N . PRO A 1 400 ? -6.665 0.303 16.450 1.00 94.81 400 PRO A N 1
ATOM 3162 C CA . PRO A 1 400 ? -7.170 1.503 17.119 1.00 94.81 400 PRO A CA 1
ATOM 3163 C C . PRO A 1 400 ? -8.702 1.646 17.043 1.00 94.81 400 PRO A C 1
ATOM 3165 O O . PRO A 1 400 ? -9.334 1.717 18.097 1.00 94.81 400 PRO A O 1
ATOM 3168 N N . PRO A 1 401 ? -9.350 1.608 15.856 1.00 95.12 401 PRO A N 1
ATOM 3169 C CA . PRO A 1 401 ? -10.805 1.725 15.801 1.00 95.12 401 PRO A CA 1
ATOM 3170 C C . PRO A 1 401 ? -11.539 0.540 16.445 1.00 95.12 401 PRO A C 1
ATOM 3172 O O . PRO A 1 401 ? -12.596 0.745 17.032 1.00 95.12 401 PRO A O 1
ATOM 3175 N N . VAL A 1 402 ? -11.005 -0.685 16.394 1.00 95.88 402 VAL A N 1
ATOM 3176 C CA . VAL A 1 402 ? -11.646 -1.851 17.035 1.00 95.88 402 VAL A CA 1
ATOM 3177 C C . VAL A 1 402 ? -11.657 -1.716 18.556 1.00 95.88 402 VAL A C 1
ATOM 3179 O O . VAL A 1 402 ? -12.693 -1.937 19.182 1.00 95.88 402 VAL A O 1
ATOM 3182 N N . LEU A 1 403 ? -10.534 -1.311 19.154 1.00 95.94 403 LEU A N 1
ATOM 3183 C CA . LEU A 1 403 ? -10.452 -1.050 20.593 1.00 95.94 403 LEU A CA 1
ATOM 3184 C C . LEU A 1 403 ? -11.380 0.098 21.004 1.00 95.94 403 LEU A C 1
ATOM 3186 O O . LEU A 1 403 ? -12.051 0.003 22.029 1.00 95.94 403 LEU A O 1
ATOM 3190 N N . LEU A 1 404 ? -11.482 1.140 20.177 1.00 95.94 404 LEU A N 1
ATOM 3191 C CA . LEU A 1 404 ? -12.413 2.241 20.405 1.00 95.94 404 LEU A CA 1
ATOM 3192 C C . LEU A 1 404 ? -13.881 1.783 20.381 1.00 95.94 404 LEU A C 1
ATOM 3194 O O . LEU A 1 404 ? -14.654 2.181 21.248 1.00 95.94 404 LEU A O 1
ATOM 3198 N N . VAL A 1 405 ? -14.275 0.925 19.435 1.00 96.25 405 VAL A N 1
ATOM 3199 C CA . VAL A 1 405 ? -15.642 0.374 19.388 1.00 96.25 405 VAL A CA 1
ATOM 3200 C C . VAL A 1 405 ? -15.938 -0.453 20.639 1.00 96.25 405 VAL A C 1
ATOM 3202 O O . VAL A 1 405 ? -16.988 -0.267 21.253 1.00 96.25 405 VAL A O 1
ATOM 3205 N N . TRP A 1 406 ? -15.008 -1.310 21.071 1.00 96.06 406 TRP A N 1
ATOM 3206 C CA . TRP A 1 406 ? -15.158 -2.061 22.321 1.00 96.06 406 TRP A CA 1
ATOM 3207 C C . TRP A 1 406 ? -15.285 -1.150 23.542 1.00 96.06 406 TRP A C 1
ATOM 3209 O O . TRP A 1 406 ? -16.115 -1.421 24.413 1.00 96.06 406 TRP A O 1
ATOM 3219 N N . ALA A 1 407 ? -14.528 -0.053 23.588 1.00 96.69 407 ALA A N 1
ATOM 3220 C CA . ALA A 1 407 ? -14.669 0.948 24.636 1.00 96.69 407 ALA A CA 1
ATOM 3221 C C . ALA A 1 407 ? -16.081 1.557 24.638 1.00 96.69 407 ALA A C 1
ATOM 3223 O O . ALA A 1 407 ? -16.748 1.562 25.665 1.00 96.69 407 ALA A O 1
ATOM 3224 N N . VAL A 1 408 ? -16.606 1.974 23.484 1.00 96.12 408 VAL A N 1
ATOM 3225 C CA . VAL A 1 408 ? -17.969 2.529 23.391 1.00 96.12 408 VAL A CA 1
ATOM 3226 C C . VAL A 1 408 ? -19.036 1.505 23.813 1.00 96.12 408 VAL A C 1
ATOM 3228 O O . VAL A 1 408 ? -19.955 1.838 24.564 1.00 96.12 408 VAL A O 1
ATOM 3231 N N . VAL A 1 409 ? -18.919 0.246 23.383 1.00 96.19 409 VAL A N 1
ATOM 3232 C CA . VAL A 1 409 ? -19.879 -0.819 23.734 1.00 96.19 409 VAL A CA 1
ATOM 3233 C C . VAL A 1 409 ? -19.869 -1.110 25.239 1.00 96.19 409 VAL A C 1
ATOM 3235 O O . VAL A 1 409 ? -20.916 -1.225 25.867 1.00 96.19 409 VAL A O 1
ATOM 3238 N N . THR A 1 410 ? -18.691 -1.191 25.850 1.00 95.69 410 THR A N 1
ATOM 3239 C CA . THR A 1 410 ? -18.567 -1.489 27.287 1.00 95.69 410 THR A CA 1
ATOM 3240 C C . THR A 1 410 ? -18.921 -0.285 28.161 1.00 95.69 410 THR A C 1
ATOM 3242 O O . THR A 1 410 ? -19.536 -0.455 29.211 1.00 95.69 410 THR A O 1
ATOM 3245 N N . PHE A 1 411 ? -18.656 0.940 27.700 1.00 96.00 411 PHE A N 1
ATOM 3246 C CA . PHE A 1 411 ? -19.130 2.165 28.347 1.00 96.00 411 PHE A CA 1
ATOM 3247 C C . PHE A 1 411 ? -20.657 2.268 28.345 1.00 96.00 411 PHE A C 1
ATOM 3249 O O . PHE A 1 411 ? -21.263 2.553 29.375 1.00 96.00 411 PHE A O 1
ATOM 3256 N N . THR A 1 412 ? -21.298 1.992 27.207 1.00 95.19 412 THR A N 1
ATOM 3257 C CA . THR A 1 412 ? -22.767 2.008 27.122 1.00 95.19 412 THR A CA 1
ATOM 3258 C C . THR A 1 412 ? -23.390 0.918 27.991 1.00 95.19 412 THR A C 1
ATOM 3260 O O . THR A 1 412 ? -24.361 1.193 28.693 1.00 95.19 412 THR A O 1
ATOM 3263 N N . ALA A 1 413 ? -22.789 -0.276 28.042 1.00 93.88 413 ALA A N 1
ATOM 3264 C CA . ALA A 1 413 ? -23.191 -1.327 28.976 1.00 93.88 413 ALA A CA 1
ATOM 3265 C C . ALA A 1 413 ? -23.044 -0.893 30.446 1.00 93.88 413 ALA A C 1
ATOM 3267 O O . ALA A 1 413 ? -23.931 -1.170 31.250 1.00 93.88 413 ALA A O 1
ATOM 3268 N N . SER A 1 414 ? -21.975 -0.166 30.795 1.00 92.56 414 SER A N 1
ATOM 3269 C CA . SER A 1 414 ? -21.792 0.391 32.142 1.00 92.56 414 SER A CA 1
ATOM 3270 C C . SER A 1 414 ? -22.880 1.398 32.509 1.00 92.56 414 SER A C 1
ATOM 3272 O O . SER A 1 414 ? -23.386 1.345 33.626 1.00 92.56 414 SER A O 1
ATOM 3274 N N . ILE A 1 415 ? -23.237 2.310 31.598 1.00 91.38 415 ILE A N 1
ATOM 3275 C CA . ILE A 1 415 ? -24.299 3.300 31.837 1.00 91.38 415 ILE A CA 1
ATOM 3276 C C . ILE A 1 415 ? -25.648 2.603 32.002 1.00 91.38 415 ILE A C 1
ATOM 3278 O O . ILE A 1 415 ? -26.409 2.948 32.899 1.00 91.38 415 ILE A O 1
ATOM 3282 N N . LEU A 1 416 ? -25.942 1.614 31.156 1.00 90.81 416 LEU A N 1
ATOM 3283 C CA . LEU A 1 416 ? -27.203 0.884 31.226 1.00 90.81 416 LEU A CA 1
ATOM 3284 C C . LEU A 1 416 ? -27.313 0.076 32.524 1.00 90.81 416 LEU A C 1
ATOM 3286 O O . LEU A 1 416 ? -28.352 0.106 33.174 1.00 90.81 416 LEU A O 1
ATOM 3290 N N . ALA A 1 417 ? -26.232 -0.594 32.931 1.00 88.06 417 ALA A N 1
ATOM 3291 C CA . ALA A 1 417 ? -26.180 -1.323 34.193 1.00 88.06 417 ALA A CA 1
ATOM 3292 C C . ALA A 1 417 ? -26.345 -0.388 35.401 1.00 88.06 417 ALA A C 1
ATOM 3294 O O . ALA A 1 417 ? -27.055 -0.736 36.339 1.00 88.06 417 ALA A O 1
ATOM 3295 N N . TYR A 1 418 ? -25.749 0.808 35.353 1.00 86.81 418 TYR A N 1
ATOM 3296 C CA . TYR A 1 418 ? -25.956 1.838 36.371 1.00 86.81 418 TYR A CA 1
ATOM 3297 C C . TYR A 1 418 ? -27.412 2.331 36.399 1.00 86.81 418 TYR A C 1
ATOM 3299 O O . TYR A 1 418 ? -28.013 2.405 37.459 1.00 86.81 418 TYR A O 1
ATOM 3307 N N . ALA A 1 419 ? -28.029 2.582 35.241 1.00 85.31 419 ALA A N 1
ATOM 3308 C CA . ALA A 1 419 ? -29.424 3.024 35.166 1.00 85.31 419 ALA A CA 1
ATOM 3309 C C . ALA A 1 419 ? -30.435 1.961 35.640 1.00 85.31 419 ALA A C 1
ATOM 3311 O O . ALA A 1 419 ? -31.529 2.299 36.082 1.00 85.31 419 ALA A O 1
ATOM 3312 N N . MET A 1 420 ? -30.090 0.675 35.530 1.00 82.06 420 MET A N 1
ATOM 3313 C CA . MET A 1 420 ? -30.938 -0.436 35.974 1.00 82.06 420 MET A CA 1
ATOM 3314 C C . MET A 1 420 ? -30.735 -0.813 37.449 1.00 82.06 420 MET A C 1
ATOM 3316 O O . MET A 1 420 ? -31.518 -1.609 37.966 1.00 82.06 420 MET A O 1
ATOM 3320 N N . GLN A 1 421 ? -29.731 -0.243 38.124 1.00 75.62 421 GLN A N 1
ATOM 3321 C CA . GLN A 1 421 ? -29.388 -0.537 39.520 1.00 75.62 421 GLN A CA 1
ATOM 3322 C C . GLN A 1 421 ? -30.574 -0.330 40.476 1.00 75.62 421 GLN A C 1
ATOM 3324 O O . GLN A 1 421 ? -30.807 -1.175 41.335 1.00 75.62 421 GLN A O 1
ATOM 3329 N N . ASP A 1 422 ? -31.387 0.707 40.261 1.00 60.16 422 ASP A N 1
ATOM 3330 C CA . ASP A 1 422 ? -32.566 0.999 41.093 1.00 60.16 422 ASP A CA 1
ATOM 3331 C C . ASP A 1 422 ? -33.748 0.042 40.847 1.00 60.16 422 ASP A C 1
ATOM 3333 O O . ASP A 1 422 ? -34.620 -0.118 41.701 1.00 60.16 422 ASP A O 1
ATOM 3337 N N . ALA A 1 423 ? -33.799 -0.613 39.681 1.00 57.75 423 ALA A N 1
ATOM 3338 C CA . ALA A 1 423 ? -34.874 -1.545 39.332 1.00 57.75 423 ALA A CA 1
ATOM 3339 C C . ALA A 1 423 ? -34.665 -2.942 39.946 1.00 57.75 423 ALA A C 1
ATOM 3341 O O . ALA A 1 423 ? -35.622 -3.701 40.110 1.00 57.75 423 ALA A O 1
ATOM 3342 N N . THR A 1 424 ? -33.424 -3.281 40.299 1.00 50.56 424 THR A N 1
ATOM 3343 C CA . THR A 1 424 ? -33.047 -4.530 40.963 1.00 50.56 424 THR A CA 1
ATOM 3344 C C . THR A 1 424 ? -32.602 -4.225 42.391 1.00 50.56 424 THR A C 1
ATOM 3346 O O . THR A 1 424 ? -31.407 -4.138 42.665 1.00 50.56 424 THR A O 1
ATOM 3349 N N . GLY A 1 425 ? -33.559 -4.044 43.308 1.00 52.22 425 GLY A N 1
ATOM 3350 C CA . GLY A 1 425 ? -33.257 -3.959 44.742 1.00 52.22 425 GLY A CA 1
ATOM 3351 C C . GLY A 1 425 ? -32.417 -5.158 45.230 1.00 52.22 425 GLY A C 1
ATOM 3352 O O . GLY A 1 425 ? -32.402 -6.200 44.568 1.00 52.22 425 GLY A O 1
ATOM 3353 N N . PRO A 1 426 ? -31.707 -5.032 46.367 1.00 49.34 426 PRO A N 1
ATOM 3354 C CA . PRO A 1 426 ? -30.734 -6.024 46.822 1.00 49.34 426 PRO A CA 1
ATOM 3355 C C . PRO A 1 426 ? -31.366 -7.417 46.940 1.00 49.34 426 PRO A C 1
ATOM 3357 O O . PRO A 1 426 ? -32.393 -7.607 47.591 1.00 49.34 426 PRO A O 1
ATOM 3360 N N . THR A 1 427 ? -30.749 -8.392 46.274 1.00 51.19 427 THR A N 1
ATOM 3361 C CA . THR A 1 427 ? -31.222 -9.780 46.158 1.00 51.19 427 THR A CA 1
ATOM 3362 C C . THR A 1 427 ? -30.927 -10.655 47.378 1.00 51.19 427 THR A C 1
ATOM 3364 O O . THR A 1 427 ? -31.353 -11.805 47.391 1.00 51.19 427 THR A O 1
ATOM 3367 N N . ASP A 1 428 ? -30.267 -10.129 48.410 1.00 61.88 428 ASP A N 1
ATOM 3368 C CA . ASP A 1 428 ? -30.045 -10.839 49.672 1.00 61.88 428 ASP A CA 1
ATOM 3369 C C . ASP A 1 428 ? -31.091 -10.388 50.694 1.00 61.88 428 ASP A C 1
ATOM 3371 O O . ASP A 1 428 ? -30.884 -9.468 51.481 1.00 61.88 428 ASP A O 1
ATOM 3375 N N . ARG A 1 429 ? -32.267 -11.020 50.652 1.00 72.06 429 ARG A N 1
ATOM 3376 C CA . ARG A 1 429 ? -33.247 -10.910 51.738 1.00 72.06 429 ARG A CA 1
ATOM 3377 C C . ARG A 1 429 ? -32.822 -11.869 52.849 1.00 72.06 429 ARG A C 1
ATOM 3379 O O . ARG A 1 429 ? -32.588 -13.037 52.538 1.00 72.06 429 ARG A O 1
ATOM 3386 N N . PRO A 1 430 ? -32.738 -11.426 54.112 1.00 83.75 430 PRO A N 1
ATOM 3387 C CA . PRO A 1 430 ? -32.408 -12.334 55.196 1.00 83.75 430 PRO A CA 1
ATOM 3388 C C . PRO A 1 430 ? -33.495 -13.405 55.346 1.00 83.75 430 PRO A C 1
ATOM 3390 O O . PRO A 1 430 ? -34.684 -13.143 55.168 1.00 83.75 430 PRO A O 1
ATOM 3393 N N . THR A 1 431 ? -33.096 -14.617 55.702 1.00 87.88 431 THR A N 1
ATOM 3394 C CA . THR A 1 431 ? -33.972 -15.662 56.230 1.00 87.88 431 THR A CA 1
ATOM 3395 C C . THR A 1 431 ? -34.527 -15.246 57.596 1.00 87.88 431 THR A C 1
ATOM 3397 O O . THR A 1 431 ? -35.717 -15.446 57.880 1.00 87.88 431 THR A O 1
ATOM 3400 N N . TYR A 1 432 ? -33.680 -14.638 58.436 1.00 92.12 432 TYR A N 1
ATOM 3401 C CA . TYR A 1 432 ? -34.020 -14.266 59.806 1.00 92.12 432 TYR A CA 1
ATOM 3402 C C . TYR A 1 432 ? -33.529 -12.869 60.191 1.00 92.12 432 TYR A C 1
ATOM 3404 O O . TYR A 1 432 ? -32.440 -12.423 59.842 1.00 92.12 432 TYR A O 1
ATOM 3412 N N . ILE A 1 433 ? -34.340 -12.193 60.999 1.00 94.06 433 ILE A N 1
ATOM 3413 C CA . ILE A 1 433 ? -33.959 -10.965 61.699 1.00 94.06 433 ILE A CA 1
ATOM 3414 C C . ILE A 1 433 ? -34.197 -11.145 63.194 1.00 94.06 433 ILE A C 1
ATOM 3416 O O . ILE A 1 433 ? -34.931 -12.038 63.621 1.00 94.06 433 ILE A O 1
ATOM 3420 N N . TYR A 1 434 ? -33.551 -10.317 64.002 1.00 95.56 434 TYR A N 1
ATOM 3421 C CA . TYR A 1 434 ? -33.410 -10.568 65.426 1.00 95.56 434 TYR A CA 1
ATOM 3422 C C . TYR A 1 434 ? -33.813 -9.354 66.258 1.00 95.56 434 TYR A C 1
ATOM 3424 O O . TYR A 1 434 ? -33.493 -8.216 65.913 1.00 95.56 434 TYR A O 1
ATOM 3432 N N . LYS A 1 435 ? -34.487 -9.604 67.384 1.00 95.06 435 LYS A N 1
ATOM 3433 C CA . LYS A 1 435 ? -34.760 -8.605 68.425 1.00 95.06 435 LYS A CA 1
ATOM 3434 C C . LYS A 1 435 ? -34.004 -8.976 69.691 1.00 95.06 435 LYS A C 1
ATOM 3436 O O . LYS A 1 435 ? -34.027 -10.136 70.089 1.00 95.06 435 LYS A O 1
ATOM 3441 N N . LEU A 1 436 ? -33.382 -7.998 70.342 1.00 93.62 436 LEU A N 1
ATOM 3442 C CA . LEU A 1 436 ? -32.809 -8.168 71.675 1.00 93.62 436 LEU A CA 1
ATOM 3443 C C . LEU A 1 436 ? -33.715 -7.511 72.715 1.00 93.62 436 LEU A C 1
ATOM 3445 O O . LEU A 1 436 ? -34.201 -6.396 72.503 1.00 93.62 436 LEU A O 1
ATOM 3449 N N . VAL A 1 437 ? -33.930 -8.204 73.830 1.00 91.94 437 VAL A N 1
ATOM 3450 C CA . VAL A 1 437 ? -34.739 -7.745 74.963 1.00 91.94 437 VAL A CA 1
ATOM 3451 C C . VAL A 1 437 ? -33.931 -7.942 76.251 1.00 91.94 437 VAL A C 1
ATOM 3453 O O . VAL A 1 437 ? -33.362 -9.016 76.454 1.00 91.94 437 VAL A O 1
ATOM 3456 N N . PRO A 1 438 ? -33.830 -6.927 77.126 1.00 90.50 438 PRO A N 1
ATOM 3457 C CA . PRO A 1 438 ? -33.070 -7.043 78.367 1.00 90.50 438 PRO A CA 1
ATOM 3458 C C . PRO A 1 438 ? -33.777 -7.963 79.367 1.00 90.50 438 PRO A C 1
ATOM 3460 O O . PRO A 1 438 ? -35.005 -8.030 79.394 1.00 90.50 438 PRO A O 1
ATOM 3463 N N . ALA A 1 439 ? -33.021 -8.605 80.263 1.00 85.44 439 ALA A N 1
ATOM 3464 C CA . ALA A 1 439 ? -33.604 -9.474 81.291 1.00 85.44 439 ALA A CA 1
ATOM 3465 C C . ALA A 1 439 ? -34.582 -8.770 82.257 1.00 85.44 439 ALA A C 1
ATOM 3467 O O . ALA A 1 439 ? -35.422 -9.428 82.865 1.00 85.44 439 ALA A O 1
ATOM 3468 N N . SER A 1 440 ? -34.529 -7.435 82.357 1.00 82.94 440 SER A N 1
ATOM 3469 C CA . SER A 1 440 ? -35.500 -6.627 83.110 1.00 82.94 440 SER A CA 1
ATOM 3470 C C . SER A 1 440 ? -36.924 -6.679 82.538 1.00 82.94 440 SER A C 1
ATOM 3472 O O . SER A 1 440 ? -37.870 -6.333 83.243 1.00 82.94 440 SER A O 1
ATOM 3474 N N . SER A 1 441 ? -37.093 -7.125 81.289 1.00 83.88 441 SER A N 1
ATOM 3475 C CA . SER A 1 441 ? -38.387 -7.375 80.654 1.00 83.88 441 SER A CA 1
ATOM 3476 C C . SER A 1 441 ? -38.443 -8.838 80.186 1.00 83.88 441 SER A C 1
ATOM 3478 O O . SER A 1 441 ? -38.175 -9.127 79.018 1.00 83.88 441 SER A O 1
ATOM 3480 N N . PRO A 1 442 ? -38.700 -9.792 81.101 1.00 78.19 442 PRO A N 1
ATOM 3481 C CA . PRO A 1 442 ? -38.588 -11.212 80.794 1.00 78.19 442 PRO A CA 1
ATOM 3482 C C . PRO A 1 442 ? -39.602 -11.642 79.732 1.00 78.19 442 PRO A C 1
ATOM 3484 O O . PRO A 1 442 ? -40.780 -11.278 79.785 1.00 78.19 442 PRO A O 1
ATOM 3487 N N . VAL A 1 443 ? -39.138 -12.448 78.777 1.00 84.56 443 VAL A N 1
ATOM 3488 C CA . VAL A 1 443 ? -39.984 -13.053 77.745 1.00 84.56 443 VAL A CA 1
ATOM 3489 C C . VAL A 1 443 ? -40.638 -14.310 78.337 1.00 84.56 443 VAL A C 1
ATOM 3491 O O . VAL A 1 443 ? -39.908 -15.201 78.767 1.00 84.56 443 VAL A O 1
ATOM 3494 N N . PRO A 1 444 ? -41.981 -14.413 78.389 1.00 82.12 444 PRO A N 1
ATOM 3495 C CA . PRO A 1 444 ? -42.650 -15.593 78.938 1.00 82.12 444 PRO A CA 1
ATOM 3496 C C . PRO A 1 444 ? -42.364 -16.862 78.122 1.00 82.12 444 PRO A C 1
ATOM 3498 O O . PRO A 1 444 ? -42.320 -16.796 76.893 1.00 82.12 444 PRO A O 1
ATOM 3501 N N . ASP A 1 445 ? -42.278 -18.019 78.792 1.00 78.25 445 ASP A N 1
ATOM 3502 C CA . ASP A 1 445 ? -42.066 -19.329 78.144 1.00 78.25 445 ASP A CA 1
ATOM 3503 C C . ASP A 1 445 ? -43.126 -19.629 77.071 1.00 78.25 445 ASP A C 1
ATOM 3505 O O . ASP A 1 445 ? -42.834 -20.176 76.007 1.00 78.25 445 ASP A O 1
ATOM 3509 N N . THR A 1 446 ? -44.375 -19.230 77.329 1.00 84.88 446 THR A N 1
ATOM 3510 C CA . THR A 1 446 ? -45.451 -19.219 76.335 1.00 84.88 446 THR A CA 1
ATOM 3511 C C . THR A 1 446 ? -45.588 -17.821 75.744 1.00 84.88 446 THR A C 1
ATOM 3513 O O . THR A 1 446 ? -46.119 -16.918 76.397 1.00 84.88 446 THR A O 1
ATOM 3516 N N . LEU A 1 447 ? -45.130 -17.647 74.503 1.00 86.00 447 LEU A N 1
ATOM 3517 C CA . LEU A 1 447 ? -45.147 -16.352 73.825 1.00 86.00 447 LEU A CA 1
ATOM 3518 C C . LEU A 1 447 ? -46.585 -15.815 73.652 1.00 86.00 447 LEU A C 1
ATOM 3520 O O . LEU A 1 447 ? -47.431 -16.513 73.085 1.00 86.00 447 LEU A O 1
ATOM 3524 N N . PRO A 1 448 ? -46.877 -14.578 74.095 1.00 86.00 448 PRO A N 1
ATOM 3525 C CA . PRO A 1 448 ? -48.163 -13.933 73.844 1.00 86.00 448 PRO A CA 1
ATOM 3526 C C . PRO A 1 448 ? -48.294 -13.511 72.372 1.00 86.00 448 PRO A C 1
ATOM 3528 O O . PRO A 1 448 ? -47.311 -13.461 71.633 1.00 86.00 448 PRO A O 1
ATOM 3531 N N . GLU A 1 449 ? -49.501 -13.123 71.947 1.00 83.88 449 GLU A N 1
ATOM 3532 C CA . GLU A 1 449 ? -49.709 -12.538 70.608 1.00 83.88 449 GLU A CA 1
ATOM 3533 C C . GLU A 1 449 ? -48.931 -11.229 70.401 1.00 83.88 449 GLU A C 1
ATOM 3535 O O . GLU A 1 449 ? -48.627 -10.854 69.268 1.00 83.88 449 GLU A O 1
ATOM 3540 N N . ARG A 1 450 ? -48.609 -10.523 71.491 1.00 87.38 450 ARG A N 1
ATOM 3541 C CA . ARG A 1 450 ? -47.860 -9.270 71.471 1.00 87.38 450 ARG A CA 1
ATOM 3542 C C . ARG A 1 450 ? -46.986 -9.138 72.713 1.00 87.38 450 ARG A C 1
ATOM 3544 O O . ARG A 1 450 ? -47.498 -9.124 73.830 1.00 87.38 450 ARG A O 1
ATOM 3551 N N . LEU A 1 451 ? -45.681 -9.000 72.504 1.00 87.44 451 LEU A N 1
ATOM 3552 C CA . LEU A 1 451 ? -44.723 -8.642 73.543 1.00 87.44 451 LEU A CA 1
ATOM 3553 C C . LEU A 1 451 ? -44.785 -7.140 73.863 1.00 87.44 451 LEU A C 1
ATOM 3555 O O . LEU A 1 451 ? -45.122 -6.334 72.987 1.00 87.44 451 LEU A O 1
ATOM 3559 N N . PRO A 1 452 ? -44.461 -6.746 75.108 1.00 86.81 452 PRO A N 1
ATOM 3560 C CA . PRO A 1 452 ? -44.318 -5.341 75.459 1.00 86.81 452 PRO A CA 1
ATOM 3561 C C . PRO A 1 452 ? -43.188 -4.699 74.642 1.00 86.81 452 PRO A C 1
ATOM 3563 O O . PRO A 1 452 ? -42.147 -5.310 74.399 1.00 86.81 452 PRO A O 1
ATOM 3566 N N . LEU A 1 453 ? -43.405 -3.458 74.208 1.00 87.19 453 LEU A N 1
ATOM 3567 C CA . LEU A 1 453 ? -42.392 -2.681 73.498 1.00 87.19 453 LEU A CA 1
ATOM 3568 C C . LEU A 1 453 ? -41.357 -2.131 74.477 1.00 87.19 453 LEU A C 1
ATOM 3570 O O . LEU A 1 453 ? -41.687 -1.796 75.614 1.00 87.19 453 LEU A O 1
ATOM 3574 N N . SER A 1 454 ? -40.117 -1.976 74.012 1.00 86.75 454 SER A N 1
ATOM 3575 C CA . SER A 1 454 ? -39.128 -1.198 74.757 1.00 86.75 454 SER A CA 1
ATOM 3576 C C . SER A 1 454 ? -39.492 0.293 74.749 1.00 86.75 454 SER A C 1
ATOM 3578 O O . SER A 1 454 ? -40.229 0.766 73.876 1.00 86.75 454 SER A O 1
ATOM 3580 N N . GLU A 1 455 ? -38.952 1.061 75.696 1.00 86.06 455 GLU A N 1
ATOM 3581 C CA . GLU A 1 455 ? -39.113 2.523 75.713 1.00 86.06 455 GLU A CA 1
ATOM 3582 C C . GLU A 1 455 ? -38.601 3.161 74.410 1.00 86.06 455 GLU A C 1
ATOM 3584 O O . GLU A 1 455 ? -39.230 4.071 73.864 1.00 86.06 455 GLU A O 1
ATOM 3589 N N . LEU A 1 456 ? -37.508 2.621 73.859 1.00 86.81 456 LEU A N 1
ATOM 3590 C CA . LEU A 1 456 ? -36.923 3.069 72.598 1.00 86.81 456 LEU A CA 1
ATOM 3591 C C . LEU A 1 456 ? -37.846 2.791 71.401 1.00 86.81 456 LEU A C 1
ATOM 3593 O O . LEU A 1 456 ? -38.068 3.676 70.573 1.00 86.81 456 LEU A O 1
ATOM 3597 N N . ASP A 1 457 ? -38.427 1.593 71.315 1.00 89.00 457 ASP A N 1
ATOM 3598 C CA . ASP A 1 457 ? -39.374 1.245 70.242 1.00 89.00 457 ASP A CA 1
ATOM 3599 C C . ASP A 1 457 ? -40.672 2.065 70.348 1.00 89.00 457 ASP A C 1
ATOM 3601 O O . ASP A 1 457 ? -41.252 2.482 69.347 1.00 89.00 457 ASP A O 1
ATOM 3605 N N . THR A 1 458 ? -41.107 2.360 71.576 1.00 86.88 458 THR A N 1
ATOM 3606 C CA . THR A 1 458 ? -42.283 3.207 71.831 1.00 86.88 458 THR A CA 1
ATOM 3607 C C . THR A 1 458 ? -42.039 4.649 71.389 1.00 86.88 458 THR A C 1
ATOM 3609 O O . THR A 1 458 ? -42.905 5.256 70.765 1.00 86.88 458 THR A O 1
ATOM 3612 N N . THR A 1 459 ? -40.851 5.189 71.675 1.00 87.69 459 THR A N 1
ATOM 3613 C CA . THR A 1 459 ? -40.478 6.571 71.331 1.00 87.69 459 THR A CA 1
ATOM 3614 C C . THR A 1 459 ? -40.254 6.753 69.829 1.00 87.69 459 THR A C 1
ATOM 3616 O O . THR A 1 459 ? -40.632 7.774 69.261 1.00 87.69 459 THR A O 1
ATOM 3619 N N . SER A 1 460 ? -39.650 5.761 69.173 1.00 85.06 460 SER A N 1
ATOM 3620 C CA . SER A 1 460 ? -39.365 5.781 67.730 1.00 85.06 460 SER A CA 1
ATOM 3621 C C . SER A 1 460 ? -40.583 5.459 66.856 1.00 85.06 460 SER A C 1
ATOM 3623 O O . SER A 1 460 ? -40.631 5.866 65.695 1.00 85.06 460 SER A O 1
ATOM 3625 N N . GLY A 1 461 ? -41.586 4.764 67.404 1.00 86.69 461 GLY A N 1
ATOM 3626 C CA . GLY A 1 461 ? -42.805 4.380 66.690 1.00 86.69 461 GLY A CA 1
ATOM 3627 C C . GLY A 1 461 ? -42.660 3.128 65.816 1.00 86.69 461 GLY A C 1
ATOM 3628 O O . GLY A 1 461 ? -43.569 2.822 65.042 1.00 86.69 461 GLY A O 1
ATOM 3629 N N . PHE A 1 462 ? -41.550 2.398 65.935 1.00 90.94 462 PHE A N 1
ATOM 3630 C CA . PHE A 1 462 ? -41.279 1.136 65.241 1.00 90.94 462 PHE A CA 1
ATOM 3631 C C . PHE A 1 462 ? -40.406 0.218 66.104 1.00 90.94 462 PHE A C 1
ATOM 3633 O O . PHE A 1 462 ? -39.783 0.658 67.066 1.00 90.94 462 PHE A O 1
ATOM 3640 N N . ILE A 1 463 ? -40.355 -1.077 65.777 1.00 91.88 463 ILE A N 1
ATOM 3641 C CA . ILE A 1 463 ? -39.497 -2.026 66.501 1.00 91.88 463 ILE A CA 1
ATOM 3642 C C . ILE A 1 463 ? -38.125 -2.080 65.828 1.00 91.88 463 ILE A C 1
ATOM 3644 O O . ILE A 1 463 ? -38.028 -2.450 64.657 1.00 91.88 463 ILE A O 1
ATOM 3648 N N . HIS A 1 464 ? -37.069 -1.766 66.581 1.00 92.56 464 HIS A N 1
ATOM 3649 C CA . HIS A 1 464 ? -35.686 -1.916 66.125 1.00 92.56 464 HIS A CA 1
ATOM 3650 C C . HIS A 1 464 ? -35.302 -3.390 66.078 1.00 92.56 464 HIS A C 1
ATOM 3652 O O . HIS A 1 464 ? -35.407 -4.081 67.099 1.00 92.56 464 HIS A O 1
ATOM 3658 N N . LEU A 1 465 ? -34.838 -3.854 64.923 1.00 93.25 465 LEU A N 1
ATOM 3659 C CA . LEU A 1 465 ? -34.352 -5.209 64.703 1.00 93.25 465 LEU A CA 1
ATOM 3660 C C . LEU A 1 465 ? -32.911 -5.158 64.185 1.00 93.25 465 LEU A C 1
ATOM 3662 O O . LEU A 1 465 ? -32.386 -4.107 63.822 1.00 93.25 465 LEU A O 1
ATOM 3666 N N . SER A 1 466 ? -32.249 -6.305 64.180 1.00 92.69 466 SER A N 1
ATOM 3667 C CA . SER A 1 466 ? -30.874 -6.452 63.709 1.00 92.69 466 SER A CA 1
ATOM 3668 C C . SER A 1 466 ? -30.749 -7.701 62.848 1.00 92.69 466 SER A C 1
ATOM 3670 O O . SER A 1 466 ? -31.439 -8.696 63.070 1.00 92.69 466 SER A O 1
ATOM 3672 N N . THR A 1 467 ? -29.859 -7.672 61.864 1.00 90.94 467 THR A N 1
ATOM 3673 C CA . THR A 1 467 ? -29.414 -8.882 61.160 1.00 90.94 467 THR A CA 1
ATOM 3674 C C . THR A 1 467 ? -28.426 -9.672 62.015 1.00 90.94 467 THR A C 1
ATOM 3676 O O . THR A 1 467 ? -27.876 -9.143 62.983 1.00 90.94 467 THR A O 1
ATOM 3679 N N . ALA A 1 468 ? -28.151 -10.925 61.641 1.00 88.75 468 ALA A N 1
ATOM 3680 C CA . ALA A 1 468 ? -27.164 -11.770 62.318 1.00 88.75 468 ALA A CA 1
ATOM 3681 C C . ALA A 1 468 ? -25.799 -11.072 62.507 1.00 88.75 468 ALA A C 1
ATOM 3683 O O . ALA A 1 468 ? -25.204 -11.148 63.580 1.00 88.75 468 ALA A O 1
ATOM 3684 N N . VAL A 1 469 ? -25.343 -10.325 61.494 1.00 88.00 469 VAL A N 1
ATOM 3685 C CA . VAL A 1 469 ? -24.055 -9.606 61.504 1.00 88.00 469 VAL A CA 1
ATOM 3686 C C . VAL A 1 469 ? -24.086 -8.378 62.428 1.00 88.00 469 VAL A C 1
ATOM 3688 O O . VAL A 1 469 ? -23.070 -8.012 63.012 1.00 88.00 469 VAL A O 1
ATOM 3691 N N . GLN A 1 470 ? -25.259 -7.766 62.609 1.00 89.31 470 GLN A N 1
ATOM 3692 C CA . GLN A 1 470 ? -25.456 -6.564 63.431 1.00 89.31 470 GLN A CA 1
ATOM 3693 C C . GLN A 1 470 ? -25.619 -6.862 64.932 1.00 89.31 470 GLN A C 1
ATOM 3695 O O . GLN A 1 470 ? -25.512 -5.945 65.755 1.00 89.31 470 GLN A O 1
ATOM 3700 N N . ILE A 1 471 ? -25.867 -8.122 65.318 1.00 91.69 471 ILE A N 1
ATOM 3701 C CA . ILE A 1 471 ? -26.015 -8.528 66.727 1.00 91.69 471 ILE A CA 1
ATOM 3702 C C . ILE A 1 471 ? -24.774 -8.135 67.550 1.00 91.69 471 ILE A C 1
ATOM 3704 O O . ILE A 1 471 ? -24.947 -7.467 68.574 1.00 91.69 471 ILE A O 1
ATOM 3708 N N . PRO A 1 472 ? -23.551 -8.411 67.048 1.00 90.00 472 PRO A N 1
ATOM 3709 C CA . PRO A 1 472 ? -22.299 -7.727 67.317 1.00 90.00 472 PRO A CA 1
ATOM 3710 C C . PRO A 1 472 ? -22.340 -6.425 68.110 1.00 90.00 472 PRO A C 1
ATOM 3712 O O . PRO A 1 472 ? -22.212 -6.336 69.336 1.00 90.00 472 PRO A O 1
ATOM 3715 N N . GLY A 1 473 ? -22.501 -5.377 67.302 1.00 87.81 473 GLY A N 1
ATOM 3716 C CA . GLY A 1 473 ? -22.535 -3.990 67.727 1.00 87.81 473 GLY A CA 1
ATOM 3717 C C . GLY A 1 473 ? -23.755 -3.690 68.584 1.00 87.81 473 GLY A C 1
ATOM 3718 O O . GLY A 1 473 ? -23.649 -2.934 69.545 1.00 87.81 473 GLY A O 1
ATOM 3719 N N . THR A 1 474 ? -24.900 -4.322 68.319 1.00 89.94 474 THR A N 1
ATOM 3720 C CA . THR A 1 474 ? -26.120 -4.077 69.102 1.00 89.94 474 THR A CA 1
ATOM 3721 C C . THR A 1 474 ? -25.935 -4.456 70.573 1.00 89.94 474 THR A C 1
ATOM 3723 O O . THR A 1 474 ? -26.251 -3.652 71.453 1.00 89.94 474 THR A O 1
ATOM 3726 N N . LEU A 1 475 ? -25.332 -5.615 70.859 1.00 90.50 475 LEU A N 1
ATOM 3727 C CA . LEU A 1 475 ? -24.974 -6.019 72.225 1.00 90.50 475 LEU A CA 1
ATOM 3728 C C . LEU A 1 475 ? -23.983 -5.051 72.874 1.00 90.50 475 LEU A C 1
ATOM 3730 O O . LEU A 1 475 ? -24.169 -4.639 74.019 1.00 90.50 475 LEU A O 1
ATOM 3734 N N . LYS A 1 476 ? -22.944 -4.665 72.128 1.00 87.75 476 LYS A N 1
ATOM 3735 C CA . LYS A 1 476 ? -21.888 -3.766 72.605 1.00 87.75 476 LYS A CA 1
ATOM 3736 C C . LYS A 1 476 ? -22.404 -2.366 72.945 1.00 87.75 476 LYS A C 1
ATOM 3738 O O . LYS A 1 476 ? -21.880 -1.746 73.861 1.00 87.75 476 LYS A O 1
ATOM 3743 N N . HIS A 1 477 ? -23.384 -1.854 72.206 1.00 84.88 477 HIS A N 1
ATOM 3744 C CA . HIS A 1 477 ? -23.844 -0.473 72.355 1.00 84.88 477 HIS A CA 1
ATOM 3745 C C . HIS A 1 477 ? -25.032 -0.320 73.303 1.00 84.88 477 HIS A C 1
ATOM 3747 O O . HIS A 1 477 ? -25.086 0.664 74.033 1.00 84.88 477 HIS A O 1
ATOM 3753 N N . PHE A 1 478 ? -25.967 -1.273 73.309 1.00 87.19 478 PHE A N 1
ATOM 3754 C CA . PHE A 1 478 ? -27.212 -1.142 74.073 1.00 87.19 478 PHE A CA 1
ATOM 3755 C C . PHE A 1 478 ? -27.300 -2.085 75.270 1.00 87.19 478 PHE A C 1
ATOM 3757 O O . PHE A 1 478 ? -28.073 -1.831 76.187 1.00 87.19 478 PHE A O 1
ATOM 3764 N N . PHE A 1 479 ? -26.503 -3.156 75.286 1.00 89.31 479 PHE A N 1
ATOM 3765 C CA . PHE A 1 479 ? -26.570 -4.194 76.317 1.00 89.31 479 PHE A CA 1
ATOM 3766 C C . PHE A 1 479 ? -25.256 -4.340 77.103 1.00 89.31 479 PHE A C 1
ATOM 3768 O O . PHE A 1 479 ? -24.997 -5.371 77.720 1.00 89.31 479 PHE A O 1
ATOM 3775 N N . ALA A 1 480 ? -24.425 -3.291 77.111 1.00 85.94 480 ALA A N 1
ATOM 3776 C CA . ALA A 1 480 ? -23.117 -3.265 77.770 1.00 85.94 480 ALA A CA 1
ATOM 3777 C C . ALA A 1 480 ? -23.163 -3.255 79.304 1.00 85.94 480 ALA A C 1
ATOM 3779 O O . ALA A 1 480 ? -22.131 -3.488 79.922 1.00 85.94 480 ALA A O 1
ATOM 3780 N N . GLU A 1 481 ? -24.320 -3.012 79.918 1.00 86.31 481 GLU A N 1
ATOM 3781 C CA . GLU A 1 481 ? -24.517 -3.021 81.380 1.00 86.31 481 GLU A CA 1
ATOM 3782 C C . GLU A 1 481 ? -25.456 -4.157 81.830 1.00 86.31 481 GLU A C 1
ATOM 3784 O O . GLU A 1 481 ? -25.764 -4.294 83.009 1.00 86.31 481 GLU A O 1
ATOM 3789 N N . HIS A 1 482 ? -25.918 -4.997 80.895 1.00 87.56 482 HIS A N 1
ATOM 3790 C CA . HIS A 1 482 ? -26.818 -6.110 81.192 1.00 87.56 482 HIS A CA 1
ATOM 3791 C C . HIS A 1 482 ? -26.029 -7.409 81.406 1.00 87.56 482 HIS A C 1
ATOM 3793 O O . HIS A 1 482 ? -25.093 -7.706 80.661 1.00 87.56 482 HIS A O 1
ATOM 3799 N N . GLU A 1 483 ? -26.419 -8.193 82.415 1.00 89.12 483 GLU A N 1
ATOM 3800 C CA . GLU A 1 483 ? -25.839 -9.519 82.690 1.00 89.12 483 GLU A CA 1
ATOM 3801 C C . GLU A 1 483 ? -26.484 -10.630 81.851 1.00 89.12 483 GLU A C 1
ATOM 3803 O O . GLU A 1 483 ? -25.856 -11.651 81.593 1.00 89.12 483 GLU A O 1
ATOM 3808 N N . GLN A 1 484 ? -27.720 -10.424 81.388 1.00 91.12 484 GLN A N 1
ATOM 3809 C CA . GLN A 1 484 ? -28.478 -11.400 80.610 1.00 91.12 484 GLN A CA 1
ATOM 3810 C C . GLN A 1 484 ? -29.400 -10.699 79.599 1.00 91.12 484 GLN A C 1
ATOM 3812 O O . GLN A 1 484 ? -29.971 -9.638 79.887 1.00 91.12 484 GLN A O 1
ATOM 3817 N N . VAL A 1 485 ? -29.559 -11.302 78.417 1.00 93.38 485 VAL A N 1
ATOM 3818 C CA . VAL A 1 485 ? -30.457 -10.834 77.347 1.00 93.38 485 VAL A CA 1
ATOM 3819 C C . VAL A 1 485 ? -31.239 -11.985 76.718 1.00 93.38 485 VAL A C 1
ATOM 3821 O O . VAL A 1 485 ? -30.746 -13.104 76.587 1.00 93.38 485 VAL A O 1
ATOM 3824 N N . TYR A 1 486 ? -32.454 -11.682 76.272 1.00 93.38 486 TYR A N 1
ATOM 3825 C CA . TYR A 1 486 ? -33.246 -12.539 75.400 1.00 93.38 486 TYR A CA 1
ATOM 3826 C C . TYR A 1 486 ? -33.014 -12.124 73.947 1.00 93.38 486 TYR A C 1
ATOM 3828 O O . TYR A 1 486 ? -33.155 -10.948 73.604 1.00 93.38 486 TYR A O 1
ATOM 3836 N N . VAL A 1 487 ? -32.699 -13.084 73.080 1.00 93.81 487 VAL A N 1
ATOM 3837 C CA . VAL A 1 487 ? -32.573 -12.876 71.634 1.00 93.81 487 VAL A CA 1
ATOM 3838 C C . VAL A 1 487 ? -33.693 -13.632 70.937 1.00 93.81 487 VAL A C 1
ATOM 3840 O O . VAL A 1 487 ? -33.760 -14.860 70.982 1.00 93.81 487 VAL A O 1
ATOM 3843 N N . LEU A 1 488 ? -34.596 -12.890 70.301 1.00 94.50 488 LEU A N 1
ATOM 3844 C CA . LEU A 1 488 ? -35.734 -13.438 69.572 1.00 94.50 488 LEU A CA 1
ATOM 3845 C C . LEU A 1 488 ? -35.381 -13.526 68.092 1.00 94.50 488 LEU A C 1
ATOM 3847 O O . LEU A 1 488 ? -35.070 -12.511 67.472 1.00 94.50 488 LEU A O 1
ATOM 3851 N N . ARG A 1 489 ? -35.455 -14.730 67.526 1.00 94.88 489 ARG A N 1
ATOM 3852 C CA . ARG A 1 489 ? -35.272 -14.975 66.092 1.00 94.88 489 ARG A CA 1
ATOM 3853 C C . ARG A 1 489 ? -36.618 -14.923 65.385 1.00 94.88 489 ARG A C 1
ATOM 3855 O O . ARG A 1 489 ? -37.533 -15.657 65.750 1.00 94.88 489 ARG A O 1
ATOM 3862 N N . ILE A 1 490 ? -36.727 -14.079 64.368 1.00 94.62 490 ILE A N 1
ATOM 3863 C CA . ILE A 1 490 ? -37.972 -13.754 63.666 1.00 94.62 490 ILE A CA 1
ATOM 3864 C C . ILE A 1 490 ? -37.816 -14.155 62.202 1.00 94.62 490 ILE A C 1
ATOM 3866 O O . ILE A 1 490 ? -36.830 -13.787 61.561 1.00 94.62 490 ILE A O 1
ATOM 3870 N N . LYS A 1 491 ? -38.783 -14.903 61.659 1.00 92.69 491 LYS A N 1
ATOM 3871 C CA . LYS A 1 491 ? -38.783 -15.264 60.231 1.00 92.69 491 LYS A CA 1
ATOM 3872 C C . LYS A 1 491 ? -39.040 -14.019 59.398 1.00 92.69 491 LYS A C 1
ATOM 3874 O O . LYS A 1 491 ? -40.133 -13.458 59.469 1.00 92.69 491 LYS A O 1
ATOM 3879 N N . TYR A 1 492 ? -38.072 -13.627 58.572 1.00 91.31 492 TYR A N 1
ATOM 3880 C CA . TYR A 1 492 ? -38.173 -12.403 57.778 1.00 91.31 492 TYR A CA 1
ATOM 3881 C C . TYR A 1 492 ? -39.425 -12.394 56.894 1.00 91.31 492 TYR A C 1
ATOM 3883 O O . TYR A 1 492 ? -40.174 -11.423 56.899 1.00 91.31 492 TYR A O 1
ATOM 3891 N N . ALA A 1 493 ? -39.730 -13.520 56.240 1.00 89.12 493 ALA A N 1
ATOM 3892 C CA . ALA A 1 493 ? -40.894 -13.671 55.363 1.00 89.12 493 ALA A CA 1
ATOM 3893 C C . ALA A 1 493 ? -42.250 -13.351 56.032 1.00 89.12 493 ALA A C 1
ATOM 3895 O O . ALA A 1 493 ? -43.201 -12.991 55.344 1.00 89.12 493 ALA A O 1
ATOM 3896 N N . MET A 1 494 ? -42.360 -13.465 57.362 1.00 88.25 494 MET A N 1
ATOM 3897 C CA . MET A 1 494 ? -43.609 -13.183 58.087 1.00 88.25 494 MET A CA 1
ATOM 3898 C C . MET A 1 494 ? -43.829 -11.685 58.321 1.00 88.25 494 MET A C 1
ATOM 3900 O O . MET A 1 494 ? -44.966 -11.242 58.477 1.00 88.25 494 MET A O 1
ATOM 3904 N N . VAL A 1 495 ? -42.745 -10.908 58.339 1.00 90.38 495 VAL A N 1
ATOM 3905 C CA . VAL A 1 495 ? -42.749 -9.477 58.672 1.00 90.38 495 VAL A CA 1
ATOM 3906 C C . VAL A 1 495 ? -42.308 -8.588 57.513 1.00 90.38 495 VAL A C 1
ATOM 3908 O O . VAL A 1 495 ? -42.494 -7.381 57.578 1.00 90.38 495 VAL A O 1
ATOM 3911 N N . GLU A 1 496 ? -41.782 -9.174 56.438 1.00 88.56 496 GLU A N 1
ATOM 3912 C CA . GLU A 1 496 ? -41.179 -8.509 55.280 1.00 88.56 496 GLU A CA 1
ATOM 3913 C C . GLU A 1 496 ? -41.977 -7.305 54.763 1.00 88.56 496 GLU A C 1
ATOM 3915 O O . GLU A 1 496 ? -41.410 -6.239 54.542 1.00 88.56 496 GLU A O 1
ATOM 3920 N N . LYS A 1 497 ? -43.299 -7.455 54.617 1.00 88.38 497 LYS A N 1
ATOM 3921 C CA . LYS A 1 497 ? -44.195 -6.403 54.108 1.00 88.38 497 LYS A CA 1
ATOM 3922 C C . LYS A 1 497 ? -44.213 -5.126 54.962 1.00 88.38 497 LYS A C 1
ATOM 3924 O O . LYS A 1 497 ? -44.556 -4.065 54.452 1.00 88.38 497 LYS A O 1
ATOM 3929 N N . ASP A 1 498 ? -43.862 -5.246 56.240 1.00 90.31 498 ASP A N 1
ATOM 3930 C CA . ASP A 1 498 ? -43.889 -4.175 57.233 1.00 90.31 498 ASP A CA 1
ATOM 3931 C C . ASP A 1 498 ? -42.463 -3.736 57.634 1.00 90.31 498 ASP A C 1
ATOM 3933 O O . ASP A 1 498 ? -42.306 -2.902 58.528 1.00 90.31 498 ASP A O 1
ATOM 3937 N N . ILE A 1 499 ? -41.416 -4.281 56.993 1.00 89.12 499 ILE A N 1
ATOM 3938 C CA . ILE A 1 499 ? -40.016 -3.917 57.246 1.00 89.12 499 ILE A CA 1
ATOM 3939 C C . ILE A 1 499 ? -39.586 -2.756 56.351 1.00 89.12 499 ILE A C 1
ATOM 3941 O O . ILE A 1 499 ? -39.787 -2.765 55.137 1.00 89.12 499 ILE A O 1
ATOM 3945 N N . ARG A 1 500 ? -38.896 -1.788 56.954 1.00 85.94 500 ARG A N 1
ATOM 3946 C CA . ARG A 1 500 ? -38.114 -0.772 56.246 1.00 85.94 500 ARG A CA 1
ATOM 3947 C C . ARG A 1 500 ? -36.650 -0.897 56.636 1.00 85.94 500 ARG A C 1
ATOM 3949 O O . ARG A 1 500 ? -36.341 -1.078 57.808 1.00 85.94 500 ARG A O 1
ATOM 3956 N N . TRP A 1 501 ? -35.769 -0.825 55.647 1.00 82.31 501 TRP A N 1
ATOM 3957 C CA . TRP A 1 501 ? -34.323 -0.829 55.846 1.00 82.31 501 TRP A CA 1
ATOM 3958 C C . TRP A 1 501 ? -33.842 0.615 55.875 1.00 82.31 501 TRP A C 1
ATOM 3960 O O . TRP A 1 501 ? -33.926 1.309 54.864 1.00 82.31 501 TRP A O 1
ATOM 3970 N N . GLU A 1 502 ? -33.395 1.078 57.037 1.00 77.62 502 GLU A N 1
ATOM 3971 C CA . GLU A 1 502 ? -33.067 2.487 57.264 1.00 77.62 502 GLU A CA 1
ATOM 3972 C C . GLU A 1 502 ? -31.679 2.629 57.898 1.00 77.62 502 GLU A C 1
ATOM 3974 O O . GLU A 1 502 ? -31.187 1.731 58.583 1.00 77.62 502 GLU A O 1
ATOM 3979 N N . ASP A 1 503 ? -31.008 3.740 57.596 1.00 72.25 503 ASP A N 1
ATOM 3980 C CA . ASP A 1 503 ? -29.666 4.033 58.102 1.00 72.25 503 ASP A CA 1
ATOM 3981 C C . ASP A 1 503 ? -29.753 4.371 59.606 1.00 72.25 503 ASP A C 1
ATOM 3983 O O . ASP A 1 503 ? -30.677 5.096 60.011 1.00 72.25 503 ASP A O 1
ATOM 3987 N N . PRO A 1 504 ? -28.854 3.853 60.463 1.00 63.16 504 PRO A N 1
ATOM 3988 C CA . PRO A 1 504 ? -28.821 4.223 61.871 1.00 63.16 504 PRO A CA 1
ATOM 3989 C C . PRO A 1 504 ? -28.583 5.732 62.016 1.00 63.16 504 PRO A C 1
ATOM 3991 O O . PRO A 1 504 ? -27.472 6.232 61.857 1.00 63.16 504 PRO A O 1
ATOM 3994 N N . LYS A 1 505 ? -29.636 6.485 62.366 1.00 56.12 505 LYS A N 1
ATOM 3995 C CA . LYS A 1 505 ? -29.530 7.930 62.610 1.00 56.12 505 LYS A CA 1
ATOM 3996 C C . LYS A 1 505 ? -28.459 8.210 63.671 1.00 56.12 505 LYS A C 1
ATOM 3998 O O . LYS A 1 505 ? -28.607 7.828 64.834 1.00 56.12 505 LYS A O 1
ATOM 4003 N N . ALA A 1 506 ? -27.415 8.938 63.271 1.00 45.34 506 ALA A N 1
ATOM 4004 C CA . ALA A 1 506 ? -26.263 9.287 64.106 1.00 45.34 506 ALA A CA 1
ATOM 4005 C C . ALA A 1 506 ? -26.637 9.997 65.426 1.00 45.34 506 ALA A C 1
ATOM 4007 O O . ALA A 1 506 ? -25.891 9.924 66.399 1.00 45.34 506 ALA A O 1
ATOM 4008 N N . GLU A 1 507 ? -27.810 10.635 65.485 1.00 43.75 507 GLU A N 1
ATOM 4009 C CA . GLU A 1 507 ? -28.314 11.387 66.644 1.00 43.75 507 GLU A CA 1
ATOM 4010 C C . GLU A 1 507 ? -28.559 10.524 67.894 1.00 43.75 507 GLU A C 1
ATOM 4012 O O . GLU A 1 507 ? -28.463 11.036 69.006 1.00 43.75 507 GLU A O 1
ATOM 4017 N N . VAL A 1 508 ? -28.851 9.226 67.737 1.00 49.06 508 VAL A N 1
ATOM 4018 C CA . VAL A 1 508 ? -29.179 8.335 68.870 1.00 49.06 508 VAL A CA 1
ATOM 4019 C C . VAL A 1 508 ? -27.976 7.479 69.293 1.00 49.06 508 VAL A C 1
ATOM 4021 O O . VAL A 1 508 ? -27.935 6.992 70.419 1.00 49.06 508 VAL A O 1
ATOM 4024 N N . CYS A 1 509 ? -26.997 7.262 68.404 1.00 46.22 509 CYS A N 1
ATOM 4025 C CA . CYS A 1 509 ? -25.985 6.204 68.565 1.00 46.22 509 CYS A CA 1
ATOM 4026 C C . CYS A 1 509 ? -24.547 6.561 68.141 1.00 46.22 509 CYS A C 1
ATOM 4028 O O . CYS A 1 509 ? -23.678 5.692 68.247 1.00 46.22 509 CYS A O 1
ATOM 4030 N N . GLY A 1 510 ? -24.278 7.787 67.674 1.00 49.56 510 GLY A N 1
ATOM 4031 C CA . GLY A 1 510 ? -22.991 8.166 67.068 1.00 49.56 510 GLY A CA 1
ATOM 4032 C C . GLY A 1 510 ? -22.812 7.646 65.631 1.00 49.56 510 GLY A C 1
ATOM 4033 O O . GLY A 1 510 ? -23.619 6.857 65.144 1.00 49.56 510 GLY A O 1
ATOM 4034 N N . GLU A 1 511 ? -21.766 8.107 64.930 1.00 40.25 511 GLU A N 1
ATOM 4035 C CA . GLU A 1 511 ? -21.447 7.680 63.555 1.00 40.25 511 GLU A CA 1
ATOM 4036 C C . GLU A 1 511 ? -21.079 6.185 63.503 1.00 40.25 511 GLU A C 1
ATOM 4038 O O . GLU A 1 511 ? -20.074 5.760 64.075 1.00 40.25 511 GLU A O 1
ATOM 4043 N N . ARG A 1 512 ? -21.877 5.382 62.786 1.00 54.41 512 ARG A N 1
ATOM 4044 C CA . ARG A 1 512 ? -21.650 3.941 62.564 1.00 54.41 512 ARG A CA 1
ATOM 4045 C C . ARG A 1 512 ? -21.338 3.634 61.098 1.00 54.41 512 ARG A C 1
ATOM 4047 O O . ARG A 1 512 ? -22.045 2.877 60.435 1.00 54.41 512 ARG A O 1
ATOM 4054 N N . GLY A 1 513 ? -20.276 4.241 60.572 1.00 43.25 513 GLY A N 1
ATOM 4055 C CA . GLY A 1 513 ? -19.811 3.955 59.214 1.00 43.25 513 GLY A CA 1
ATOM 4056 C C . GLY A 1 513 ? -19.450 2.473 59.048 1.00 43.25 513 GLY A C 1
ATOM 4057 O O . GLY A 1 513 ? -18.488 2.006 59.653 1.00 43.25 513 GLY A O 1
ATOM 4058 N N . GLY A 1 514 ? -20.209 1.742 58.224 1.00 50.47 514 GLY A N 1
ATOM 4059 C CA . GLY A 1 514 ? -19.891 0.368 57.808 1.00 50.47 514 GLY A CA 1
ATOM 4060 C C . GLY A 1 514 ? -20.807 -0.755 58.319 1.00 50.47 514 GLY A C 1
ATOM 4061 O O . GLY A 1 514 ? -20.614 -1.888 57.889 1.00 50.47 514 GLY A O 1
ATOM 4062 N N . GLU A 1 515 ? -21.809 -0.487 59.171 1.00 56.22 515 GLU A N 1
ATOM 4063 C CA . GLU A 1 515 ? -22.732 -1.528 59.697 1.00 56.22 515 GLU A CA 1
ATOM 4064 C C . GLU A 1 515 ? -23.974 -1.800 58.812 1.00 56.22 515 GLU A C 1
ATOM 4066 O O . GLU A 1 515 ? -24.772 -2.698 59.104 1.00 56.22 515 GLU A O 1
ATOM 4071 N N . GLY A 1 516 ? -24.123 -1.062 57.706 1.00 69.19 516 GLY A N 1
ATOM 4072 C CA . GLY A 1 516 ? -25.239 -1.196 56.764 1.00 69.19 516 GLY A CA 1
ATOM 4073 C C . GLY A 1 516 ? -26.587 -0.706 57.314 1.00 69.19 516 GLY A C 1
ATOM 4074 O O . GLY A 1 516 ? -26.666 -0.113 58.388 1.00 69.19 516 GLY A O 1
ATOM 4075 N N . PHE A 1 517 ? -27.661 -0.948 56.557 1.00 80.38 517 PHE A N 1
ATOM 4076 C CA . PHE A 1 517 ? -29.029 -0.581 56.942 1.00 80.38 517 PHE A CA 1
ATOM 4077 C C . PHE A 1 517 ? -29.576 -1.514 58.030 1.00 80.38 517 PHE A C 1
ATOM 4079 O O . PHE A 1 517 ? -29.361 -2.728 57.980 1.00 80.38 517 PHE A O 1
ATOM 4086 N N . PHE A 1 518 ? -30.326 -0.972 58.989 1.00 85.62 518 PHE A N 1
ATOM 4087 C CA . PHE A 1 518 ? -30.999 -1.748 60.032 1.00 85.62 518 PHE A CA 1
ATOM 4088 C C . PHE A 1 518 ? -32.469 -1.999 59.657 1.00 85.62 518 PHE A C 1
ATOM 4090 O O . PHE A 1 518 ? -33.123 -1.109 59.105 1.00 85.62 518 PHE A O 1
ATOM 4097 N N . PRO A 1 519 ? -33.009 -3.201 59.933 1.00 89.62 519 PRO A N 1
ATOM 4098 C CA . PRO A 1 519 ? -34.419 -3.487 59.715 1.00 89.62 519 PRO A CA 1
ATOM 4099 C C . PRO A 1 519 ? -35.280 -2.881 60.833 1.00 89.62 519 PRO A C 1
ATOM 4101 O O . PRO A 1 519 ? -35.096 -3.170 62.016 1.00 89.62 519 PRO A O 1
ATOM 4104 N N . HIS A 1 520 ? -36.271 -2.081 60.454 1.00 91.56 520 HIS A N 1
ATOM 4105 C CA . HIS A 1 520 ? -37.263 -1.486 61.347 1.00 91.56 520 HIS A CA 1
ATOM 4106 C C . HIS A 1 520 ? -38.659 -1.999 61.003 1.00 91.56 520 HIS A C 1
ATOM 4108 O O . HIS A 1 520 ? -39.083 -1.943 59.848 1.00 91.56 520 HIS A O 1
ATOM 4114 N N . LEU A 1 521 ? -39.382 -2.507 62.002 1.00 91.75 521 LEU A N 1
ATOM 4115 C CA . LEU A 1 521 ? -40.701 -3.112 61.817 1.00 91.75 521 LEU A CA 1
ATOM 4116 C C . LEU A 1 521 ? -41.829 -2.128 62.155 1.00 91.75 521 LEU A C 1
ATOM 4118 O O . LEU A 1 521 ? -42.002 -1.730 63.310 1.00 91.75 521 LEU A O 1
ATOM 4122 N N . TYR A 1 522 ? -42.628 -1.792 61.140 1.00 89.75 522 TYR A N 1
ATOM 4123 C CA . TYR A 1 522 ? -43.721 -0.816 61.172 1.00 89.75 522 TYR A CA 1
ATOM 4124 C C . TYR A 1 522 ? -45.101 -1.482 61.153 1.00 89.75 522 TYR A C 1
ATOM 4126 O O . TYR A 1 522 ? -45.916 -1.246 60.266 1.00 89.75 522 TYR A O 1
ATOM 4134 N N . ASN A 1 523 ? -45.398 -2.304 62.157 1.00 89.06 523 ASN A N 1
ATOM 4135 C CA . ASN A 1 523 ? -46.663 -3.048 62.222 1.00 89.06 523 ASN A CA 1
ATOM 4136 C C . ASN A 1 523 ? -47.533 -2.692 63.443 1.00 89.06 523 ASN A C 1
ATOM 4138 O O . ASN A 1 523 ? -48.292 -3.518 63.951 1.00 89.06 523 ASN A O 1
ATOM 4142 N N . GLY A 1 524 ? -47.392 -1.466 63.957 1.00 84.44 524 GLY A N 1
ATOM 4143 C CA . GLY A 1 524 ? -48.101 -1.020 65.161 1.00 84.44 524 GLY A CA 1
ATOM 4144 C C . GLY A 1 524 ? -47.579 -1.656 66.454 1.00 84.44 524 GLY A C 1
ATOM 4145 O O . GLY A 1 524 ? -48.282 -1.656 67.466 1.00 84.44 524 GLY A O 1
ATOM 4146 N N . GLY A 1 525 ? -46.358 -2.201 66.427 1.00 83.19 525 GLY A N 1
ATOM 4147 C CA . GLY A 1 525 ? -45.689 -2.788 67.584 1.00 83.19 525 GLY A CA 1
ATOM 4148 C C . GLY A 1 525 ? -46.163 -4.201 67.925 1.00 83.19 525 GLY A C 1
ATOM 4149 O O . GLY A 1 525 ? -46.194 -4.562 69.102 1.00 83.19 525 GLY A O 1
ATOM 4150 N N . ARG A 1 526 ? -46.601 -4.968 66.923 1.00 87.56 526 ARG A N 1
ATOM 4151 C CA . ARG A 1 526 ? -47.040 -6.357 67.069 1.00 87.56 526 ARG A CA 1
ATOM 4152 C C . ARG A 1 526 ? -45.851 -7.289 66.839 1.00 87.56 526 ARG A C 1
ATOM 4154 O O . ARG A 1 526 ? -45.398 -7.453 65.718 1.00 87.56 526 ARG A O 1
ATOM 4161 N N . LEU A 1 527 ? -45.348 -7.920 67.888 1.00 90.19 527 LEU A N 1
ATOM 4162 C CA . LEU A 1 527 ? -44.328 -8.958 67.760 1.00 90.19 527 LEU A CA 1
ATOM 4163 C C . LEU A 1 527 ? -44.595 -10.015 68.825 1.00 90.19 527 LEU A C 1
ATOM 4165 O O . LEU A 1 527 ? -44.554 -9.695 70.012 1.00 90.19 527 LEU A O 1
ATOM 4169 N N . GLY A 1 528 ? -44.917 -11.239 68.418 1.00 88.69 528 GLY A N 1
ATOM 4170 C CA . GLY A 1 528 ? -45.319 -12.286 69.354 1.00 88.69 528 GLY A CA 1
ATOM 4171 C C . GLY A 1 528 ? -45.216 -13.687 68.763 1.00 88.69 528 GLY A C 1
ATOM 4172 O O . GLY A 1 528 ? -44.406 -13.949 67.874 1.00 88.69 528 GLY A O 1
ATOM 4173 N N . SER A 1 529 ? -46.047 -14.598 69.264 1.00 87.25 529 SER A N 1
ATOM 4174 C CA . SER A 1 529 ? -46.060 -16.017 68.877 1.00 87.25 529 SER A CA 1
ATOM 4175 C C . SER A 1 529 ? -46.290 -16.286 67.384 1.00 87.25 529 SER A C 1
ATOM 4177 O O . SER A 1 529 ? -45.987 -17.381 66.920 1.00 87.25 529 SER A O 1
ATOM 4179 N N . GLY A 1 530 ? -46.814 -15.316 66.628 1.00 85.88 530 GLY A N 1
ATOM 4180 C CA . GLY A 1 530 ? -47.046 -15.451 65.188 1.00 85.88 530 GLY A CA 1
ATOM 4181 C C . GLY A 1 530 ? -45.788 -15.291 64.328 1.00 85.88 530 GLY A C 1
ATOM 4182 O O . GLY A 1 530 ? -45.685 -15.917 63.274 1.00 85.88 530 GLY A O 1
ATOM 4183 N N . GLU A 1 531 ? -44.836 -14.462 64.761 1.00 90.06 531 GLU A N 1
ATOM 4184 C CA . GLU A 1 531 ? -43.662 -14.076 63.966 1.00 90.06 531 GLU A CA 1
ATOM 4185 C C . GLU A 1 531 ? -42.345 -14.654 64.514 1.00 90.06 531 GLU A C 1
ATOM 4187 O O . GLU A 1 531 ? -41.398 -14.889 63.753 1.00 90.06 531 GLU A O 1
ATOM 4192 N N . ILE A 1 532 ? -42.277 -14.884 65.829 1.00 92.62 532 ILE A N 1
ATOM 4193 C CA . ILE A 1 532 ? -41.085 -15.387 66.519 1.00 92.62 532 ILE A CA 1
ATOM 4194 C C . ILE A 1 532 ? -40.950 -16.896 66.286 1.00 92.62 532 ILE A C 1
ATOM 4196 O O . ILE A 1 532 ? -41.840 -17.677 66.605 1.00 92.62 532 ILE A O 1
ATOM 4200 N N . ASP A 1 533 ? -39.801 -17.309 65.757 1.00 92.38 533 ASP A N 1
ATOM 4201 C CA . ASP A 1 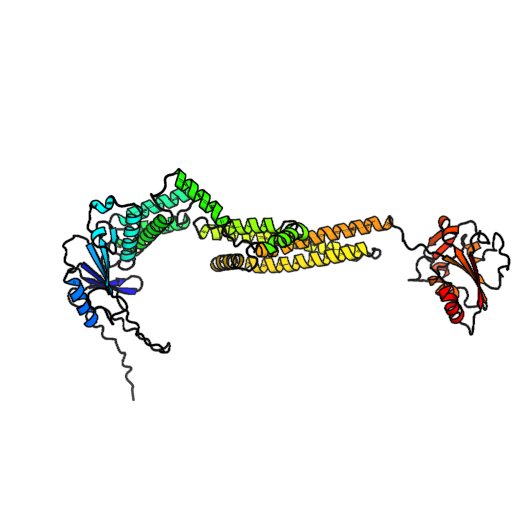533 ? -39.468 -18.709 65.485 1.00 92.38 533 ASP A CA 1
ATOM 4202 C C . ASP A 1 533 ? -38.853 -19.409 66.700 1.00 92.38 533 ASP A C 1
ATOM 4204 O O . ASP A 1 533 ? -39.185 -20.551 67.002 1.00 92.38 533 ASP A O 1
ATOM 4208 N N . SER A 1 534 ? -37.943 -18.730 67.401 1.00 92.44 534 SER A N 1
ATOM 4209 C CA . SER A 1 534 ? -37.310 -19.259 68.613 1.00 92.44 534 SER A CA 1
ATOM 4210 C C . SER A 1 534 ? -36.725 -18.135 69.463 1.00 92.44 534 SER A C 1
ATOM 4212 O O . SER A 1 534 ? -36.374 -17.076 68.936 1.00 92.44 534 SER A O 1
ATOM 4214 N N . VAL A 1 535 ? -36.588 -18.385 70.763 1.00 92.38 535 VAL A N 1
ATOM 4215 C CA . VAL A 1 535 ? -35.977 -17.463 71.726 1.00 92.38 535 VAL A CA 1
ATOM 4216 C C . VAL A 1 535 ? -34.755 -18.137 72.335 1.00 92.38 535 VAL A C 1
ATOM 4218 O O . VAL A 1 535 ? -34.818 -19.304 72.717 1.00 92.38 535 VAL A O 1
ATOM 4221 N N . ALA A 1 536 ? -33.651 -17.404 72.420 1.00 91.94 536 ALA A N 1
ATOM 4222 C CA . ALA A 1 536 ? -32.449 -17.826 73.121 1.00 91.94 536 ALA A CA 1
ATOM 4223 C C . ALA A 1 536 ? -32.173 -16.881 74.295 1.00 91.94 536 ALA A C 1
ATOM 4225 O O . ALA A 1 536 ? -32.372 -15.671 74.180 1.00 91.94 536 ALA A O 1
ATOM 4226 N N . VAL A 1 537 ? -31.707 -17.435 75.413 1.00 92.62 537 VAL A N 1
ATOM 4227 C CA . VAL A 1 537 ? -31.262 -16.667 76.582 1.00 92.62 537 VAL A CA 1
ATOM 4228 C C . VAL A 1 537 ? -29.747 -16.686 76.599 1.00 92.62 537 VAL A C 1
ATOM 4230 O O . VAL A 1 537 ? -29.148 -17.764 76.575 1.00 92.62 537 VAL A O 1
ATOM 4233 N N . TRP A 1 538 ? -29.132 -15.509 76.581 1.00 93.31 538 TRP A N 1
ATOM 4234 C CA . TRP A 1 538 ? -27.683 -15.361 76.584 1.00 93.31 538 TRP A CA 1
ATOM 4235 C C . TRP A 1 538 ? -27.236 -14.670 77.863 1.00 93.31 538 TRP A C 1
ATOM 4237 O O . TRP A 1 538 ? -27.718 -13.585 78.191 1.00 93.31 538 TRP A O 1
ATOM 4247 N N . ASP A 1 539 ? -26.277 -15.295 78.538 1.00 90.56 539 ASP A N 1
ATOM 4248 C CA . ASP A 1 539 ? -25.624 -14.764 79.728 1.00 90.56 539 ASP A CA 1
ATOM 4249 C C . ASP A 1 539 ? -24.286 -14.129 79.361 1.00 90.56 539 ASP A C 1
ATOM 4251 O O . ASP A 1 539 ? -23.541 -14.622 78.504 1.00 90.56 539 ASP A O 1
ATOM 4255 N N . ARG A 1 540 ? -23.971 -13.027 80.034 1.00 88.25 540 ARG A N 1
ATOM 4256 C CA . ARG A 1 540 ? -22.713 -12.317 79.868 1.00 88.25 540 ARG A CA 1
ATOM 4257 C C . ARG A 1 540 ? -21.676 -12.861 80.840 1.00 88.25 540 ARG A C 1
ATOM 4259 O O . ARG A 1 540 ? -21.753 -12.637 82.045 1.00 88.25 540 ARG A O 1
ATOM 4266 N N . ASN A 1 541 ? -20.649 -13.511 80.306 1.00 81.00 541 ASN A N 1
ATOM 4267 C CA . ASN A 1 541 ? -19.583 -14.105 81.107 1.00 81.00 541 ASN A CA 1
ATOM 4268 C C . ASN A 1 541 ? -18.353 -13.193 81.151 1.00 81.00 541 ASN A C 1
ATOM 4270 O O . ASN A 1 541 ? -17.880 -12.717 80.121 1.00 81.00 541 ASN A O 1
ATOM 4274 N N . ALA A 1 542 ? -17.809 -12.962 82.352 1.00 78.69 542 ALA A N 1
ATOM 4275 C CA . ALA A 1 542 ? -16.577 -12.190 82.570 1.00 78.69 542 ALA A CA 1
ATOM 4276 C C . ALA A 1 542 ? -16.561 -10.798 81.891 1.00 78.69 542 ALA A C 1
ATOM 4278 O O . ALA A 1 542 ? -15.521 -10.328 81.434 1.00 78.69 542 ALA A O 1
ATOM 4279 N N . GLY A 1 543 ? -17.722 -10.139 81.805 1.00 78.00 543 GLY A N 1
ATOM 4280 C CA . GLY A 1 543 ? -17.860 -8.816 81.190 1.00 78.00 543 GLY A CA 1
ATOM 4281 C C . GLY A 1 543 ? -17.903 -8.806 79.655 1.00 78.00 543 GLY A C 1
ATOM 4282 O O . GLY A 1 543 ? -18.015 -7.722 79.078 1.00 78.00 543 GLY A O 1
ATOM 4283 N N . SER A 1 544 ? -17.895 -9.967 78.985 1.00 86.06 544 SER A N 1
ATOM 4284 C CA . SER A 1 544 ? -17.963 -10.082 77.520 1.00 86.06 544 SER A CA 1
ATOM 4285 C C . SER A 1 544 ? -19.124 -10.961 77.031 1.00 86.06 544 SER A C 1
ATOM 4287 O O . SER A 1 544 ? -19.578 -11.878 77.715 1.00 86.06 544 SER A O 1
ATOM 4289 N N . TRP A 1 545 ? -19.592 -10.677 75.812 1.00 90.25 545 TRP A N 1
ATOM 4290 C CA . TRP A 1 545 ? -20.591 -11.463 75.080 1.00 90.25 545 TRP A CA 1
ATOM 4291 C C . TRP A 1 545 ? -19.968 -12.512 74.140 1.00 90.25 545 TRP A C 1
ATOM 4293 O O . TRP A 1 545 ? -20.697 -13.287 73.521 1.00 90.25 545 TRP A O 1
ATOM 4303 N N . ASP A 1 546 ? -18.635 -12.574 74.039 1.00 88.38 546 ASP A N 1
ATOM 4304 C CA . ASP A 1 546 ? -17.927 -13.404 73.050 1.00 88.38 546 ASP A CA 1
ATOM 4305 C C . ASP A 1 546 ? -18.266 -14.897 73.158 1.00 88.38 546 ASP A C 1
ATOM 4307 O O . ASP A 1 546 ? -18.437 -15.582 72.149 1.00 88.38 546 ASP A O 1
ATOM 4311 N N . GLU A 1 547 ? -18.399 -15.423 74.381 1.00 88.88 547 GLU A N 1
ATOM 4312 C CA . GLU A 1 547 ? -18.730 -16.836 74.576 1.00 88.88 547 GLU A CA 1
ATOM 4313 C C . GLU A 1 547 ? -20.156 -17.162 74.104 1.00 88.88 547 GLU A C 1
ATOM 4315 O O . GLU A 1 547 ? -20.372 -18.211 73.489 1.00 88.88 547 GLU A O 1
ATOM 4320 N N . ALA A 1 548 ? -21.113 -16.262 74.353 1.00 88.94 548 ALA A N 1
ATOM 4321 C CA . ALA A 1 548 ? -22.493 -16.405 73.899 1.00 88.94 548 ALA A CA 1
ATOM 4322 C C . ALA A 1 548 ? -22.579 -16.325 72.368 1.00 88.94 548 ALA A C 1
ATOM 4324 O O . ALA A 1 548 ? -23.189 -17.193 71.745 1.00 88.94 548 ALA A O 1
ATOM 4325 N N . LEU A 1 549 ? -21.885 -15.359 71.756 1.00 90.44 549 LEU A N 1
ATOM 4326 C CA . LEU A 1 549 ? -21.805 -15.206 70.300 1.00 90.44 549 LEU A CA 1
ATOM 4327 C C . LEU A 1 549 ? -21.196 -16.441 69.626 1.00 90.44 549 LEU A C 1
ATOM 4329 O O . LEU A 1 549 ? -21.753 -16.941 68.652 1.00 90.44 549 LEU A O 1
ATOM 4333 N N . ARG A 1 550 ? -20.114 -16.997 70.185 1.00 88.50 550 ARG A N 1
ATOM 4334 C CA . ARG A 1 550 ? -19.484 -18.223 69.668 1.00 88.50 550 ARG A CA 1
ATOM 4335 C C . ARG A 1 550 ? -20.414 -19.436 69.742 1.00 88.50 550 ARG A C 1
ATOM 4337 O O . ARG A 1 550 ? -20.419 -20.264 68.839 1.00 88.50 550 ARG A O 1
ATOM 4344 N N . LYS A 1 551 ? -21.203 -19.571 70.815 1.00 89.38 551 LYS A N 1
ATOM 4345 C CA . LYS A 1 551 ? -22.202 -20.652 70.938 1.00 89.38 551 LYS A CA 1
ATOM 4346 C C . LYS A 1 551 ? -23.386 -20.452 69.986 1.00 89.38 551 LYS A C 1
ATOM 4348 O O . LYS A 1 551 ? -23.970 -21.435 69.538 1.00 89.38 551 LYS A 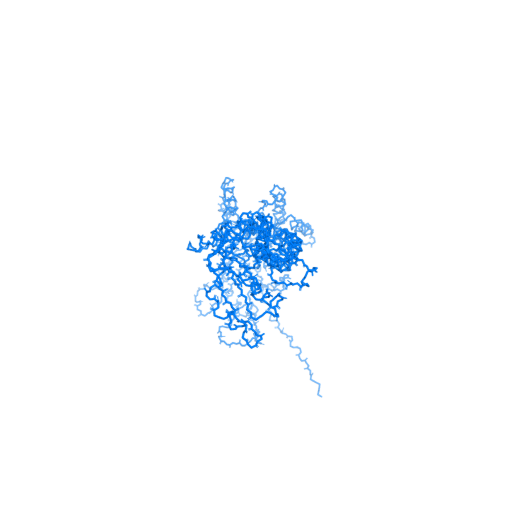O 1
ATOM 4353 N N . ALA A 1 552 ? -23.732 -19.201 69.688 1.00 89.00 552 ALA A N 1
ATOM 4354 C CA . ALA A 1 552 ? -24.861 -18.829 68.846 1.00 89.00 552 ALA A CA 1
ATOM 4355 C C . ALA A 1 552 ? -24.541 -18.754 67.344 1.00 89.00 552 ALA A C 1
ATOM 4357 O O . ALA A 1 552 ? -25.472 -18.643 66.552 1.00 89.00 552 ALA A O 1
ATOM 4358 N N . GLU A 1 553 ? -23.273 -18.851 66.935 1.00 87.62 553 GLU A N 1
ATOM 4359 C CA . GLU A 1 553 ? -22.834 -18.809 65.530 1.00 87.62 553 GLU A CA 1
ATOM 4360 C C . GLU A 1 553 ? -23.672 -19.692 64.574 1.00 87.62 553 GLU A C 1
ATOM 4362 O O . GLU A 1 553 ? -24.158 -19.163 63.577 1.00 87.62 553 GLU A O 1
ATOM 4367 N N . PRO A 1 554 ? -23.973 -20.980 64.863 1.00 87.69 554 PRO A N 1
ATOM 4368 C CA . PRO A 1 554 ? -24.820 -21.795 63.980 1.00 87.69 554 PRO A CA 1
ATOM 4369 C C . PRO A 1 554 ? -26.312 -21.407 63.995 1.00 87.69 554 PRO A C 1
ATOM 4371 O O . PRO A 1 554 ? -27.087 -21.896 63.175 1.00 87.69 554 PRO A O 1
ATOM 4374 N N . TRP A 1 555 ? -26.743 -20.575 64.945 1.00 91.12 555 TRP A N 1
ATOM 4375 C CA . TRP A 1 555 ? -28.129 -20.127 65.121 1.00 91.12 555 TRP A CA 1
ATOM 4376 C C . TRP A 1 555 ? -28.382 -18.717 64.549 1.00 91.12 555 TRP A C 1
ATOM 4378 O O . TRP A 1 555 ? -29.527 -18.386 64.212 1.00 91.12 555 TRP A O 1
ATOM 4388 N N . LEU A 1 556 ? -27.323 -17.910 64.414 1.00 89.88 556 LEU A N 1
ATOM 4389 C CA . LEU A 1 556 ? -27.298 -16.595 63.773 1.00 89.88 556 LEU A CA 1
ATOM 4390 C C . LEU A 1 556 ? -27.161 -16.738 62.249 1.00 89.88 556 LEU A C 1
ATOM 4392 O O . LEU A 1 556 ? -26.074 -16.659 61.687 1.00 89.88 556 LEU A O 1
ATOM 4396 N N . VAL A 1 557 ? -28.291 -16.958 61.585 1.00 86.81 557 VAL A N 1
ATOM 4397 C CA . VAL A 1 557 ? -28.396 -17.150 60.137 1.00 86.81 557 VAL A CA 1
ATOM 4398 C C . VAL A 1 557 ? -28.865 -15.847 59.500 1.00 86.81 557 VAL A C 1
ATOM 4400 O O . VAL A 1 557 ? -29.782 -15.214 60.026 1.00 86.81 557 VAL A O 1
ATOM 4403 N N . TYR A 1 558 ? -28.236 -15.456 58.387 1.00 79.94 558 TYR A N 1
ATOM 4404 C CA . TYR A 1 558 ? -28.724 -14.347 57.573 1.00 79.94 558 TYR A CA 1
ATOM 4405 C C . TYR A 1 558 ? -30.004 -14.749 56.852 1.00 79.94 558 TYR A C 1
ATOM 4407 O O . TYR A 1 558 ? -30.037 -15.732 56.073 1.00 79.94 558 TYR A O 1
#